Protein AF-A0A494ZS49-F1 (afdb_monomer_lite)

Organism: NCBI:txid930130

Secondary structure (DSSP, 8-state):
-HHHHHHHHHHHHHHHHTT-S-HHHHHHHHHHHHHHHHHHHHHHHHHHHHHHHTT-HHHHHHHHHHHHHHHHHHHHHHHH-HHHHHHHHHHTT--TTHHHHHHHHHHHS-PEEEEEEEE-SS-EEEEEEEEEEETTEEEEEETTT--EEEEE-TTS-EEEETTEEEEE-TTS-EEEEE-SSS--S--TTS-EEESSEEEEEEEEEEEETTEEEEEEEEEEEE-SSEEEEEETTTEEEEEEGGGEEEEEEETTTEEEEEEE-TT--EEEEEESS--HHHHHHPEEPSS---EEEETTEEEEEEE-SSEEEEESSSS-EEEEETTTEEEEEEEE-SSSEEEEEEEETTS--EEEEEEHHHHHHHHHHHHHHHHHHHHTT--HHHHHHHHHHHHHHHHHHHHHHHHHHHHHHHHHHHH-TTS-HHHHHHHHHHHHHHHHHHHHHHHHHHHHHHHHHHHHHHHTT-SS--HHHHHHHHHHHHHHHHHHHHHHHHHHHHHGGGGGGPPPHHHHHHHTTS--SS-------SS-TTTS--------------------HHHHHHHHHHHHHHHHHHHHHHHHHHHHHHHIIIIIHHHHHHHHHHHHHHHHHHHGGGGGG--HHHHHHHHHHHHHHHHHHHHHHHSEEETTEEEEHHHHHHHHHHSSPS-STTTTTT-

Radius of gyration: 42.39 Å; chains: 1; bounding box: 135×59×94 Å

pLDDT: mean 78.63, std 18.17, range [23.61, 97.38]

Foldseek 3Di:
DVLVVLVVLLVVLLVVCVPDDDVVVSLVSLLVSLVVLVVVLVVLVVVLVVCVVVVNPVVNVVSVVVSVSSVVSNVVSCVSCVLSVLVNCVVVVNDPVSPVVNVVVVLVSPWAWWWKWFDPLPDIDIFIWTWHQDPQWIFIAGPPPRHTDDIHHLAWEWEDEFQKTWGADPVGAIMITGHDGGPPDDSVSHNYDYPQKYQLQWFKAFDAPPDGGDGFGWMWGDDPFKIWIDGPRRPIDIDGLVQWAWQDDDPDAKTKIWGQDPVRWIFIMIIRGDDVVSVVSHHHDPDNFFWKAWNNHIFGWDQDLFAIWTHGTPVDIDGDGLVFFPDKAFDAQQDQWTWIWGDGPVRPITIITGGPVVLLVRLLSSLCSVCVVVLVVDDLLNLLVLLLVLLLLVLLCQLCLLLVLLVVVLVVLVPPPVDDPLQSLLVNLQQLLVSLVVNLVSLQCCLACVLVVVCVLCCVQFPPDDSVLSVQLSVLSNVLSVVVVVLSVQLVVLSVVVPVSHDDPVVQQVVVVPDPDDPPQADDDDDPCPPPSADDRHRRDDPPDDDDDDDDPVVVVVVVVVVVVSSVSSVVSSVSSVVSSCCCQQPVLLVSSVSSSVSSVVSSVVRSVSVVVDDPVSSVVSSVVSSSSSSVSSSQQNDCRDHGDSDGSVNSSVSSNVRPDDDPPVPPPPD

Structure (mmCIF, N/CA/C/O backbone):
data_AF-A0A494ZS49-F1
#
_entry.id   AF-A0A494ZS49-F1
#
loop_
_atom_site.group_PDB
_atom_site.id
_atom_site.type_symbol
_atom_site.label_atom_id
_atom_site.label_alt_id
_atom_site.label_comp_id
_atom_site.label_asym_id
_atom_site.label_entity_id
_atom_site.label_seq_id
_atom_site.pdbx_PDB_ins_code
_atom_site.Cartn_x
_atom_site.Cartn_y
_atom_site.Cartn_z
_atom_site.occupancy
_atom_site.B_iso_or_equiv
_atom_site.auth_seq_id
_atom_site.auth_comp_id
_atom_site.auth_asym_id
_atom_site.auth_atom_id
_atom_site.pdbx_PDB_model_num
ATOM 1 N N . MET A 1 1 ? -74.487 9.704 19.518 1.00 48.00 1 MET A N 1
ATOM 2 C CA . MET A 1 1 ? -73.113 9.585 18.975 1.00 48.00 1 MET A CA 1
ATOM 3 C C . MET A 1 1 ? -72.066 9.853 20.053 1.00 48.00 1 MET A C 1
ATOM 5 O O . MET A 1 1 ? -71.355 8.913 20.369 1.00 48.00 1 MET A O 1
ATOM 9 N N . LYS A 1 2 ? -72.063 11.018 20.719 1.00 58.34 2 LYS A N 1
ATOM 10 C CA . LYS A 1 2 ? -71.071 11.388 21.756 1.00 58.34 2 LYS A CA 1
ATOM 11 C C . LYS A 1 2 ? -70.830 10.397 22.914 1.00 58.34 2 LYS A C 1
ATOM 13 O O . LYS A 1 2 ? -69.678 10.100 23.197 1.00 58.34 2 LYS A O 1
ATOM 18 N N . ASN A 1 3 ? -71.862 9.791 23.521 1.00 58.69 3 ASN A N 1
ATOM 19 C CA . ASN A 1 3 ? -71.646 8.776 24.580 1.00 58.69 3 ASN A CA 1
ATOM 20 C C . ASN A 1 3 ? -70.813 7.572 24.108 1.00 58.69 3 ASN A C 1
ATOM 22 O O . ASN A 1 3 ? -70.016 7.030 24.866 1.00 58.69 3 ASN A O 1
ATOM 26 N N . ARG A 1 4 ? -70.976 7.169 22.843 1.00 67.62 4 ARG A N 1
ATOM 27 C CA . ARG A 1 4 ? -70.240 6.044 22.257 1.00 67.62 4 ARG A CA 1
ATOM 28 C C . ARG A 1 4 ? -68.790 6.425 21.944 1.00 67.62 4 ARG A C 1
ATOM 30 O O . ARG A 1 4 ? -67.910 5.584 22.057 1.00 67.62 4 ARG A O 1
ATOM 37 N N . GLU A 1 5 ? -68.539 7.686 21.594 1.00 66.00 5 GLU A N 1
ATOM 38 C CA . GLU A 1 5 ? -67.183 8.226 21.411 1.00 66.00 5 GLU A CA 1
ATOM 39 C C . GLU A 1 5 ? -66.424 8.274 22.743 1.00 66.00 5 GLU A C 1
ATOM 41 O O . GLU A 1 5 ? -65.258 7.895 22.789 1.00 66.00 5 GLU A O 1
ATOM 46 N N . LEU A 1 6 ? -67.100 8.645 23.838 1.00 63.78 6 LEU A N 1
ATOM 47 C CA . LEU A 1 6 ? -66.520 8.607 25.182 1.00 63.78 6 LEU A CA 1
ATOM 48 C C . LEU A 1 6 ? -66.226 7.175 25.647 1.00 63.78 6 LEU A C 1
ATOM 50 O O . LEU A 1 6 ? -65.147 6.938 26.177 1.00 63.78 6 LEU A O 1
ATOM 54 N N . GLU A 1 7 ? -67.115 6.203 25.411 1.00 67.50 7 GLU A N 1
ATOM 55 C CA . GLU A 1 7 ? -66.836 4.786 25.716 1.00 67.50 7 GLU A CA 1
ATOM 56 C C . GLU A 1 7 ? -65.602 4.264 24.969 1.00 67.50 7 GLU A C 1
ATOM 58 O O . GLU A 1 7 ? -64.719 3.659 25.581 1.00 67.50 7 GLU A O 1
ATOM 63 N N . VAL A 1 8 ? -65.500 4.558 23.669 1.00 69.19 8 VAL A N 1
ATOM 64 C CA . VAL A 1 8 ? -64.343 4.177 22.846 1.00 69.19 8 VAL A CA 1
ATOM 65 C C . VAL A 1 8 ? -63.074 4.888 23.313 1.00 69.19 8 VAL A C 1
ATOM 67 O O . VAL A 1 8 ? -62.011 4.269 23.336 1.00 69.19 8 VAL A O 1
ATOM 70 N N . ALA A 1 9 ? -63.163 6.153 23.731 1.00 62.03 9 ALA A N 1
ATOM 71 C CA . ALA A 1 9 ? -62.033 6.892 24.285 1.00 62.03 9 ALA A CA 1
ATOM 72 C C . ALA A 1 9 ? -61.549 6.289 25.612 1.00 62.03 9 ALA A C 1
ATOM 74 O O . ALA A 1 9 ? -60.345 6.141 25.798 1.00 62.03 9 ALA A O 1
ATOM 75 N N . VAL A 1 10 ? -62.460 5.870 26.500 1.00 63.50 10 VAL A N 1
ATOM 76 C CA . VAL A 1 10 ? -62.117 5.180 27.757 1.00 63.50 10 VAL A CA 1
ATOM 77 C C . VAL A 1 10 ? -61.400 3.856 27.489 1.00 63.50 10 VAL A C 1
ATOM 79 O O . VAL A 1 10 ? -60.379 3.573 28.113 1.00 63.50 10 VAL A O 1
ATOM 82 N N . GLU A 1 11 ? -61.905 3.044 26.559 1.00 68.62 11 GLU A N 1
ATOM 83 C CA . GLU A 1 11 ? -61.282 1.760 26.210 1.00 68.62 11 GLU A CA 1
ATOM 84 C C . GLU A 1 11 ? -59.945 1.945 25.482 1.00 68.62 11 GLU A C 1
ATOM 86 O O . GLU A 1 11 ? -58.980 1.232 25.760 1.00 68.62 11 GLU A O 1
ATOM 91 N N . SER A 1 12 ? -59.849 2.954 24.615 1.00 62.84 12 SER A N 1
ATOM 92 C CA . SER A 1 12 ? -58.602 3.312 23.934 1.00 62.84 12 SER A CA 1
ATOM 93 C C . SER A 1 12 ? -57.552 3.828 24.914 1.00 62.84 12 SER A C 1
ATOM 95 O O . SER A 1 12 ? -56.394 3.448 24.791 1.00 62.84 12 SER A O 1
ATOM 97 N N . LEU A 1 13 ? -57.938 4.619 25.921 1.00 58.53 13 LEU A N 1
ATOM 98 C CA . LEU A 1 13 ? -57.039 5.088 26.980 1.00 58.53 13 LEU A CA 1
ATOM 99 C C . LEU A 1 13 ? -56.592 3.960 27.913 1.00 58.53 13 LEU A C 1
ATOM 101 O O . LEU A 1 13 ? -55.431 3.935 28.305 1.00 58.53 13 LEU A O 1
ATOM 105 N N . ALA A 1 14 ? -57.463 2.996 28.227 1.00 58.91 14 ALA A N 1
ATOM 106 C CA . ALA A 1 14 ? -57.081 1.797 28.978 1.00 58.91 14 ALA A CA 1
ATOM 107 C C . ALA A 1 14 ? -56.039 0.956 28.225 1.00 58.91 14 ALA A C 1
ATOM 109 O O . ALA A 1 14 ? -55.040 0.536 28.810 1.00 58.91 14 ALA A O 1
ATOM 110 N N . ASN A 1 15 ? -56.221 0.782 26.914 1.00 55.97 15 ASN A N 1
ATOM 111 C CA . ASN A 1 15 ? -55.247 0.095 26.069 1.00 55.97 15 ASN A CA 1
ATOM 112 C C . ASN A 1 15 ? -53.958 0.919 25.900 1.00 55.97 15 ASN A C 1
ATOM 114 O O . ASN A 1 15 ? -52.864 0.378 26.022 1.00 55.97 15 ASN A O 1
ATOM 118 N N . TYR A 1 16 ? -54.061 2.233 25.700 1.00 54.75 16 TYR A N 1
ATOM 119 C CA . TYR A 1 16 ? -52.923 3.148 25.558 1.00 54.75 16 TYR A CA 1
ATOM 120 C C . TYR A 1 16 ? -52.070 3.238 26.834 1.00 54.75 16 TYR A C 1
ATOM 122 O O . TYR A 1 16 ? -50.842 3.201 26.757 1.00 54.75 16 TYR A O 1
ATOM 130 N N . ALA A 1 17 ? -52.698 3.255 28.014 1.00 51.97 17 ALA A N 1
ATOM 131 C CA . ALA A 1 17 ? -52.018 3.231 29.310 1.00 51.97 17 ALA A CA 1
ATOM 132 C C . ALA A 1 17 ? -51.204 1.946 29.531 1.00 51.97 17 ALA A C 1
ATOM 134 O O . ALA A 1 17 ? -50.164 1.986 30.180 1.00 51.97 17 ALA A O 1
ATOM 135 N N . SER A 1 18 ? -51.631 0.820 28.949 1.00 49.28 18 SER A N 1
ATOM 136 C CA . SER A 1 18 ? -50.883 -0.442 29.021 1.00 49.28 18 SER A CA 1
ATOM 137 C C . SER A 1 18 ? -49.615 -0.467 28.149 1.00 49.28 18 SER A C 1
ATOM 139 O O . SER A 1 18 ? -48.770 -1.339 28.331 1.00 49.28 18 SER A O 1
ATOM 141 N N . MET A 1 19 ? -49.462 0.486 27.216 1.00 41.50 19 MET A N 1
ATOM 142 C CA . MET A 1 19 ? -48.388 0.498 26.211 1.00 41.50 19 MET A CA 1
ATOM 143 C C . MET A 1 19 ? -47.290 1.551 26.448 1.00 41.50 19 MET A C 1
ATOM 145 O O . MET A 1 19 ? -46.278 1.521 25.747 1.00 41.50 19 MET A O 1
ATOM 149 N N . LYS A 1 20 ? -47.443 2.490 27.395 1.00 45.81 20 LYS A N 1
ATOM 150 C CA . LYS A 1 20 ? -46.494 3.606 27.603 1.00 45.81 20 LYS A CA 1
ATOM 151 C C . LYS A 1 20 ? -45.693 3.522 28.909 1.00 45.81 20 LYS A C 1
ATOM 153 O O . LYS A 1 20 ? -46.137 2.981 29.910 1.00 45.81 20 LYS A O 1
ATOM 158 N N . GLN A 1 21 ? -44.507 4.141 28.877 1.00 48.62 21 GLN A N 1
ATOM 159 C CA . GLN A 1 21 ? -43.485 4.157 29.940 1.00 48.62 21 GLN A CA 1
ATOM 160 C C . GLN A 1 21 ? -43.506 5.409 30.846 1.00 48.62 21 GLN A C 1
ATOM 162 O O . GLN A 1 21 ? -42.719 5.486 31.784 1.00 48.62 21 GLN A O 1
ATOM 167 N N . SER A 1 22 ? -44.379 6.391 30.578 1.00 45.69 22 SER A N 1
ATOM 168 C CA . SER A 1 22 ? -44.538 7.625 31.369 1.00 45.69 22 SER A CA 1
ATOM 169 C C . SER A 1 22 ? -45.966 7.720 31.903 1.00 45.69 22 SER A C 1
ATOM 171 O O . SER A 1 22 ? -46.906 7.933 31.139 1.00 45.69 22 SER A O 1
ATOM 173 N N . THR A 1 23 ? -46.124 7.572 33.219 1.00 54.78 23 THR A N 1
ATOM 174 C CA . THR A 1 23 ? -47.415 7.652 33.923 1.00 54.78 23 THR A CA 1
ATOM 175 C C . THR A 1 23 ? -48.014 9.065 33.891 1.00 54.78 23 THR A C 1
ATOM 177 O O . THR A 1 23 ? -49.220 9.219 34.040 1.00 54.78 23 THR A O 1
ATOM 180 N N . ILE A 1 24 ? -47.197 10.103 33.671 1.00 51.16 24 ILE A N 1
ATOM 181 C CA . ILE A 1 24 ? -47.630 11.511 33.711 1.00 51.16 24 ILE A CA 1
ATOM 182 C C . ILE A 1 24 ? -48.491 11.866 32.491 1.00 51.16 24 ILE A C 1
ATOM 184 O O . ILE A 1 24 ? -49.567 12.429 32.671 1.00 51.16 24 ILE A O 1
ATOM 188 N N . ASP A 1 25 ? -48.081 11.462 31.283 1.00 53.56 25 ASP A N 1
ATOM 189 C CA . ASP A 1 25 ? -48.853 11.704 30.050 1.00 53.56 25 ASP A CA 1
ATOM 190 C C . ASP A 1 25 ? -50.257 11.076 30.149 1.00 53.56 25 ASP A C 1
ATOM 192 O O . ASP A 1 25 ? -51.259 11.672 29.767 1.00 53.56 25 ASP A O 1
ATOM 196 N N . VAL A 1 26 ? -50.332 9.868 30.722 1.00 63.72 26 VAL A N 1
ATOM 197 C CA . VAL A 1 26 ? -51.590 9.130 30.906 1.00 63.72 26 VAL A CA 1
ATOM 198 C C . VAL A 1 26 ? -52.500 9.829 31.923 1.00 63.72 26 VAL A C 1
ATOM 200 O O . VAL A 1 26 ? -53.718 9.811 31.766 1.00 63.72 26 VAL A O 1
ATOM 203 N N . ILE A 1 27 ? -51.936 10.466 32.955 1.00 63.69 27 ILE A N 1
ATOM 204 C CA . ILE A 1 27 ? -52.712 11.200 33.964 1.00 63.69 27 ILE A CA 1
ATOM 205 C C . ILE A 1 27 ? -53.355 12.458 33.361 1.00 63.69 27 ILE A C 1
ATOM 207 O O . ILE A 1 27 ? -54.531 12.705 33.636 1.00 63.69 27 ILE A O 1
ATOM 211 N N . GLU A 1 28 ? -52.636 13.217 32.527 1.00 65.06 28 GLU A N 1
ATOM 212 C CA . GLU A 1 28 ? -53.184 14.414 31.863 1.00 65.06 28 GLU A CA 1
ATOM 213 C C . GLU A 1 28 ? -54.312 14.059 30.882 1.00 65.06 28 GLU A C 1
ATOM 215 O O . GLU A 1 28 ? -55.383 14.671 30.915 1.00 65.06 28 GLU A O 1
ATOM 220 N N . ASP A 1 29 ? -54.126 13.015 30.070 1.00 68.25 29 ASP A N 1
ATOM 221 C CA . ASP A 1 29 ? -55.148 12.563 29.119 1.00 68.25 29 ASP A CA 1
ATOM 222 C C . ASP A 1 29 ? -56.418 12.057 29.836 1.00 68.25 29 ASP A C 1
ATOM 224 O O . ASP A 1 29 ? -57.549 12.351 29.429 1.00 68.25 29 ASP A O 1
ATOM 228 N N . VAL A 1 30 ? -56.254 11.336 30.952 1.00 69.56 30 VAL A N 1
ATOM 229 C CA . VAL A 1 30 ? -57.375 10.869 31.784 1.00 69.56 30 VAL A CA 1
ATOM 230 C C . VAL A 1 30 ? -58.079 12.040 32.487 1.00 69.56 30 VAL A C 1
ATOM 232 O O . VAL A 1 30 ? -59.305 12.021 32.622 1.00 69.56 30 VAL A O 1
ATOM 235 N N . GLU A 1 31 ? -57.356 13.091 32.886 1.00 70.88 31 GLU A N 1
ATOM 236 C CA . GLU A 1 31 ? -57.936 14.312 33.464 1.00 70.88 31 GLU A CA 1
ATOM 237 C C . GLU A 1 31 ? -58.824 15.069 32.463 1.00 70.88 31 GLU A C 1
ATOM 239 O O . GLU A 1 31 ? -59.931 15.503 32.816 1.00 70.88 31 GLU A O 1
ATOM 244 N N . ILE A 1 32 ? -58.377 15.207 31.212 1.00 74.75 32 ILE A N 1
ATOM 245 C CA . ILE A 1 32 ? -59.160 15.840 30.139 1.00 74.75 32 ILE A CA 1
ATOM 246 C C . ILE A 1 32 ? -60.478 15.084 29.934 1.00 74.75 32 ILE A C 1
ATOM 248 O O . ILE A 1 32 ? -61.550 15.693 29.806 1.00 74.75 32 ILE A O 1
ATOM 252 N N . LEU A 1 33 ? -60.421 13.751 29.969 1.00 73.00 33 LEU A N 1
ATOM 253 C CA . LEU A 1 33 ? -61.598 12.906 29.818 1.00 73.00 33 LEU A CA 1
ATOM 254 C C . LEU A 1 33 ? -62.553 13.018 31.018 1.00 73.00 33 LEU A C 1
ATOM 256 O O . LEU A 1 33 ? -63.760 13.175 30.822 1.00 73.00 33 LEU A O 1
ATOM 260 N N . PHE A 1 34 ? -62.034 13.020 32.253 1.00 74.50 34 PHE A N 1
ATOM 261 C CA . PHE A 1 34 ? -62.838 13.254 33.462 1.00 74.50 34 PHE A CA 1
ATOM 262 C C . PHE A 1 34 ? -63.558 14.601 33.422 1.00 74.50 34 PHE A C 1
ATOM 264 O O . PHE A 1 34 ? -64.746 14.686 33.745 1.00 74.50 34 PHE A O 1
ATOM 271 N N . SER A 1 35 ? -62.848 15.648 33.005 1.00 75.75 35 SER A N 1
ATOM 272 C CA . SER A 1 35 ? -63.393 17.002 32.898 1.00 75.75 35 SER A CA 1
ATOM 273 C C . SER A 1 35 ? -64.505 17.075 31.848 1.00 75.75 35 SER A C 1
ATOM 275 O O . SER A 1 35 ? -65.551 17.675 32.098 1.00 75.75 35 SER A O 1
ATOM 277 N N . SER A 1 36 ? -64.325 16.388 30.716 1.00 75.81 36 SER A N 1
ATOM 278 C CA . SER A 1 36 ? -65.315 16.312 29.634 1.00 75.81 36 SER A CA 1
ATOM 279 C C . SER A 1 36 ? -66.589 15.574 30.059 1.00 75.81 36 SER A C 1
ATOM 281 O O . SER A 1 36 ? -67.691 16.086 29.860 1.00 75.81 36 SER A O 1
ATOM 283 N N . ILE A 1 37 ? -66.453 14.416 30.721 1.00 74.88 37 ILE A N 1
ATOM 284 C CA . ILE A 1 37 ? -67.597 13.648 31.244 1.00 74.88 37 ILE A CA 1
ATOM 285 C C . ILE A 1 37 ? -68.370 14.475 32.279 1.00 74.88 37 ILE A C 1
ATOM 287 O O . ILE A 1 37 ? -69.601 14.502 32.268 1.00 74.88 37 ILE A O 1
ATOM 291 N N . ARG A 1 38 ? -67.666 15.187 33.168 1.00 76.94 38 ARG A N 1
ATOM 292 C CA . ARG A 1 38 ? -68.297 16.016 34.203 1.00 76.94 38 ARG A CA 1
ATOM 293 C C . ARG A 1 38 ? -69.096 17.176 33.608 1.00 76.94 38 ARG A C 1
ATOM 295 O O . ARG A 1 38 ? -70.227 17.404 34.038 1.00 76.94 38 ARG A O 1
ATOM 302 N N . ALA A 1 39 ? -68.534 17.870 32.618 1.00 79.50 39 ALA A N 1
ATOM 303 C CA . ALA A 1 39 ? -69.215 18.957 31.921 1.00 79.50 39 ALA A CA 1
ATOM 304 C C . ALA A 1 39 ? -70.506 18.472 31.240 1.00 79.50 39 ALA A C 1
ATOM 306 O O . ALA A 1 39 ? -71.544 19.131 31.334 1.00 79.50 39 ALA A O 1
ATOM 307 N N . GLU A 1 40 ? -70.483 17.287 30.622 1.00 79.06 40 GLU A N 1
ATOM 308 C CA . GLU A 1 40 ? -71.691 16.697 30.038 1.00 79.06 40 GLU A CA 1
ATOM 309 C C . GLU A 1 40 ? -72.726 16.316 31.100 1.00 79.06 40 GLU A C 1
ATOM 311 O O . GLU A 1 40 ? -73.900 16.648 30.941 1.00 79.06 40 GLU A O 1
ATOM 316 N N . VAL A 1 41 ? -72.327 15.692 32.214 1.00 80.75 41 VAL A N 1
ATOM 317 C CA . VAL A 1 41 ? -73.252 15.369 33.321 1.00 80.75 41 VAL A CA 1
ATOM 318 C C . VAL A 1 41 ? -73.950 16.629 33.850 1.00 80.75 41 VAL A C 1
ATOM 320 O O . VAL A 1 41 ? -75.156 16.615 34.126 1.00 80.75 41 VAL A O 1
ATOM 323 N N . GLU A 1 42 ? -73.230 17.744 33.950 1.00 82.00 42 GLU A N 1
ATOM 324 C CA . GLU A 1 42 ? -73.797 19.029 34.359 1.00 82.00 42 GLU A CA 1
ATOM 325 C C . GLU A 1 42 ? -74.769 19.593 33.305 1.00 82.00 42 GLU A C 1
ATOM 327 O O . GLU A 1 42 ? -75.876 20.033 33.640 1.00 82.00 42 GLU A O 1
ATOM 332 N N . GLN A 1 43 ? -74.426 19.492 32.018 1.00 84.00 43 GLN A N 1
ATOM 333 C CA . GLN A 1 43 ? -75.310 19.869 30.914 1.00 84.00 43 GLN A CA 1
ATOM 334 C C . GLN A 1 43 ? -76.601 19.030 30.889 1.00 84.00 43 GLN A C 1
ATOM 336 O O . GLN A 1 43 ? -77.696 19.577 30.696 1.00 84.00 43 GLN A O 1
ATOM 341 N N . PHE A 1 44 ? -76.507 17.723 31.145 1.00 81.75 44 PHE A N 1
ATOM 342 C CA . PHE A 1 44 ? -77.660 16.834 31.289 1.00 81.75 44 PHE A CA 1
ATOM 343 C C . PHE A 1 44 ? -78.516 17.218 32.491 1.00 81.75 44 PHE A C 1
ATOM 345 O O . PHE A 1 44 ? -79.735 17.336 32.362 1.00 81.75 44 PHE A O 1
ATOM 352 N N . THR A 1 45 ? -77.894 17.515 33.632 1.00 83.88 45 THR A N 1
ATOM 353 C CA . THR A 1 45 ? -78.595 17.972 34.841 1.00 83.88 45 THR A CA 1
ATOM 354 C C . THR A 1 45 ? -79.409 19.242 34.565 1.00 83.88 45 THR A C 1
ATOM 356 O O . THR A 1 45 ? -80.580 19.339 34.949 1.00 83.88 45 THR A O 1
ATOM 359 N N . ASN A 1 46 ? -78.831 20.200 33.838 1.00 86.19 46 ASN A N 1
ATOM 360 C CA . ASN A 1 46 ? -79.512 21.434 33.446 1.00 86.19 46 ASN A CA 1
ATOM 361 C C . ASN A 1 46 ? -80.644 21.184 32.435 1.00 86.19 46 ASN A C 1
ATOM 363 O O . ASN A 1 46 ? -81.738 21.737 32.581 1.00 86.19 46 ASN A O 1
ATOM 367 N N . SER A 1 47 ? -80.430 20.291 31.468 1.00 84.12 47 SER A N 1
ATOM 368 C CA . SER A 1 47 ? -81.437 19.907 30.467 1.00 84.12 47 SER A CA 1
ATOM 369 C C . SER A 1 47 ? -82.626 19.169 31.093 1.00 84.12 47 SER A C 1
ATOM 371 O O . SER A 1 47 ? -83.778 19.442 30.753 1.00 84.12 47 SER A O 1
ATOM 373 N N . ILE A 1 48 ? -82.375 18.301 32.080 1.00 86.50 48 ILE A N 1
ATOM 374 C CA . ILE A 1 48 ? -83.409 17.617 32.872 1.00 86.50 48 ILE A CA 1
ATOM 375 C C . ILE A 1 48 ? -84.258 18.635 33.635 1.00 86.50 48 ILE A C 1
ATOM 377 O O . ILE A 1 48 ? -85.488 18.547 33.619 1.00 86.50 48 ILE A O 1
ATOM 381 N N . ARG A 1 49 ? -83.626 19.632 34.272 1.00 84.75 49 ARG A N 1
ATOM 382 C CA . ARG A 1 49 ? -84.343 20.708 34.979 1.00 84.75 49 ARG A CA 1
ATOM 383 C C . ARG A 1 49 ? -85.247 21.501 34.032 1.00 84.75 49 ARG A C 1
ATOM 385 O O . ARG A 1 49 ? -86.387 21.794 34.389 1.00 84.75 49 ARG A O 1
ATOM 392 N N . GLN A 1 50 ? -84.776 21.822 32.826 1.00 85.44 50 GLN A N 1
ATOM 393 C CA . GLN A 1 50 ? -85.576 22.536 31.825 1.00 85.44 50 GLN A CA 1
ATOM 394 C C . GLN A 1 50 ? -86.733 21.691 31.272 1.00 85.44 50 GLN A C 1
ATOM 396 O O . GLN A 1 50 ? -87.856 22.187 31.181 1.00 85.44 50 GLN A O 1
ATOM 401 N N . ALA A 1 51 ? -86.492 20.419 30.941 1.00 81.94 51 ALA A N 1
ATOM 402 C CA . ALA A 1 51 ? -87.528 19.503 30.462 1.00 81.94 51 ALA A CA 1
ATOM 403 C C . ALA A 1 51 ? -88.612 19.258 31.526 1.00 81.94 51 ALA A C 1
ATOM 405 O O . ALA A 1 51 ? -89.803 19.254 31.210 1.00 81.94 51 ALA A O 1
ATOM 406 N N . GLY A 1 52 ? -88.207 19.155 32.798 1.00 81.31 52 GLY A N 1
ATOM 407 C CA . GLY A 1 52 ? -89.120 19.042 33.934 1.00 81.31 52 GLY A CA 1
ATOM 408 C C . GLY A 1 52 ? -90.017 20.269 34.101 1.00 81.31 52 GLY A C 1
ATOM 409 O O . GLY A 1 52 ? -91.220 20.117 34.291 1.00 81.31 52 GLY A O 1
ATOM 410 N N . ARG A 1 53 ? -89.469 21.484 33.941 1.00 85.25 53 ARG A N 1
ATOM 411 C CA . ARG A 1 53 ? -90.258 22.733 33.964 1.00 85.25 53 ARG A CA 1
ATOM 412 C C . ARG A 1 53 ? -91.290 22.815 32.837 1.00 85.25 53 ARG A C 1
ATOM 414 O O . ARG A 1 53 ? -92.328 23.435 33.021 1.00 85.25 53 ARG A O 1
ATOM 421 N N . LYS A 1 54 ? -91.026 22.177 31.693 1.00 84.19 54 LYS A N 1
ATOM 422 C CA . LYS A 1 54 ? -91.950 22.100 30.548 1.00 84.19 54 LYS A CA 1
ATOM 423 C C . LYS A 1 54 ? -92.958 20.943 30.645 1.00 84.19 54 LYS A C 1
ATOM 425 O O . LYS A 1 54 ? -93.692 20.710 29.693 1.00 84.19 54 LYS A O 1
ATOM 430 N N . GLY A 1 55 ? -92.979 20.192 31.752 1.00 81.12 55 GLY A N 1
ATOM 431 C CA . GLY A 1 55 ? -93.910 19.077 31.966 1.00 81.12 55 GLY A CA 1
ATOM 432 C C . GLY A 1 55 ? -93.650 17.832 31.105 1.00 81.12 55 GLY A C 1
ATOM 433 O O . GLY A 1 55 ? -94.454 16.902 31.128 1.00 81.12 55 GLY A O 1
ATOM 434 N N . ASN A 1 56 ? -92.535 17.768 30.368 1.00 85.69 56 ASN A N 1
ATOM 435 C CA . ASN A 1 56 ? -92.238 16.663 29.454 1.00 85.69 56 ASN A CA 1
ATOM 436 C C . ASN A 1 56 ? -91.552 15.502 30.199 1.00 85.69 56 ASN A C 1
ATOM 438 O O . ASN A 1 56 ? -90.322 15.417 30.268 1.00 85.69 56 ASN A O 1
ATOM 442 N N . ARG A 1 57 ? -92.365 14.622 30.798 1.00 82.69 57 ARG A N 1
ATOM 443 C CA . ARG A 1 57 ? -91.894 13.482 31.605 1.00 82.69 57 ARG A CA 1
ATOM 444 C C . ARG A 1 57 ? -91.070 12.476 30.803 1.00 82.69 57 ARG A C 1
ATOM 446 O O . ARG A 1 57 ? -90.067 11.988 31.322 1.00 82.69 57 ARG A O 1
ATOM 453 N N . ASP A 1 58 ? -91.441 12.218 29.554 1.00 83.69 58 ASP A N 1
ATOM 454 C CA . ASP A 1 58 ? -90.727 11.259 28.708 1.00 83.69 58 ASP A CA 1
ATOM 455 C C . ASP A 1 58 ? -89.311 11.748 28.411 1.00 83.69 58 ASP A C 1
ATOM 457 O O . ASP A 1 58 ? -88.345 11.001 28.589 1.00 83.69 58 ASP A O 1
ATOM 461 N N . LYS A 1 59 ? -89.154 13.046 28.113 1.00 85.94 59 LYS A N 1
ATOM 462 C CA . LYS A 1 59 ? -87.827 13.627 27.889 1.00 85.94 59 LYS A CA 1
ATOM 463 C C . LYS A 1 59 ? -86.968 13.654 29.154 1.00 85.94 59 LYS A C 1
ATOM 465 O O . LYS A 1 59 ? -85.761 13.441 29.083 1.00 85.94 59 LYS A O 1
ATOM 470 N N . VAL A 1 60 ? -87.571 13.878 30.324 1.00 84.38 60 VAL A N 1
ATOM 471 C CA . VAL A 1 60 ? -86.863 13.800 31.616 1.00 84.38 60 VAL A CA 1
ATOM 472 C C . VAL A 1 60 ? -86.331 12.389 31.874 1.00 84.38 60 VAL A C 1
ATOM 474 O O . VAL A 1 60 ? -85.195 12.239 32.326 1.00 84.38 60 VAL A O 1
ATOM 477 N N . ASN A 1 61 ? -87.128 11.359 31.590 1.00 84.44 61 ASN A N 1
ATOM 478 C CA . ASN A 1 61 ? -86.724 9.969 31.793 1.00 84.44 61 ASN A CA 1
ATOM 479 C C . ASN A 1 61 ? -85.613 9.546 30.825 1.00 84.44 61 ASN A C 1
ATOM 481 O O . ASN A 1 61 ? -84.666 8.881 31.247 1.00 84.44 61 ASN A O 1
ATOM 485 N N . GLU A 1 62 ? -85.693 9.976 29.565 1.00 87.06 62 GLU A N 1
ATOM 486 C CA . GLU A 1 62 ? -84.649 9.755 28.561 1.00 87.06 62 GLU A CA 1
ATOM 487 C C . GLU A 1 62 ? -83.318 10.396 28.993 1.00 87.06 62 GLU A C 1
ATOM 489 O O . GLU A 1 62 ? -82.312 9.700 29.127 1.00 87.06 62 GLU A O 1
ATOM 494 N N . LEU A 1 63 ? -83.328 11.687 29.348 1.00 86.62 63 LEU A N 1
ATOM 495 C CA . LEU A 1 63 ? -82.122 12.407 29.773 1.00 86.62 63 LEU A CA 1
ATOM 496 C C . LEU A 1 63 ? -81.518 11.840 31.071 1.00 86.62 63 LEU A C 1
ATOM 498 O O . LEU A 1 63 ? -80.299 11.772 31.212 1.00 86.62 63 LEU A O 1
ATOM 502 N N . ARG A 1 64 ? -82.346 11.381 32.022 1.00 85.56 64 ARG A N 1
ATOM 503 C CA . ARG A 1 64 ? -81.862 10.701 33.241 1.00 85.56 64 ARG A CA 1
ATOM 504 C C . ARG A 1 64 ? -81.188 9.366 32.939 1.00 85.56 64 ARG A C 1
ATOM 506 O O . ARG A 1 64 ? -80.270 8.972 33.658 1.00 85.56 64 ARG A O 1
ATOM 513 N N . LYS A 1 65 ? -81.652 8.644 31.916 1.00 86.44 65 LYS A N 1
ATOM 514 C CA . LYS A 1 65 ? -81.035 7.382 31.492 1.00 86.44 65 LYS A CA 1
ATOM 515 C C . LYS A 1 65 ? -79.641 7.634 30.915 1.00 86.44 65 LYS A C 1
ATOM 517 O O . LYS A 1 65 ? -78.718 6.905 31.271 1.00 86.44 65 LYS A O 1
ATOM 522 N N . GLU A 1 66 ? -79.484 8.682 30.110 1.00 81.56 66 GLU A N 1
ATOM 523 C CA . GLU A 1 66 ? -78.194 9.091 29.535 1.00 81.56 66 GLU A CA 1
ATOM 524 C C . GLU A 1 66 ? -77.226 9.623 30.604 1.00 81.56 66 GLU A C 1
ATOM 526 O O . GLU A 1 66 ? -76.076 9.186 30.656 1.00 81.56 66 GLU A O 1
ATOM 531 N N . GLN A 1 67 ? -77.703 10.452 31.541 1.00 85.69 67 GLN A N 1
ATOM 532 C CA . GLN A 1 67 ? -76.902 10.913 32.682 1.00 85.69 67 GLN A CA 1
ATOM 533 C C . GLN A 1 67 ? -76.347 9.738 33.506 1.00 85.69 67 GLN A C 1
ATOM 535 O O . GLN A 1 67 ? -75.161 9.706 33.827 1.00 85.69 67 GLN A O 1
ATOM 540 N N . ARG A 1 68 ? -77.177 8.727 33.800 1.00 83.06 68 ARG A N 1
ATOM 541 C CA . ARG A 1 68 ? -76.743 7.528 34.541 1.00 83.06 68 ARG A CA 1
ATOM 542 C C . ARG A 1 68 ? -75.690 6.709 33.795 1.00 83.06 68 ARG A C 1
ATOM 544 O O . ARG A 1 68 ? -74.899 6.023 34.439 1.00 83.06 68 ARG A O 1
ATOM 551 N N . GLN A 1 69 ? -75.689 6.717 32.461 1.00 80.50 69 GLN A N 1
ATOM 552 C CA . GLN A 1 69 ? -74.642 6.051 31.678 1.00 80.50 69 GLN A CA 1
ATOM 553 C C . GLN A 1 69 ? -73.306 6.787 31.815 1.00 80.50 69 GLN A C 1
ATOM 555 O O . GLN A 1 69 ? -72.294 6.141 32.082 1.00 80.50 69 GLN A O 1
ATOM 560 N N . LEU A 1 70 ? -73.314 8.120 31.747 1.00 76.69 70 LEU A N 1
ATOM 561 C CA . LEU A 1 70 ? -72.121 8.943 31.970 1.00 76.69 70 LEU A CA 1
ATOM 562 C C . LEU A 1 70 ? -71.573 8.814 33.399 1.00 76.69 70 LEU A C 1
ATOM 564 O O . LEU A 1 70 ? -70.367 8.689 33.586 1.00 76.69 70 LEU A O 1
ATOM 568 N N . GLU A 1 71 ? -72.437 8.750 34.414 1.00 78.69 71 GLU A N 1
ATOM 569 C CA . GLU A 1 71 ? -72.017 8.517 35.805 1.00 78.69 71 GLU A CA 1
ATOM 570 C C . GLU A 1 71 ? -71.394 7.124 36.002 1.00 78.69 71 GLU A C 1
ATOM 572 O O . GLU A 1 71 ? -70.403 6.970 36.723 1.00 78.69 71 GLU A O 1
ATOM 577 N N . LYS A 1 72 ? -71.924 6.095 35.323 1.00 81.06 72 LYS A N 1
ATOM 578 C CA . LYS A 1 72 ? -71.311 4.755 35.303 1.00 81.06 72 LYS A CA 1
ATOM 579 C C . LYS A 1 72 ? -69.946 4.768 34.619 1.00 81.06 72 LYS A C 1
ATOM 581 O O . LYS A 1 72 ? -69.034 4.109 35.113 1.00 81.06 72 LYS A O 1
ATOM 586 N N . LEU A 1 73 ? -69.797 5.522 33.531 1.00 75.06 73 LEU A N 1
ATOM 587 C CA . LEU A 1 73 ? -68.522 5.737 32.844 1.00 75.06 73 LEU A CA 1
ATOM 588 C C . LEU A 1 73 ? -67.507 6.438 33.742 1.00 75.06 73 LEU A C 1
ATOM 590 O O . LEU A 1 73 ? -66.405 5.924 33.897 1.00 75.06 73 LEU A O 1
ATOM 594 N N . ALA A 1 74 ? -67.896 7.528 34.409 1.00 73.12 74 ALA A N 1
ATOM 595 C CA . ALA A 1 74 ? -67.051 8.215 35.384 1.00 73.12 74 ALA A CA 1
ATOM 596 C C . ALA A 1 74 ? -66.605 7.266 36.507 1.00 73.12 74 ALA A C 1
ATOM 598 O O . ALA A 1 74 ? -65.429 7.210 36.851 1.00 73.12 74 ALA A O 1
ATOM 599 N N . THR A 1 75 ? -67.526 6.446 37.024 1.00 76.06 75 THR A N 1
ATOM 600 C CA . THR A 1 75 ? -67.221 5.458 38.071 1.00 76.06 75 THR A CA 1
ATOM 601 C C . THR A 1 75 ? -66.275 4.361 37.571 1.00 76.06 75 THR A C 1
ATOM 603 O O . THR A 1 75 ? -65.368 3.954 38.297 1.00 76.06 75 THR A O 1
ATOM 606 N N . LYS A 1 76 ? -66.466 3.870 36.337 1.00 74.38 76 LYS A N 1
ATOM 607 C CA . LYS A 1 76 ? -65.570 2.893 35.695 1.00 74.38 76 LYS A CA 1
ATOM 608 C C . LYS A 1 76 ? -64.177 3.500 35.532 1.00 74.38 76 LYS A C 1
ATOM 610 O O . LYS A 1 76 ? -63.212 2.886 35.968 1.00 74.38 76 LYS A O 1
ATOM 615 N N . LEU A 1 77 ? -64.092 4.732 35.031 1.00 67.75 77 LEU A N 1
ATOM 616 C CA . LEU A 1 77 ? -62.844 5.473 34.866 1.00 67.75 77 LEU A CA 1
ATOM 617 C C . LEU A 1 77 ? -62.110 5.667 36.201 1.00 67.75 77 LEU A C 1
ATOM 619 O O . LEU A 1 77 ? -60.916 5.401 36.276 1.00 67.75 77 LEU A O 1
ATOM 623 N N . SER A 1 78 ? -62.818 6.041 37.275 1.00 69.75 78 SER A N 1
ATOM 624 C CA . SER A 1 78 ? -62.215 6.222 38.609 1.00 69.75 78 SER A CA 1
ATOM 625 C C . SER A 1 78 ? -61.711 4.918 39.216 1.00 69.75 78 SER A C 1
ATOM 627 O O . SER A 1 78 ? -60.754 4.937 39.982 1.00 69.75 78 SER A O 1
ATOM 629 N N . ARG A 1 79 ? -62.342 3.785 38.891 1.00 71.12 79 ARG A N 1
ATOM 630 C CA . ARG A 1 79 ? -61.876 2.460 39.325 1.00 71.12 79 ARG A CA 1
ATOM 631 C C . ARG A 1 79 ? -60.682 1.975 38.514 1.00 71.12 79 ARG A C 1
ATOM 633 O O . ARG A 1 79 ? -59.808 1.332 39.078 1.00 71.12 79 ARG A O 1
ATOM 640 N N . THR A 1 80 ? -60.659 2.259 37.214 1.00 67.75 80 THR A N 1
ATOM 641 C CA . THR A 1 80 ? -59.559 1.872 36.323 1.00 67.75 80 THR A CA 1
ATOM 642 C C . THR A 1 80 ? -58.315 2.730 36.559 1.00 67.75 80 THR A C 1
ATOM 644 O O . THR A 1 80 ? -57.208 2.210 36.495 1.00 67.75 80 THR A O 1
ATOM 647 N N . PHE A 1 81 ? -58.489 4.012 36.898 1.00 70.81 81 PHE A N 1
ATOM 648 C CA . PHE A 1 81 ? -57.400 4.966 37.126 1.00 70.81 81 PHE A CA 1
ATOM 649 C C . PHE A 1 81 ? -57.552 5.685 38.481 1.00 70.81 81 PHE A C 1
ATOM 651 O O . PHE A 1 81 ? -57.822 6.892 38.523 1.00 70.81 81 PHE A O 1
ATOM 658 N N . PRO A 1 82 ? -57.391 4.966 39.607 1.00 64.81 82 PRO A N 1
ATOM 659 C CA . PRO A 1 82 ? -57.576 5.530 40.946 1.00 64.81 82 PRO A CA 1
ATOM 660 C C . PRO A 1 82 ? -56.600 6.681 41.240 1.00 64.81 82 PRO A C 1
ATOM 662 O O . PRO A 1 82 ? -56.979 7.660 41.886 1.00 64.81 82 PRO A O 1
ATOM 665 N N . ASP A 1 83 ? -55.384 6.619 40.690 1.00 59.22 83 ASP A N 1
ATOM 666 C CA . ASP A 1 83 ? -54.347 7.643 40.863 1.00 59.22 83 ASP A CA 1
ATOM 667 C C . ASP A 1 83 ? -54.670 8.940 40.099 1.00 59.22 83 ASP A C 1
ATOM 669 O O . ASP A 1 83 ? -54.485 10.042 40.622 1.00 59.22 83 ASP A O 1
ATOM 673 N N . ALA A 1 84 ? -55.248 8.831 38.897 1.00 63.44 84 ALA A N 1
ATOM 674 C CA . ALA A 1 84 ? -55.710 9.988 38.128 1.00 63.44 84 ALA A CA 1
ATOM 675 C C . ALA A 1 84 ? -56.951 10.640 38.766 1.00 63.44 84 ALA A C 1
ATOM 677 O O . ALA A 1 84 ? -57.077 11.866 38.763 1.00 63.44 84 ALA A O 1
ATOM 678 N N . ALA A 1 85 ? -57.835 9.841 39.377 1.00 62.44 85 ALA A N 1
ATOM 679 C CA . ALA A 1 85 ? -58.978 10.333 40.150 1.00 62.44 85 ALA A CA 1
ATOM 680 C C . ALA A 1 85 ? -58.538 11.084 41.426 1.00 62.44 85 ALA A C 1
ATOM 682 O O . ALA A 1 85 ? -59.124 12.103 41.799 1.00 62.44 85 ALA A O 1
ATOM 683 N N . LEU A 1 86 ? -57.473 10.621 42.089 1.00 60.25 86 LEU A N 1
ATOM 684 C CA . LEU A 1 86 ? -56.831 11.336 43.198 1.00 60.25 86 LEU A CA 1
ATOM 685 C C . LEU A 1 86 ? -56.212 12.669 42.740 1.00 60.25 86 LEU A C 1
ATOM 687 O O . LEU A 1 86 ? -56.374 13.679 43.428 1.00 60.25 86 LEU A O 1
ATOM 691 N N . TYR A 1 87 ? -55.575 12.695 41.564 1.00 58.44 87 TYR A N 1
ATOM 692 C CA . TYR A 1 87 ? -54.997 13.904 40.963 1.00 58.44 87 TYR A CA 1
ATOM 693 C C . TYR A 1 87 ? -56.058 14.971 40.637 1.00 58.44 87 TYR A C 1
ATOM 695 O O . TYR A 1 87 ? -55.918 16.135 41.021 1.00 58.44 87 TYR A O 1
ATOM 703 N N . THR A 1 88 ? -57.176 14.574 40.018 1.00 60.53 88 THR A N 1
ATOM 704 C CA . THR A 1 88 ? -58.297 15.487 39.708 1.00 60.53 88 THR A CA 1
ATOM 705 C C . THR A 1 88 ? -58.942 16.059 40.972 1.00 60.53 88 THR A C 1
ATOM 707 O O . THR A 1 88 ? -59.297 17.239 41.016 1.00 60.53 88 THR A O 1
ATOM 710 N N . ASN A 1 89 ? -59.081 15.255 42.029 1.00 60.44 89 ASN A N 1
ATOM 711 C CA . ASN A 1 89 ? -59.625 15.712 43.312 1.00 60.44 89 ASN A CA 1
ATOM 712 C C . ASN A 1 89 ? -58.680 16.673 44.060 1.00 60.44 89 ASN A C 1
ATOM 714 O O . ASN A 1 89 ? -59.156 17.537 44.803 1.00 60.44 89 ASN A O 1
ATOM 718 N N . TYR A 1 90 ? -57.364 16.548 43.847 1.00 56.31 90 TYR A N 1
ATOM 719 C CA . TYR A 1 90 ? -56.343 17.458 44.372 1.00 56.31 90 TYR A CA 1
ATOM 720 C C . TYR A 1 90 ? -56.360 18.820 43.659 1.00 56.31 90 TYR A C 1
ATOM 722 O O . TYR A 1 90 ? -56.435 19.852 44.328 1.00 56.31 90 TYR A O 1
ATOM 730 N N . ARG A 1 91 ? -56.372 18.844 42.317 1.00 58.22 91 ARG A N 1
ATOM 731 C CA . ARG A 1 91 ? -56.391 20.094 41.527 1.00 58.22 91 ARG A CA 1
ATOM 732 C C . ARG A 1 91 ? -57.648 20.936 41.775 1.00 58.22 91 ARG A C 1
ATOM 734 O O . ARG A 1 91 ? -57.579 22.160 41.778 1.00 58.22 91 ARG A O 1
ATOM 741 N N . ASN A 1 92 ? -58.777 20.282 42.051 1.00 60.62 92 ASN A N 1
ATOM 742 C CA . ASN A 1 92 ? -60.059 20.937 42.325 1.00 60.62 92 ASN A CA 1
ATOM 743 C C . ASN A 1 92 ? -60.232 21.414 43.784 1.00 60.62 92 ASN A C 1
ATOM 745 O O . ASN A 1 92 ? -61.323 21.834 44.166 1.00 60.62 92 ASN A O 1
ATOM 749 N N . GLY A 1 93 ? -59.181 21.356 44.612 1.00 52.62 93 GLY A N 1
ATOM 750 C CA . GLY A 1 93 ? -59.173 21.939 45.960 1.00 52.62 93 GLY A CA 1
ATOM 751 C C . GLY A 1 93 ? -60.013 21.196 47.005 1.00 52.62 93 GLY A C 1
ATOM 752 O O . GLY A 1 93 ? -60.197 21.698 48.111 1.00 52.62 93 GLY A O 1
ATOM 753 N N . THR A 1 94 ? -60.521 20.003 46.691 1.00 52.12 94 THR A N 1
ATOM 754 C CA . THR A 1 94 ? -61.515 19.308 47.525 1.00 52.12 94 THR A CA 1
ATOM 755 C C . THR A 1 94 ? -60.949 18.469 48.679 1.00 52.12 94 THR A C 1
ATOM 757 O O . THR A 1 94 ? -61.717 18.101 49.562 1.00 52.12 94 THR A O 1
ATOM 760 N N . LEU A 1 95 ? -59.637 18.197 48.757 1.00 47.69 95 LEU A N 1
ATOM 761 C CA . LEU A 1 95 ? -59.033 17.502 49.912 1.00 47.69 95 LEU A CA 1
ATOM 762 C C . LEU A 1 95 ? -57.543 17.850 50.128 1.00 47.69 95 LEU A C 1
ATOM 764 O O . LEU A 1 95 ? -56.683 17.465 49.333 1.00 47.69 95 LEU A O 1
ATOM 768 N N . ASN A 1 96 ? -57.215 18.464 51.273 1.00 48.44 96 ASN A N 1
ATOM 769 C CA . ASN A 1 96 ? -55.835 18.766 51.702 1.00 48.44 96 ASN A CA 1
ATOM 770 C C . ASN A 1 96 ? -55.012 17.526 52.125 1.00 48.44 96 ASN A C 1
ATOM 772 O O . ASN A 1 96 ? -53.784 17.562 52.074 1.00 48.44 96 ASN A O 1
ATOM 776 N N . GLN A 1 97 ? -55.650 16.411 52.505 1.00 48.97 97 GLN A N 1
ATOM 777 C CA . GLN A 1 97 ? -54.946 15.164 52.866 1.00 48.97 97 GLN A CA 1
ATOM 778 C C . GLN A 1 97 ? -54.320 14.444 51.654 1.00 48.97 97 GLN A C 1
ATOM 780 O O . GLN A 1 97 ? -53.391 13.657 51.818 1.00 48.97 97 GLN A O 1
ATOM 785 N N . SER A 1 98 ? -54.753 14.770 50.433 1.00 50.94 98 SER A N 1
ATOM 786 C CA . SER A 1 98 ? -54.284 14.155 49.182 1.00 50.94 98 SER A CA 1
ATOM 787 C C . SER A 1 98 ? -52.880 14.599 48.771 1.00 50.94 98 SER A C 1
ATOM 789 O O . SER A 1 98 ? -52.195 13.847 48.091 1.00 50.94 98 SER A O 1
ATOM 791 N N . LYS A 1 99 ? -52.417 15.786 49.191 1.00 45.69 99 LYS A N 1
ATOM 792 C CA . LYS A 1 99 ? -51.123 16.344 48.755 1.00 45.69 99 LYS A CA 1
ATOM 793 C C . LYS A 1 99 ? -49.942 15.462 49.163 1.00 45.69 99 LYS A C 1
ATOM 795 O O . LYS A 1 99 ? -49.107 15.125 48.336 1.00 45.69 99 LYS A O 1
ATOM 800 N N . LYS A 1 100 ? -49.924 15.025 50.426 1.00 47.25 100 LYS A N 1
ATOM 801 C CA . LYS A 1 100 ? -48.872 14.158 50.984 1.00 47.25 100 LYS A CA 1
ATOM 802 C C . LYS A 1 100 ? -48.904 12.748 50.388 1.00 47.25 100 LYS A C 1
ATOM 804 O O . LYS A 1 100 ? -47.855 12.175 50.118 1.00 47.25 100 LYS A O 1
ATOM 809 N N . SER A 1 101 ? -50.099 12.199 50.163 1.00 49.03 101 SER A N 1
ATOM 810 C CA . SER A 1 101 ? -50.267 10.884 49.532 1.00 49.03 101 SER A CA 1
ATOM 811 C C . SER A 1 101 ? -49.861 10.910 48.060 1.00 49.03 101 SER A C 1
ATOM 813 O O . SER A 1 101 ? -49.210 9.984 47.601 1.00 49.03 101 SER A O 1
ATOM 815 N N . LEU A 1 102 ? -50.165 11.990 47.339 1.00 46.69 102 LEU A N 1
ATOM 816 C CA . LEU A 1 102 ? -49.847 12.143 45.923 1.00 46.69 102 LEU A CA 1
ATOM 817 C C . LEU A 1 102 ? -48.369 12.502 45.695 1.00 46.69 102 LEU A C 1
ATOM 819 O O . LEU A 1 102 ? -47.756 11.966 44.783 1.00 46.69 102 LEU A O 1
ATOM 823 N N . GLU A 1 103 ? -47.752 13.305 46.569 1.00 47.94 103 GLU A N 1
ATOM 824 C CA . GLU A 1 103 ? -46.293 13.508 46.596 1.00 47.94 103 GLU A CA 1
ATOM 825 C C . GLU A 1 103 ? -45.544 12.198 46.900 1.00 47.94 103 GLU A C 1
ATOM 827 O O . GLU A 1 103 ? -44.512 11.930 46.287 1.00 47.94 103 GLU A O 1
ATOM 832 N N . ASN A 1 104 ? -46.076 11.344 47.785 1.00 45.56 104 ASN A N 1
ATOM 833 C CA . ASN A 1 104 ? -45.523 10.011 48.042 1.00 45.56 104 ASN A CA 1
ATOM 834 C C . ASN A 1 104 ? -45.740 9.040 46.873 1.00 45.56 104 ASN A C 1
ATOM 836 O O . ASN A 1 104 ? -44.840 8.265 46.571 1.00 45.56 104 ASN A O 1
ATOM 840 N N . VAL A 1 105 ? -46.887 9.084 46.192 1.00 44.62 105 VAL A N 1
ATOM 841 C CA . VAL A 1 105 ? -47.156 8.286 44.983 1.00 44.62 105 VAL A CA 1
ATOM 842 C C . VAL A 1 105 ? -46.234 8.732 43.841 1.00 44.62 105 VAL A C 1
ATOM 844 O O . VAL A 1 105 ? -45.533 7.903 43.274 1.00 44.62 105 VAL A O 1
ATOM 847 N N . ILE A 1 106 ? -46.106 10.035 43.579 1.00 49.47 106 ILE A N 1
ATOM 848 C CA . ILE A 1 106 ? -45.198 10.585 42.557 1.00 49.47 106 ILE A CA 1
ATOM 849 C C . ILE A 1 106 ? -43.729 10.256 42.872 1.00 49.47 106 ILE A C 1
ATOM 851 O O . ILE A 1 106 ? -42.996 9.857 41.971 1.00 49.47 106 ILE A O 1
ATOM 855 N N . ARG A 1 107 ? -43.292 10.344 44.139 1.00 46.88 107 ARG A N 1
ATOM 856 C CA . ARG A 1 107 ? -41.939 9.913 44.554 1.00 46.88 107 ARG A CA 1
ATOM 857 C C . ARG A 1 107 ? -41.731 8.401 44.454 1.00 46.88 107 ARG A C 1
ATOM 859 O O . ARG A 1 107 ? -40.619 7.959 44.185 1.00 46.88 107 ARG A O 1
ATOM 866 N N . ASN A 1 108 ? -42.771 7.598 44.670 1.00 43.12 108 ASN A N 1
ATOM 867 C CA . ASN A 1 108 ? -42.688 6.140 44.577 1.00 43.12 108 ASN A CA 1
ATOM 868 C C . ASN A 1 108 ? -42.723 5.617 43.133 1.00 43.12 108 ASN A C 1
ATOM 870 O O . ASN A 1 108 ? -42.208 4.530 42.902 1.00 43.12 108 ASN A O 1
ATOM 874 N N . TYR A 1 109 ? -43.244 6.387 42.172 1.00 52.09 109 TYR A N 1
ATOM 875 C CA . TYR A 1 109 ? -43.325 6.002 40.755 1.00 52.09 109 TYR A CA 1
ATOM 876 C C . TYR A 1 109 ? -42.135 6.450 39.884 1.00 52.09 109 TYR A C 1
ATOM 878 O O . TYR A 1 109 ? -42.114 6.160 38.691 1.00 52.09 109 TYR A O 1
ATOM 886 N N . GLN A 1 110 ? -41.109 7.100 40.443 1.00 67.19 110 GLN A N 1
ATOM 887 C CA . GLN A 1 110 ? -39.887 7.481 39.710 1.00 67.19 110 GLN A CA 1
ATOM 888 C C . GLN A 1 110 ? -38.833 6.359 39.644 1.00 67.19 110 GLN A C 1
ATOM 890 O O . GLN A 1 110 ? -37.631 6.625 39.637 1.00 67.19 110 GLN A O 1
ATOM 895 N N . SER A 1 111 ? -39.250 5.093 39.616 1.00 79.62 111 SER A N 1
ATOM 896 C CA . SER A 1 111 ? -38.312 3.993 39.393 1.00 79.62 111 SER A CA 1
ATOM 897 C C . SER A 1 111 ? -37.841 3.998 37.939 1.00 79.62 111 SER A C 1
ATOM 899 O O . SER A 1 111 ? -38.637 3.939 37.005 1.00 79.62 111 SER A O 1
ATOM 901 N N . ILE A 1 112 ? -36.530 4.076 37.747 1.00 89.50 112 ILE A N 1
ATOM 902 C CA . ILE A 1 112 ? -35.889 4.100 36.436 1.00 89.50 112 ILE A CA 1
ATOM 903 C C . ILE A 1 112 ? -35.414 2.693 36.089 1.00 89.50 112 ILE A C 1
ATOM 905 O O . ILE A 1 112 ? -34.658 2.084 36.845 1.00 89.50 112 ILE A O 1
ATOM 909 N N . TYR A 1 113 ? -35.809 2.205 34.916 1.00 92.56 113 TYR A N 1
ATOM 910 C CA . TYR A 1 113 ? -35.342 0.927 34.384 1.00 92.56 113 TYR A CA 1
ATOM 911 C C . TYR A 1 113 ? -33.900 1.021 33.877 1.00 92.56 113 TYR A C 1
ATOM 913 O O . TYR A 1 113 ? -33.548 1.929 33.115 1.00 92.56 113 TYR A O 1
ATOM 921 N N . ALA A 1 114 ? -33.079 0.047 34.261 1.00 96.31 114 ALA A N 1
ATOM 922 C CA . ALA A 1 114 ? -31.727 -0.140 33.749 1.00 96.31 114 ALA A CA 1
ATOM 923 C C . ALA A 1 114 ? -31.354 -1.628 33.721 1.00 96.31 114 ALA A C 1
ATOM 925 O O . ALA A 1 114 ? -32.026 -2.476 34.306 1.00 96.31 114 ALA A O 1
ATOM 926 N N . LYS A 1 115 ? -30.240 -1.945 33.064 1.00 97.38 115 LYS A N 1
ATOM 927 C CA . LYS A 1 115 ? -29.589 -3.252 33.146 1.00 97.38 115 LYS A CA 1
ATOM 928 C C . LYS A 1 115 ? -28.360 -3.144 34.040 1.00 97.38 115 LYS A C 1
ATOM 930 O O . LYS A 1 115 ? -27.452 -2.373 33.735 1.00 97.38 115 LYS A O 1
ATOM 935 N N . LEU A 1 116 ? -28.322 -3.917 35.118 1.00 97.19 116 LEU A N 1
ATOM 936 C CA . LEU A 1 116 ? -27.158 -4.056 35.983 1.00 97.19 116 LEU A CA 1
ATOM 937 C C . LEU A 1 116 ? -26.294 -5.220 35.490 1.00 97.19 116 LEU A C 1
ATOM 939 O O . LEU A 1 116 ? -26.769 -6.348 35.388 1.00 97.19 116 LEU A O 1
ATOM 943 N N . VAL A 1 117 ? -25.019 -4.958 35.225 1.00 96.56 117 VAL A N 1
ATOM 944 C CA . VAL A 1 117 ? -24.013 -5.988 34.953 1.00 96.56 117 VAL A CA 1
ATOM 945 C C . VAL A 1 117 ? -23.097 -6.097 36.164 1.00 96.56 117 VAL A C 1
ATOM 947 O O . VAL A 1 117 ? -22.412 -5.136 36.514 1.00 96.56 117 VAL A O 1
ATOM 950 N N . ILE A 1 118 ? -23.094 -7.269 36.797 1.00 94.62 118 ILE A N 1
ATOM 951 C CA . ILE A 1 118 ? -22.216 -7.609 37.924 1.00 94.62 118 ILE A CA 1
ATOM 952 C C . ILE A 1 118 ? -21.204 -8.664 37.495 1.00 94.62 118 ILE A C 1
ATOM 954 O O . ILE A 1 118 ? -21.539 -9.578 36.745 1.00 94.62 118 ILE A O 1
ATOM 958 N N . THR A 1 119 ? -19.976 -8.569 37.997 1.00 91.69 119 THR A N 1
ATOM 959 C CA . THR A 1 119 ? -18.898 -9.525 37.709 1.00 91.69 119 THR A CA 1
ATOM 960 C C . THR A 1 119 ? -18.218 -10.007 38.985 1.00 91.69 119 THR A C 1
ATOM 962 O O . THR A 1 119 ? -18.172 -9.302 39.992 1.00 91.69 119 THR A O 1
ATOM 965 N N . ASN A 1 120 ? -17.692 -11.230 38.919 1.00 87.06 120 ASN A N 1
ATOM 966 C CA . ASN A 1 120 ? -16.834 -11.841 39.935 1.00 87.06 120 ASN A CA 1
ATOM 967 C C . ASN A 1 120 ? -15.361 -11.949 39.481 1.00 87.06 120 ASN A C 1
ATOM 969 O O . ASN A 1 120 ? -14.603 -12.746 40.025 1.00 87.06 120 ASN A O 1
ATOM 973 N N . GLY A 1 121 ? -14.981 -11.230 38.421 1.00 83.62 121 GLY A N 1
ATOM 974 C CA . GLY A 1 121 ? -13.648 -11.256 37.808 1.00 83.62 121 GLY A CA 1
ATOM 975 C C . GLY A 1 121 ? -13.411 -12.381 36.792 1.00 83.62 121 GLY A C 1
ATOM 976 O O . GLY A 1 121 ? -12.425 -12.329 36.065 1.00 83.62 121 GLY A O 1
ATOM 977 N N . SER A 1 122 ? -14.304 -13.369 36.693 1.00 85.00 122 SER A N 1
ATOM 978 C CA . SER A 1 122 ? -14.188 -14.484 35.729 1.00 85.00 122 SER A CA 1
ATOM 979 C C . SER A 1 122 ? -15.382 -14.605 34.784 1.00 85.00 122 SER A C 1
ATOM 981 O O . SER A 1 122 ? -15.253 -15.099 33.669 1.00 85.00 122 SER A O 1
ATOM 983 N N . THR A 1 123 ? -16.548 -14.149 35.229 1.00 90.56 123 THR A N 1
ATOM 984 C CA . THR A 1 123 ? -17.810 -14.161 34.490 1.00 90.56 123 THR A CA 1
ATOM 985 C C . THR A 1 123 ? -18.623 -12.936 34.886 1.00 90.56 123 THR A C 1
ATOM 987 O O . THR A 1 123 ? -18.331 -12.281 35.892 1.00 90.56 123 THR A O 1
ATOM 990 N N . PHE A 1 124 ? -19.667 -12.637 34.118 1.00 93.88 124 PHE A N 1
ATOM 991 C CA . PHE A 1 124 ? -20.628 -11.600 34.464 1.00 93.88 124 PHE A CA 1
ATOM 992 C C . PHE A 1 124 ? -22.059 -12.123 34.403 1.00 93.88 124 PHE A C 1
ATOM 994 O O . PHE A 1 124 ? -22.361 -13.093 33.708 1.00 93.88 124 PHE A O 1
ATOM 1001 N N . LYS A 1 125 ? -22.944 -11.453 35.138 1.00 95.25 125 LYS A N 1
ATOM 1002 C CA . LYS A 1 125 ? -24.387 -11.660 35.092 1.00 95.25 125 LYS A CA 1
ATOM 1003 C C . LYS A 1 125 ? -25.063 -10.339 34.768 1.00 95.25 125 LYS A C 1
ATOM 1005 O O . LYS A 1 125 ? -24.744 -9.315 35.369 1.00 95.25 125 LYS A O 1
ATOM 1010 N N . GLU A 1 126 ? -26.011 -10.387 33.844 1.00 96.81 126 GLU A N 1
ATOM 1011 C CA . GLU A 1 126 ? -26.884 -9.260 33.538 1.00 96.81 126 GLU A CA 1
ATOM 1012 C C . GLU A 1 126 ? -28.209 -9.426 34.279 1.00 96.81 126 GLU A C 1
ATOM 1014 O O . GLU A 1 126 ? -28.786 -10.514 34.302 1.00 96.81 126 GLU A O 1
ATOM 1019 N N . LEU A 1 127 ? -28.672 -8.355 34.915 1.00 96.69 127 LEU A N 1
ATOM 1020 C CA . LEU A 1 127 ? -29.891 -8.325 35.710 1.00 96.69 127 LEU A CA 1
ATOM 1021 C C . LEU A 1 127 ? -30.716 -7.099 35.310 1.00 96.69 127 LEU A C 1
ATOM 1023 O O . LEU A 1 127 ? -30.186 -5.986 35.360 1.00 96.69 127 LEU A O 1
ATOM 1027 N N . PRO A 1 128 ? -31.992 -7.255 34.935 1.00 96.56 128 PRO A N 1
ATOM 1028 C CA . PRO A 1 128 ? -32.875 -6.110 34.802 1.00 96.56 128 PRO A CA 1
ATOM 1029 C C . PRO A 1 128 ? -33.191 -5.544 36.194 1.00 96.56 128 PRO A C 1
ATOM 1031 O O . PRO A 1 128 ? -33.501 -6.283 37.137 1.00 96.56 128 PRO A O 1
ATOM 1034 N N . VAL A 1 129 ? -33.045 -4.229 36.345 1.00 97.06 129 VAL A N 1
ATOM 1035 C CA . VAL A 1 129 ? -33.156 -3.551 37.638 1.00 97.06 129 VAL A CA 1
ATOM 1036 C C . VAL A 1 129 ? -33.976 -2.269 37.560 1.00 97.06 129 VAL A C 1
ATOM 1038 O O . VAL A 1 129 ? -34.027 -1.584 36.538 1.00 97.06 129 VAL A O 1
ATOM 1041 N N . LEU A 1 130 ? -34.565 -1.928 38.701 1.00 94.12 130 LEU A N 1
ATOM 1042 C CA . LEU A 1 130 ? -35.240 -0.671 38.979 1.00 94.12 130 LEU A CA 1
ATOM 1043 C C . LEU A 1 130 ? -34.381 0.160 39.932 1.00 94.12 130 LEU A C 1
ATOM 1045 O O . LEU A 1 130 ? -33.998 -0.309 41.007 1.00 94.12 130 LEU A O 1
ATOM 1049 N N . ILE A 1 131 ? -34.093 1.395 39.538 1.00 94.19 131 ILE A N 1
ATOM 1050 C CA . ILE A 1 131 ? -33.301 2.349 40.314 1.00 94.19 131 ILE A CA 1
ATOM 1051 C C . ILE A 1 131 ? -34.228 3.419 40.872 1.00 94.19 131 ILE A C 1
ATOM 1053 O O . ILE A 1 131 ? -35.011 4.005 40.127 1.00 94.19 131 ILE A O 1
ATOM 1057 N N . LYS A 1 132 ? -34.118 3.703 42.166 1.00 91.62 132 LYS A N 1
ATOM 1058 C CA . LYS A 1 132 ? -34.876 4.761 42.832 1.00 91.62 132 LYS A CA 1
ATOM 1059 C C . LYS A 1 132 ? -33.962 5.558 43.752 1.00 91.62 132 LYS A C 1
ATOM 1061 O O . LYS A 1 132 ? -33.119 4.980 44.431 1.00 91.62 132 LYS A O 1
ATOM 1066 N N . GLU A 1 133 ? -34.137 6.873 43.779 1.00 86.75 133 GLU A N 1
ATOM 1067 C CA . GLU A 1 133 ? -33.470 7.723 44.762 1.00 86.75 133 GLU A CA 1
ATOM 1068 C C . GLU A 1 133 ? -34.260 7.691 46.077 1.00 86.75 133 GLU A C 1
ATOM 1070 O O . GLU A 1 133 ? -35.420 8.106 46.139 1.00 86.75 133 GLU A O 1
ATOM 1075 N N . GLU A 1 134 ? -33.646 7.168 47.134 1.00 85.12 134 GLU A N 1
ATOM 1076 C CA . GLU A 1 134 ? -34.227 7.087 48.472 1.00 85.12 134 GLU A CA 1
ATOM 1077 C C . GLU A 1 134 ? -33.224 7.661 49.466 1.00 85.12 134 GLU A C 1
ATOM 1079 O O . GLU A 1 134 ? -32.074 7.263 49.466 1.00 85.12 134 GLU A O 1
ATOM 1084 N N . GLN A 1 135 ? -33.628 8.610 50.316 1.00 81.19 135 GLN A N 1
ATOM 1085 C CA . GLN A 1 135 ? -32.764 9.129 51.394 1.00 81.19 135 GLN A CA 1
ATOM 1086 C C . GLN A 1 135 ? -31.365 9.610 50.937 1.00 81.19 135 GLN A C 1
ATOM 1088 O O . GLN A 1 135 ? -30.406 9.491 51.689 1.00 81.19 135 GLN A O 1
ATOM 1093 N N . GLN A 1 136 ? -31.264 10.201 49.738 1.00 85.31 136 GLN A N 1
ATOM 1094 C CA . GLN A 1 136 ? -30.005 10.651 49.110 1.00 85.31 136 GLN A CA 1
ATOM 1095 C C . GLN A 1 136 ? -29.062 9.524 48.643 1.00 85.31 136 GLN A C 1
ATOM 1097 O O . GLN A 1 136 ? -27.930 9.815 48.276 1.00 85.31 136 GLN A O 1
ATOM 1102 N N . GLU A 1 137 ? -29.517 8.270 48.595 1.00 92.81 137 GLU A N 1
ATOM 1103 C CA . GLU A 1 137 ? -28.819 7.152 47.948 1.00 92.81 137 GLU A CA 1
ATOM 1104 C C . GLU A 1 137 ? -29.611 6.624 46.739 1.00 92.81 137 GLU A C 1
ATOM 1106 O O . GLU A 1 137 ? -30.845 6.668 46.710 1.00 92.81 137 GLU A O 1
ATOM 1111 N N . LEU A 1 138 ? -28.917 6.085 45.730 1.00 93.94 138 LEU A N 1
ATOM 1112 C CA . LEU A 1 138 ? -29.574 5.342 44.653 1.00 93.94 138 LEU A CA 1
ATOM 1113 C C . LEU A 1 138 ? -29.710 3.885 45.080 1.00 93.94 138 LEU A C 1
ATOM 1115 O O . LEU A 1 138 ? -28.736 3.132 45.135 1.00 93.94 138 LEU A O 1
ATOM 1119 N N . THR A 1 139 ? -30.943 3.477 45.345 1.00 94.25 139 THR A N 1
ATOM 1120 C CA . THR A 1 139 ? -31.291 2.093 45.636 1.00 94.25 139 THR A CA 1
ATOM 1121 C C . THR A 1 139 ? -31.589 1.351 44.335 1.00 94.25 139 THR A C 1
ATOM 1123 O O . THR A 1 139 ? -32.455 1.752 43.557 1.00 94.25 139 THR A O 1
ATOM 1126 N N . VAL A 1 140 ? -30.875 0.247 44.103 1.00 95.75 140 VAL A N 1
ATOM 1127 C CA . VAL A 1 140 ? -31.043 -0.629 42.936 1.00 95.75 140 VAL A CA 1
ATOM 1128 C C . VAL A 1 140 ? -31.717 -1.928 43.376 1.00 95.75 140 VAL A C 1
ATOM 1130 O O . VAL A 1 140 ? -31.206 -2.661 44.231 1.00 95.75 140 VAL A O 1
ATOM 1133 N N . THR A 1 141 ? -32.869 -2.224 42.782 1.00 95.31 141 THR A N 1
ATOM 1134 C CA . THR A 1 141 ? -33.716 -3.387 43.093 1.00 95.31 141 THR A CA 1
ATOM 1135 C C . THR A 1 141 ? -33.914 -4.266 41.862 1.00 95.31 141 THR A C 1
ATOM 1137 O O . THR A 1 141 ? -33.902 -3.762 40.742 1.00 95.31 141 THR A O 1
ATOM 1140 N N . LEU A 1 142 ? -34.081 -5.579 42.040 1.00 93.94 142 LEU A N 1
ATOM 1141 C CA . LEU A 1 142 ? -34.470 -6.472 40.938 1.00 93.94 142 LEU A CA 1
ATOM 1142 C C . LEU A 1 142 ? -35.857 -6.095 40.414 1.00 93.94 142 LEU A C 1
ATOM 1144 O O . LEU A 1 142 ? -36.760 -5.850 41.211 1.00 93.94 142 LEU A O 1
ATOM 1148 N N . GLU A 1 143 ? -36.040 -6.121 39.096 1.00 90.56 143 GLU A N 1
ATOM 1149 C CA . GLU A 1 143 ? -37.350 -5.865 38.484 1.00 90.56 143 GLU A CA 1
ATOM 1150 C C . GLU A 1 143 ? -38.400 -6.902 38.921 1.00 90.56 143 GLU A C 1
ATOM 1152 O O . GLU A 1 143 ? -39.502 -6.535 39.308 1.00 90.56 143 GLU A O 1
ATOM 1157 N N . GLU A 1 144 ? -38.043 -8.191 38.936 1.00 88.19 144 GLU A N 1
ATOM 1158 C CA . GLU A 1 144 ? -39.001 -9.291 39.140 1.00 88.19 144 GLU A CA 1
ATOM 1159 C C . GLU A 1 144 ? -39.620 -9.347 40.546 1.00 88.19 144 GLU A C 1
ATOM 1161 O O . GLU A 1 144 ? -40.755 -9.790 40.707 1.00 88.19 144 GLU A O 1
ATOM 1166 N N . ASN A 1 145 ? -38.868 -8.969 41.583 1.00 89.00 145 ASN A N 1
ATOM 1167 C CA . ASN A 1 145 ? -39.286 -9.158 42.978 1.00 89.00 145 ASN A CA 1
ATOM 1168 C C . ASN A 1 145 ? -38.981 -7.967 43.895 1.00 89.00 145 ASN A C 1
ATOM 1170 O O . ASN A 1 145 ? -39.122 -8.087 45.112 1.00 89.00 145 ASN A O 1
ATOM 1174 N N . HIS A 1 146 ? -38.526 -6.843 43.333 1.00 87.12 146 HIS A N 1
ATOM 1175 C CA . HIS A 1 146 ? -38.178 -5.613 44.052 1.00 87.12 146 HIS A CA 1
ATOM 1176 C C . HIS A 1 146 ? -37.164 -5.794 45.195 1.00 87.12 146 HIS A C 1
ATOM 1178 O O . HIS A 1 146 ? -37.034 -4.936 46.070 1.00 87.12 146 HIS A O 1
ATOM 1184 N N . LYS A 1 147 ? -36.394 -6.890 45.203 1.00 92.81 147 LYS A N 1
ATOM 1185 C CA . LYS A 1 147 ? -35.356 -7.113 46.210 1.00 92.81 147 LYS A CA 1
ATOM 1186 C C . LYS A 1 147 ? -34.210 -6.128 45.991 1.00 92.81 147 LYS A C 1
ATOM 1188 O O . LYS A 1 147 ? -33.614 -6.113 44.913 1.00 92.81 147 LYS A O 1
ATOM 1193 N N . LYS A 1 148 ? -33.862 -5.352 47.024 1.00 93.44 148 LYS A N 1
ATOM 1194 C CA . LYS A 1 148 ? -32.674 -4.481 47.031 1.00 93.44 148 LYS A CA 1
ATOM 1195 C C . LYS A 1 148 ? -31.413 -5.326 46.845 1.00 93.44 148 LYS A C 1
ATOM 1197 O O . LYS A 1 148 ? -31.175 -6.268 47.600 1.00 93.44 148 LYS A O 1
ATOM 1202 N N . ILE A 1 149 ? -30.631 -4.992 45.822 1.00 94.06 149 ILE A N 1
ATOM 1203 C CA . ILE A 1 149 ? -29.374 -5.672 45.478 1.00 94.06 149 ILE A CA 1
ATOM 1204 C C . ILE A 1 149 ? -28.183 -4.804 45.871 1.00 94.06 149 ILE A C 1
ATOM 1206 O O . ILE A 1 149 ? -27.162 -5.315 46.322 1.00 94.06 149 ILE A O 1
ATOM 1210 N N . LEU A 1 150 ? -28.313 -3.493 45.671 1.00 94.19 150 LEU A N 1
ATOM 1211 C CA . LEU A 1 150 ? -27.223 -2.540 45.792 1.00 94.19 150 LEU A CA 1
ATOM 1212 C C . LEU A 1 150 ? -27.763 -1.182 46.261 1.00 94.19 150 LEU A C 1
ATOM 1214 O O . LEU A 1 150 ? -28.874 -0.789 45.905 1.00 94.19 150 LEU A O 1
ATOM 1218 N N . SER A 1 151 ? -26.947 -0.481 47.044 1.00 94.19 151 SER A N 1
ATOM 1219 C CA . SER A 1 151 ? -27.093 0.942 47.356 1.00 94.19 151 SER A CA 1
ATOM 1220 C C . SER A 1 151 ? -25.861 1.674 46.847 1.00 94.19 151 SER A C 1
ATOM 1222 O O . SER A 1 151 ? -24.754 1.224 47.137 1.00 94.19 151 SER A O 1
ATOM 1224 N N . ILE A 1 152 ? -26.049 2.769 46.116 1.00 95.88 152 ILE A N 1
ATOM 1225 C CA . ILE A 1 152 ? -24.966 3.643 45.654 1.00 95.88 152 ILE A CA 1
ATOM 1226 C C . ILE A 1 152 ? -25.035 4.935 46.460 1.00 95.88 152 ILE A C 1
ATOM 1228 O O . ILE A 1 152 ? -26.060 5.623 46.452 1.00 95.88 152 ILE A O 1
ATOM 1232 N N . GLN A 1 153 ? -23.946 5.250 47.150 1.00 95.38 153 GLN A N 1
ATOM 1233 C CA . GLN A 1 153 ? -23.823 6.422 48.006 1.00 95.38 153 GLN A CA 1
ATOM 1234 C C . GLN A 1 153 ? -23.315 7.638 47.216 1.00 95.38 153 GLN A C 1
ATOM 1236 O O . GLN A 1 153 ? -22.558 7.478 46.257 1.00 95.38 153 GLN A O 1
ATOM 1241 N N . PRO A 1 154 ? -23.626 8.873 47.652 1.00 94.69 154 PRO A N 1
ATOM 1242 C CA . PRO A 1 154 ? -23.064 10.098 47.070 1.00 94.69 154 PRO A CA 1
ATOM 1243 C C . PRO A 1 154 ? -21.531 10.141 47.018 1.00 94.69 154 PRO A C 1
ATOM 1245 O O . PRO A 1 154 ? -20.960 10.763 46.123 1.00 94.69 154 PRO A O 1
ATOM 1248 N N . SER A 1 155 ? -20.863 9.478 47.968 1.00 94.56 155 SER A N 1
ATOM 1249 C CA . SER A 1 155 ? -19.402 9.391 48.045 1.00 94.56 155 SER A CA 1
ATOM 1250 C C . SER A 1 155 ? -18.775 8.436 47.028 1.00 94.56 155 SER A C 1
ATOM 1252 O O . SER A 1 155 ? -17.563 8.499 46.820 1.00 94.56 155 SER A O 1
ATOM 1254 N N . ASP A 1 156 ? -19.561 7.543 46.422 1.00 95.38 156 ASP A N 1
ATOM 1255 C CA . ASP A 1 156 ? -19.044 6.553 45.482 1.00 95.38 156 ASP A CA 1
ATOM 1256 C C . ASP A 1 156 ? -18.597 7.226 44.182 1.00 95.38 156 ASP A C 1
ATOM 1258 O O . ASP A 1 156 ? -19.277 8.096 43.638 1.00 95.38 156 ASP A O 1
ATOM 1262 N N . ASN A 1 157 ? -17.443 6.806 43.661 1.00 96.12 157 ASN A N 1
ATOM 1263 C CA . ASN A 1 157 ? -16.936 7.300 42.385 1.00 96.12 157 ASN A CA 1
ATOM 1264 C C . ASN A 1 157 ? -17.780 6.731 41.238 1.00 96.12 157 ASN A C 1
ATOM 1266 O O . ASN A 1 157 ? -17.694 5.538 40.932 1.00 96.12 157 ASN A O 1
ATOM 1270 N N . LEU A 1 158 ? -18.564 7.591 40.586 1.00 97.12 158 LEU A N 1
ATOM 1271 C CA . LEU A 1 158 ? -19.410 7.222 39.453 1.00 97.12 158 LEU A CA 1
ATOM 1272 C C . LEU A 1 158 ? -18.773 7.677 38.145 1.00 97.12 158 LEU A C 1
ATOM 1274 O O . LEU A 1 158 ? -18.721 8.867 37.836 1.00 97.12 158 LEU A O 1
ATOM 1278 N N . PHE A 1 159 ? -18.325 6.719 37.343 1.00 96.94 159 PHE A N 1
ATOM 1279 C CA . PHE A 1 159 ? -17.712 6.971 36.049 1.00 96.94 159 PHE A CA 1
ATOM 1280 C C . PHE A 1 159 ? -18.757 6.891 34.943 1.00 96.94 159 PHE A C 1
ATOM 1282 O O . PHE A 1 159 ? -19.342 5.837 34.697 1.00 96.94 159 PHE A O 1
ATOM 1289 N N . ILE A 1 160 ? -18.998 8.004 34.256 1.00 95.25 160 ILE A N 1
ATOM 1290 C CA . ILE A 1 160 ? -20.092 8.100 33.284 1.00 95.25 160 ILE A CA 1
ATOM 1291 C C . ILE A 1 160 ? -19.560 8.093 31.856 1.00 95.25 160 ILE A C 1
ATOM 1293 O O . ILE A 1 160 ? -18.691 8.888 31.504 1.00 95.25 160 ILE A O 1
ATOM 1297 N N . SER A 1 161 ? -20.165 7.259 31.010 1.00 94.31 161 SER A N 1
ATOM 1298 C CA . SER A 1 161 ? -19.962 7.274 29.563 1.00 94.31 161 SER A CA 1
ATOM 1299 C C . SER A 1 161 ? -21.307 7.119 28.866 1.00 94.31 161 SER A C 1
ATOM 1301 O O . SER A 1 161 ? -21.937 6.087 29.009 1.00 94.31 161 SER A O 1
ATOM 1303 N N . LYS A 1 162 ? -21.777 8.134 28.128 1.00 92.12 162 LYS A N 1
ATOM 1304 C CA . LYS A 1 162 ? -23.061 8.119 27.391 1.00 92.12 162 LYS A CA 1
ATOM 1305 C C . LYS A 1 162 ? -24.266 7.646 28.229 1.00 92.12 162 LYS A C 1
ATOM 1307 O O . LYS A 1 162 ? -24.873 8.457 28.925 1.00 92.12 162 LYS A O 1
ATOM 1312 N N . ARG A 1 163 ? -24.648 6.369 28.116 1.00 94.62 163 ARG A N 1
ATOM 1313 C CA . ARG A 1 163 ? -25.813 5.754 28.776 1.00 94.62 163 ARG A CA 1
ATOM 1314 C C . ARG A 1 163 ? -25.389 4.704 29.804 1.00 94.62 163 ARG A C 1
ATOM 1316 O O . ARG A 1 163 ? -26.212 3.906 30.235 1.00 94.62 163 ARG A O 1
ATOM 1323 N N . GLU A 1 164 ? -24.115 4.681 30.157 1.00 96.00 164 GLU A N 1
ATOM 1324 C CA . GLU A 1 164 ? -23.495 3.706 31.033 1.00 96.00 164 GLU A CA 1
ATOM 1325 C C . GLU A 1 164 ? -22.875 4.410 32.250 1.00 96.00 164 GLU A C 1
ATOM 1327 O O . GLU A 1 164 ? -22.189 5.429 32.120 1.00 96.00 164 GLU A O 1
ATOM 1332 N N . ILE A 1 165 ? -23.109 3.851 33.438 1.00 97.00 165 ILE A N 1
ATOM 1333 C CA . ILE A 1 165 ? -22.432 4.229 34.684 1.00 97.00 165 ILE A CA 1
ATOM 1334 C C . ILE A 1 165 ? -21.589 3.038 35.128 1.00 97.00 165 ILE A C 1
ATOM 1336 O O . ILE A 1 165 ? -22.129 1.958 35.360 1.00 97.00 165 ILE A O 1
ATOM 1340 N N . LEU A 1 166 ? -20.283 3.245 35.251 1.00 97.06 166 LEU A N 1
ATOM 1341 C CA . LEU A 1 166 ? -19.334 2.321 35.859 1.00 97.06 166 LEU A CA 1
ATOM 1342 C C . LEU A 1 166 ? -19.037 2.781 37.290 1.00 97.06 166 LEU A C 1
ATOM 1344 O O . LEU A 1 166 ? -18.809 3.960 37.541 1.00 97.06 166 LEU A O 1
ATOM 1348 N N . PHE A 1 167 ? -18.989 1.840 38.219 1.00 95.75 167 PHE A N 1
ATOM 1349 C CA . PHE A 1 167 ? -18.481 2.031 39.576 1.00 95.75 167 PHE A CA 1
ATOM 1350 C C . PHE A 1 167 ? -17.893 0.705 40.062 1.00 95.75 167 PHE A C 1
ATOM 1352 O O . PHE A 1 167 ? -18.032 -0.319 39.395 1.00 95.75 167 PHE A O 1
ATOM 1359 N N . PHE A 1 168 ? -17.204 0.707 41.197 1.00 93.56 168 PHE A N 1
ATOM 1360 C CA . PHE A 1 168 ? -16.544 -0.489 41.717 1.00 93.56 168 PHE A CA 1
ATOM 1361 C C . PHE A 1 168 ? -17.159 -0.893 43.046 1.00 93.56 168 PHE A C 1
ATOM 1363 O O . PHE A 1 168 ? -17.489 -0.043 43.870 1.00 93.56 168 PHE A O 1
ATOM 1370 N N . ASN A 1 169 ? -17.317 -2.196 43.254 1.00 91.44 169 ASN A N 1
ATOM 1371 C CA . ASN A 1 169 ? -17.727 -2.714 44.550 1.00 91.44 169 ASN A CA 1
ATOM 1372 C C . ASN A 1 169 ? -16.558 -2.661 45.559 1.00 91.44 169 ASN A C 1
ATOM 1374 O O . ASN A 1 169 ? -15.422 -2.323 45.220 1.00 91.44 169 ASN A O 1
ATOM 1378 N N . SER A 1 170 ? -16.819 -3.054 46.807 1.00 89.50 170 SER A N 1
ATOM 1379 C CA . SER A 1 170 ? -15.812 -3.059 47.878 1.00 89.50 170 SER A CA 1
ATOM 1380 C C . SER A 1 170 ? -14.635 -4.012 47.639 1.00 89.50 170 SER A C 1
ATOM 1382 O O . SER A 1 170 ? -13.588 -3.847 48.259 1.00 89.50 170 SER A O 1
ATOM 1384 N N . THR A 1 171 ? -14.778 -4.991 46.743 1.00 89.31 171 THR A N 1
ATOM 1385 C CA . THR A 1 171 ? -13.702 -5.912 46.348 1.00 89.31 171 THR A CA 1
ATOM 1386 C C . THR A 1 171 ? -12.966 -5.451 45.086 1.00 89.31 171 THR A C 1
ATOM 1388 O O . THR A 1 171 ? -12.109 -6.174 44.586 1.00 89.31 171 THR A O 1
ATOM 1391 N N . GLY A 1 172 ? -13.295 -4.271 44.549 1.00 89.50 172 GLY A N 1
ATOM 1392 C CA . GLY A 1 172 ? -12.665 -3.701 43.359 1.00 89.50 172 GLY A CA 1
ATOM 1393 C C . GLY A 1 172 ? -13.155 -4.273 42.024 1.00 89.50 172 GLY A C 1
ATOM 1394 O O . GLY A 1 172 ? -12.528 -4.024 40.996 1.00 89.50 172 GLY A O 1
ATOM 1395 N N . HIS A 1 173 ? -14.258 -5.025 41.994 1.00 91.69 173 HIS A N 1
ATOM 1396 C CA . HIS A 1 173 ? -14.868 -5.486 40.744 1.00 91.69 173 HIS A CA 1
ATOM 1397 C C . HIS A 1 173 ? -15.791 -4.415 40.144 1.00 91.69 173 HIS A C 1
ATOM 1399 O O . HIS A 1 173 ? -16.529 -3.764 40.891 1.00 91.69 173 HIS A O 1
ATOM 1405 N N . PRO A 1 174 ? -15.781 -4.232 38.811 1.00 94.75 174 PRO A N 1
ATOM 1406 C CA . PRO A 1 174 ? -16.591 -3.216 38.155 1.00 94.75 174 PRO A CA 1
ATOM 1407 C C . PRO A 1 174 ? -18.060 -3.638 38.079 1.00 94.75 174 PRO A C 1
ATOM 1409 O O . PRO A 1 174 ? -18.372 -4.744 37.648 1.00 94.75 174 PRO A O 1
ATOM 1412 N N . TYR A 1 175 ? -18.974 -2.752 38.449 1.00 96.12 175 TYR A N 1
ATOM 1413 C CA . TYR A 1 175 ? -20.407 -2.879 38.201 1.00 96.12 175 TYR A CA 1
ATOM 1414 C C . TYR A 1 175 ? -20.831 -1.844 37.161 1.00 96.12 175 TYR A C 1
ATOM 1416 O O . TYR A 1 175 ? -20.355 -0.707 37.172 1.00 96.12 175 TYR A O 1
ATOM 1424 N N . TYR A 1 176 ? -21.747 -2.236 36.275 1.00 97.00 176 TYR A N 1
ATOM 1425 C CA . TYR A 1 176 ? -22.248 -1.365 35.213 1.00 97.00 176 TYR A CA 1
ATOM 1426 C C . TYR A 1 176 ? -23.755 -1.209 35.317 1.00 97.00 176 TYR A C 1
ATOM 1428 O O . TYR A 1 176 ? -24.476 -2.202 35.349 1.00 97.00 176 TYR A O 1
ATOM 1436 N N . LEU A 1 177 ? -24.239 0.027 35.289 1.00 97.06 177 LEU A N 1
ATOM 1437 C CA . LEU A 1 177 ? -25.642 0.335 35.029 1.00 97.06 177 LEU A CA 1
ATOM 1438 C C . LEU A 1 177 ? -25.770 0.847 33.600 1.00 97.06 177 LEU A C 1
ATOM 1440 O O . LEU A 1 177 ? -25.193 1.876 33.252 1.00 97.06 177 LEU A O 1
ATOM 1444 N N . ILE A 1 178 ? -26.516 0.119 32.776 1.00 96.69 178 ILE A N 1
ATOM 1445 C CA . ILE A 1 178 ? -26.703 0.403 31.354 1.00 96.69 178 ILE A CA 1
ATOM 1446 C C . ILE A 1 178 ? -28.160 0.806 31.134 1.00 96.69 178 ILE A C 1
ATOM 1448 O O . ILE A 1 178 ? -29.077 0.014 31.356 1.00 96.69 178 ILE A O 1
ATOM 1452 N N . PHE A 1 179 ? -28.371 2.040 30.691 1.00 95.25 179 PHE A N 1
ATOM 1453 C CA . PHE A 1 179 ? -29.689 2.594 30.389 1.00 95.25 179 PHE A CA 1
ATOM 1454 C C . PHE A 1 179 ? -30.000 2.448 28.897 1.00 95.25 179 PHE A C 1
ATOM 1456 O O . PHE A 1 179 ? -29.093 2.379 28.071 1.00 95.25 179 PHE A O 1
ATOM 1463 N N . ASN A 1 180 ? -31.280 2.441 28.518 1.00 88.25 180 ASN A N 1
ATOM 1464 C CA . ASN A 1 180 ? -31.663 2.238 27.114 1.00 88.25 180 ASN A CA 1
ATOM 1465 C C . ASN A 1 180 ? -31.204 3.391 26.201 1.00 88.25 180 ASN A C 1
ATOM 1467 O O . ASN A 1 180 ? -30.603 3.134 25.156 1.00 88.25 180 ASN A O 1
ATOM 1471 N N . ASN A 1 181 ? -31.422 4.645 26.623 1.00 87.19 181 ASN A N 1
ATOM 1472 C CA . ASN A 1 181 ? -31.155 5.840 25.808 1.00 87.19 181 ASN A CA 1
ATOM 1473 C C . ASN A 1 181 ? -30.107 6.776 26.420 1.00 87.19 181 ASN A C 1
ATOM 1475 O O . ASN A 1 181 ? -29.002 6.901 25.904 1.00 87.19 181 ASN A O 1
ATOM 1479 N N . LYS A 1 182 ? -30.468 7.462 27.505 1.00 91.94 182 LYS A N 1
ATOM 1480 C CA . LYS A 1 182 ? -29.612 8.378 28.268 1.00 91.94 182 LYS A CA 1
ATOM 1481 C C . LYS A 1 182 ? -29.803 8.092 29.747 1.00 91.94 182 LYS A C 1
ATOM 1483 O O . LYS A 1 182 ? -30.839 7.546 30.114 1.00 91.94 182 LYS A O 1
ATOM 1488 N N . ILE A 1 183 ? -28.849 8.499 30.574 1.00 92.56 183 ILE A N 1
ATOM 1489 C CA . ILE A 1 183 ? -28.975 8.418 32.031 1.00 92.56 183 ILE A CA 1
ATOM 1490 C C . ILE A 1 183 ? -30.064 9.414 32.464 1.00 92.56 183 ILE A C 1
ATOM 1492 O O . ILE A 1 183 ? -29.863 10.618 32.296 1.00 92.56 183 ILE A O 1
ATOM 1496 N N . PRO A 1 184 ? -31.222 8.961 32.979 1.00 90.44 184 PRO A N 1
ATOM 1497 C CA . PRO A 1 184 ? -32.314 9.849 33.373 1.00 90.44 184 PRO A CA 1
ATOM 1498 C C . PRO A 1 184 ? -32.254 10.204 34.870 1.00 90.44 184 PRO A C 1
ATOM 1500 O O . PRO A 1 184 ? -33.224 10.706 35.425 1.00 90.44 184 PRO A O 1
ATOM 1503 N N . LEU A 1 185 ? -31.121 9.925 35.521 1.00 89.06 185 LEU A N 1
ATOM 1504 C CA . LEU A 1 185 ? -30.868 10.201 36.932 1.00 89.06 185 LEU A CA 1
ATOM 1505 C C . LEU A 1 185 ? -30.297 11.609 37.110 1.00 89.06 185 LEU A C 1
ATOM 1507 O O . LEU A 1 185 ? -29.404 12.020 36.363 1.00 89.06 185 LEU A O 1
ATOM 1511 N N . ASN A 1 186 ? -30.760 12.321 38.137 1.00 89.00 186 ASN A N 1
ATOM 1512 C CA . ASN A 1 186 ? -30.067 13.512 38.606 1.00 89.00 186 ASN A CA 1
ATOM 1513 C C . ASN A 1 186 ? -28.896 13.091 39.503 1.00 89.00 186 ASN A C 1
ATOM 1515 O O . ASN A 1 186 ? -29.100 12.625 40.616 1.00 89.00 186 ASN A O 1
ATOM 1519 N N . LEU A 1 187 ? -27.669 13.253 39.009 1.00 92.81 187 LEU A N 1
ATOM 1520 C CA . LEU A 1 187 ? -26.448 12.845 39.711 1.00 92.81 187 LEU A CA 1
ATOM 1521 C C . LEU A 1 187 ? -25.659 14.038 40.270 1.00 92.81 187 LEU A C 1
ATOM 1523 O O . LEU A 1 187 ? -24.475 13.910 40.559 1.00 92.81 187 LEU A O 1
ATOM 1527 N N . SER A 1 188 ? -26.282 15.214 40.404 1.00 91.25 188 SER A N 1
ATOM 1528 C CA . SER A 1 188 ? -25.593 16.444 40.825 1.00 91.25 188 SER A CA 1
ATOM 1529 C C . SER A 1 188 ? -24.995 16.382 42.233 1.00 91.25 188 SER A C 1
ATOM 1531 O O . SER A 1 188 ? -24.082 17.140 42.539 1.00 91.25 188 SER A O 1
ATOM 1533 N N . THR A 1 189 ? -25.531 15.520 43.096 1.00 92.19 189 THR A N 1
ATOM 1534 C CA . THR A 1 189 ? -25.081 15.311 44.481 1.00 92.19 189 THR A CA 1
ATOM 1535 C C . THR A 1 189 ? -24.060 14.183 44.620 1.00 92.19 189 THR A C 1
ATOM 1537 O O . THR A 1 189 ? -23.530 13.991 45.709 1.00 92.19 189 THR A O 1
ATOM 1540 N N . TYR A 1 190 ? -23.780 13.446 43.543 1.00 95.31 190 TYR A N 1
ATOM 1541 C CA . TYR A 1 190 ? -22.878 12.298 43.546 1.00 95.31 190 TYR A CA 1
ATOM 1542 C C . TYR A 1 190 ? -21.494 12.695 43.042 1.00 95.31 190 TYR A C 1
ATOM 1544 O O . TYR A 1 190 ? -21.341 13.625 42.245 1.00 95.31 190 TYR A O 1
ATOM 1552 N N . ASN A 1 191 ? -20.478 11.947 43.463 1.00 95.75 191 ASN A N 1
ATOM 1553 C CA . ASN A 1 191 ? -19.118 12.107 42.974 1.00 95.75 191 ASN A CA 1
ATOM 1554 C C . ASN A 1 191 ? -18.965 11.546 41.546 1.00 95.75 191 ASN A C 1
ATOM 1556 O O . ASN A 1 191 ? -18.523 10.418 41.318 1.00 95.75 191 ASN A O 1
ATOM 1560 N N . VAL A 1 192 ? -19.395 12.345 40.569 1.00 95.69 192 VAL A N 1
ATOM 1561 C CA . VAL A 1 192 ? -19.409 11.982 39.151 1.00 95.69 192 VAL A CA 1
ATOM 1562 C C . VAL A 1 192 ? -18.099 12.366 38.468 1.00 95.69 192 VAL A C 1
ATOM 1564 O O . VAL A 1 192 ? -17.776 13.544 38.316 1.00 95.69 192 VAL A O 1
ATOM 1567 N N . LEU A 1 193 ? -17.406 11.361 37.940 1.00 93.06 193 LEU A N 1
ATOM 1568 C CA . LEU A 1 193 ? -16.172 11.496 37.175 1.00 93.06 193 LEU A CA 1
ATOM 1569 C C . LEU A 1 193 ? -16.475 11.352 35.677 1.00 93.06 193 LEU A C 1
ATOM 1571 O O . LEU A 1 193 ? -16.627 10.249 35.144 1.00 93.06 193 LEU A O 1
ATOM 1575 N N . LYS A 1 194 ? -16.588 12.495 34.991 1.00 89.75 194 LYS A N 1
ATOM 1576 C CA . LYS A 1 194 ? -16.775 12.569 33.530 1.00 89.75 194 LYS A CA 1
ATOM 1577 C C . LYS A 1 194 ? -15.429 12.546 32.815 1.00 89.75 194 LYS A C 1
ATOM 1579 O O . LYS A 1 194 ? -14.440 12.993 33.373 1.00 89.75 194 LYS A O 1
ATOM 1584 N N . ASP A 1 195 ? -15.407 12.037 31.586 1.00 88.44 195 ASP A N 1
ATOM 1585 C CA . ASP A 1 195 ? -14.218 12.002 30.714 1.00 88.44 195 ASP A CA 1
ATOM 1586 C C . ASP A 1 195 ? -13.061 11.105 31.192 1.00 88.44 195 ASP A C 1
ATOM 1588 O O . ASP A 1 195 ? -11.984 11.109 30.598 1.00 88.44 195 ASP A O 1
ATOM 1592 N N . TYR A 1 196 ? -13.295 10.281 32.215 1.00 93.38 196 TYR A N 1
ATOM 1593 C CA . TYR A 1 196 ? -12.365 9.232 32.639 1.00 93.38 196 TYR A CA 1
ATOM 1594 C C . TYR A 1 196 ? -12.733 7.873 32.038 1.00 93.38 196 TYR A C 1
ATOM 1596 O O . TYR A 1 196 ? -11.845 7.082 31.733 1.00 93.38 196 TYR A O 1
ATOM 1604 N N . TYR A 1 197 ? -14.028 7.594 31.843 1.00 95.19 197 TYR A N 1
ATOM 1605 C CA . TYR A 1 197 ? -14.520 6.308 31.348 1.00 95.19 197 TYR A CA 1
ATOM 1606 C C . TYR A 1 197 ? -15.140 6.404 29.953 1.00 95.19 197 TYR A C 1
ATOM 1608 O O . TYR A 1 197 ? -16.017 7.224 29.673 1.00 95.19 197 TYR A O 1
ATOM 1616 N N . PHE A 1 198 ? -14.713 5.499 29.078 1.00 93.62 198 PHE A N 1
ATOM 1617 C CA . PHE A 1 198 ? -15.104 5.435 27.678 1.00 93.62 198 PHE A CA 1
ATOM 1618 C C . PHE A 1 198 ? -15.619 4.030 27.367 1.00 93.62 198 PHE A C 1
ATOM 1620 O O . PHE A 1 198 ? -14.836 3.120 27.092 1.00 93.62 198 PHE A O 1
ATOM 1627 N N . HIS A 1 199 ? -16.941 3.847 27.436 1.00 92.94 199 HIS A N 1
ATOM 1628 C CA . HIS A 1 199 ? -17.580 2.550 27.225 1.00 92.94 199 HIS A CA 1
ATOM 1629 C C . HIS A 1 199 ? -17.570 2.143 25.747 1.00 92.94 199 HIS A C 1
ATOM 1631 O O . HIS A 1 199 ? -18.026 2.908 24.893 1.00 92.94 199 HIS A O 1
ATOM 1637 N N . SER A 1 200 ? -17.092 0.925 25.458 1.00 89.88 200 SER A N 1
ATOM 1638 C CA . SER A 1 200 ? -17.043 0.326 24.111 1.00 89.88 200 SER A CA 1
ATOM 1639 C C . SER A 1 200 ? -16.543 1.310 23.043 1.00 89.88 200 SER A C 1
ATOM 1641 O O . SER A 1 200 ? -17.126 1.439 21.964 1.00 89.88 200 SER A O 1
ATOM 1643 N N . ALA A 1 201 ? -15.514 2.081 23.398 1.00 87.19 201 ALA A N 1
ATOM 1644 C CA . ALA A 1 201 ? -15.134 3.288 22.677 1.00 87.19 201 ALA A CA 1
ATOM 1645 C C . ALA A 1 201 ? -14.302 3.004 21.428 1.00 87.19 201 ALA A C 1
ATOM 1647 O O . ALA A 1 201 ? -14.409 3.744 20.453 1.00 87.19 201 ALA A O 1
ATOM 1648 N N . THR A 1 202 ? -13.521 1.922 21.453 1.00 91.94 202 THR A N 1
ATOM 1649 C CA . THR A 1 202 ? -12.648 1.519 20.351 1.00 91.94 202 THR A CA 1
ATOM 1650 C C . THR A 1 202 ? -12.741 0.027 20.087 1.00 91.94 202 THR A C 1
ATOM 1652 O O . THR A 1 202 ? -13.141 -0.758 20.952 1.00 91.94 202 THR A O 1
ATOM 1655 N N . THR A 1 203 ? -12.302 -0.350 18.893 1.00 93.62 203 THR A N 1
ATOM 1656 C CA . THR A 1 203 ? -11.913 -1.721 18.565 1.00 93.62 203 THR A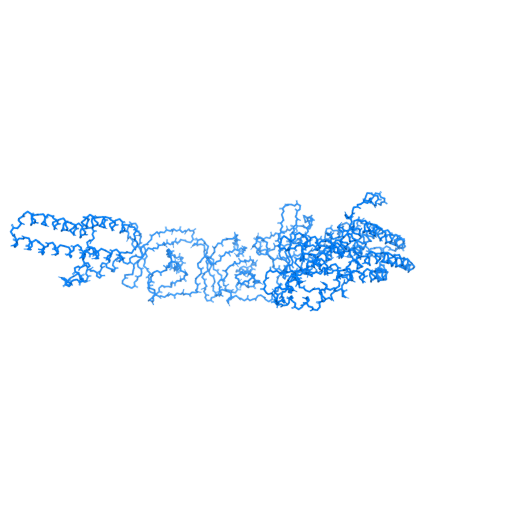 CA 1
ATOM 1657 C C . THR A 1 203 ? -10.392 -1.847 18.674 1.00 93.62 203 THR A C 1
ATOM 1659 O O . THR A 1 203 ? -9.694 -0.856 18.431 1.00 93.62 203 THR A O 1
ATOM 1662 N N . VAL A 1 204 ? -9.893 -3.013 19.088 1.00 93.50 204 VAL A N 1
ATOM 1663 C CA . VAL A 1 204 ? -8.461 -3.282 19.306 1.00 93.50 204 VAL A CA 1
ATOM 1664 C C . VAL A 1 204 ? -7.975 -4.386 18.386 1.00 93.50 204 VAL A C 1
ATOM 1666 O O . VAL A 1 204 ? -8.644 -5.409 18.233 1.00 93.50 204 VAL A O 1
ATOM 1669 N N . TYR A 1 205 ? -6.773 -4.211 17.847 1.00 94.12 205 TYR A N 1
ATOM 1670 C CA . TYR A 1 205 ? -6.071 -5.242 17.094 1.00 94.12 205 TYR A CA 1
ATOM 1671 C C . TYR A 1 205 ? -4.629 -5.361 17.575 1.00 94.12 205 TYR A C 1
ATOM 1673 O O . TYR A 1 205 ? -3.985 -4.379 17.940 1.00 94.12 205 TYR A O 1
ATOM 1681 N N . GLY A 1 206 ? -4.103 -6.579 17.564 1.00 94.12 206 GLY A N 1
ATOM 1682 C CA . GLY A 1 206 ? -2.733 -6.872 17.955 1.00 94.12 206 GLY A CA 1
ATOM 1683 C C . GLY A 1 206 ? -2.615 -7.371 19.385 1.00 94.12 206 GLY A C 1
ATOM 1684 O O . GLY A 1 206 ? -3.461 -8.129 19.844 1.00 94.12 206 GLY A O 1
ATOM 1685 N N . THR A 1 207 ? -1.537 -7.038 20.087 1.00 92.94 207 THR A N 1
ATOM 1686 C CA . THR A 1 207 ? -1.209 -7.681 21.365 1.00 92.94 207 THR A CA 1
ATOM 1687 C C . THR A 1 207 ? -0.913 -6.658 22.458 1.00 92.94 207 THR A C 1
ATOM 1689 O O . THR A 1 207 ? -0.122 -5.740 22.258 1.00 92.94 207 THR A O 1
ATOM 1692 N N . ILE A 1 208 ? -1.504 -6.862 23.640 1.00 88.75 208 ILE A N 1
ATOM 1693 C CA . ILE A 1 208 ? -1.149 -6.158 24.879 1.00 88.75 208 ILE A CA 1
ATOM 1694 C C . ILE A 1 208 ? -0.655 -7.206 25.879 1.00 88.75 208 ILE A C 1
ATOM 1696 O O . ILE A 1 208 ? -1.434 -7.992 26.428 1.00 88.75 208 ILE A O 1
ATOM 1700 N N . GLY A 1 209 ? 0.660 -7.245 26.099 1.00 82.56 209 GLY A N 1
ATOM 1701 C CA . GLY A 1 209 ? 1.286 -8.270 26.935 1.00 82.56 209 GLY A CA 1
ATOM 1702 C C . GLY A 1 209 ? 1.121 -9.658 26.315 1.00 82.56 209 GLY A C 1
ATOM 1703 O O . GLY A 1 209 ? 1.573 -9.898 25.202 1.00 82.56 209 GLY A O 1
ATOM 1704 N N . THR A 1 210 ? 0.458 -10.579 27.015 1.00 80.38 210 THR A N 1
ATOM 1705 C CA . THR A 1 210 ? 0.209 -11.943 26.515 1.00 80.38 210 THR A CA 1
ATOM 1706 C C . THR A 1 210 ? -1.134 -12.097 25.796 1.00 80.38 210 THR A C 1
ATOM 1708 O O . THR A 1 210 ? -1.359 -13.111 25.131 1.00 80.38 210 THR A O 1
ATOM 1711 N N . LYS A 1 211 ? -2.034 -11.110 25.907 1.00 87.25 211 LYS A N 1
ATOM 1712 C CA . LYS A 1 211 ? -3.378 -11.163 25.323 1.00 87.25 211 LYS A CA 1
ATOM 1713 C C . LYS A 1 211 ? -3.358 -10.579 23.913 1.00 87.25 211 LYS A C 1
ATOM 1715 O O . LYS A 1 211 ? -2.940 -9.439 23.713 1.00 87.25 211 LYS A O 1
ATOM 1720 N N . ARG A 1 212 ? -3.845 -11.364 22.952 1.00 91.25 212 ARG A N 1
ATOM 1721 C CA . ARG A 1 212 ? -4.069 -10.931 21.571 1.00 91.25 212 ARG A CA 1
ATOM 1722 C C . ARG A 1 212 ? -5.529 -10.549 21.362 1.00 91.25 212 ARG A C 1
ATOM 1724 O O . ARG A 1 212 ? -6.414 -11.237 21.867 1.00 91.25 212 ARG A O 1
ATOM 1731 N N . PHE A 1 213 ? -5.719 -9.498 20.585 1.00 92.19 213 PHE A N 1
ATOM 1732 C CA . PHE A 1 213 ? -6.978 -8.914 20.165 1.00 92.19 213 PHE A CA 1
ATOM 1733 C C . PHE A 1 213 ? -7.076 -8.971 18.633 1.00 92.19 213 PHE A C 1
ATOM 1735 O O . PHE A 1 213 ? -6.103 -8.693 17.928 1.00 92.19 213 PHE A O 1
ATOM 1742 N N . LYS A 1 214 ? -8.238 -9.365 18.120 1.00 92.44 214 LYS A N 1
ATOM 1743 C CA . LYS A 1 214 ? -8.595 -9.484 16.703 1.00 92.44 214 LYS A CA 1
ATOM 1744 C C . LYS A 1 214 ? -9.938 -8.809 16.420 1.00 92.44 214 LYS A C 1
ATOM 1746 O O . LYS A 1 214 ? -10.872 -9.447 15.935 1.00 92.44 214 LYS A O 1
ATOM 1751 N N . GLY A 1 215 ? -10.039 -7.522 16.725 1.00 92.75 215 GLY A N 1
ATOM 1752 C CA . GLY A 1 215 ? -11.242 -6.751 16.434 1.00 92.75 215 GLY A CA 1
ATOM 1753 C C . GLY A 1 215 ? -12.264 -6.736 17.571 1.00 92.75 215 GLY A C 1
ATOM 1754 O O . GLY A 1 215 ? -13.450 -6.502 17.336 1.00 92.75 215 GLY A O 1
ATOM 1755 N N . GLU A 1 216 ? -11.850 -6.990 18.812 1.00 93.25 216 GLU A N 1
ATOM 1756 C CA . GLU A 1 216 ? -12.739 -6.898 19.966 1.00 93.25 216 GLU A CA 1
ATOM 1757 C C . GLU A 1 216 ? -12.957 -5.439 20.376 1.00 93.25 216 GLU A C 1
ATOM 1759 O O . GLU A 1 216 ? -12.053 -4.597 20.339 1.00 93.25 216 GLU A O 1
ATOM 1764 N N . LYS A 1 217 ? -14.184 -5.137 20.808 1.00 93.81 217 LYS A N 1
ATOM 1765 C CA . LYS A 1 217 ? -14.523 -3.839 21.391 1.00 93.81 217 LYS A CA 1
ATOM 1766 C C . LYS A 1 217 ? -14.094 -3.800 22.847 1.00 93.81 217 LYS A C 1
ATOM 1768 O O . LYS A 1 217 ? -14.426 -4.701 23.618 1.00 93.81 217 LYS A O 1
ATOM 1773 N N . ILE A 1 218 ? -13.426 -2.721 23.233 1.00 93.88 218 ILE A N 1
ATOM 1774 C CA . ILE A 1 218 ? -12.998 -2.510 24.616 1.00 93.88 218 ILE A CA 1
ATOM 1775 C C . ILE A 1 218 ? -13.517 -1.191 25.171 1.00 93.88 218 ILE A C 1
ATOM 1777 O O . ILE A 1 218 ? -13.840 -0.254 24.434 1.00 93.88 218 ILE A O 1
ATOM 1781 N N . SER A 1 219 ? -13.552 -1.111 26.497 1.00 94.00 219 SER A N 1
ATOM 1782 C CA . SER A 1 219 ? -13.741 0.150 27.214 1.00 94.00 219 SER A CA 1
ATOM 1783 C C . SER A 1 219 ? -12.446 0.584 27.887 1.00 94.00 219 SER A C 1
ATOM 1785 O O . SER A 1 219 ? -11.669 -0.269 28.311 1.00 94.00 219 SER A O 1
ATOM 1787 N N . PHE A 1 220 ? -12.254 1.891 28.049 1.00 92.94 220 PHE A N 1
ATOM 1788 C CA . PHE A 1 220 ? -11.139 2.450 28.815 1.00 92.94 220 PHE A CA 1
ATOM 1789 C C . PHE A 1 220 ? -11.637 3.135 30.078 1.00 92.94 220 PHE A C 1
ATOM 1791 O O . PHE A 1 220 ? -12.631 3.854 30.021 1.00 92.94 220 PHE A O 1
ATOM 1798 N N . LEU A 1 221 ? -10.913 2.982 31.181 1.00 94.81 221 LEU A N 1
ATOM 1799 C CA . LEU A 1 221 ? -10.921 3.930 32.290 1.00 94.81 221 LEU A CA 1
ATOM 1800 C C . LEU A 1 221 ? -9.512 4.505 32.417 1.00 94.81 221 LEU A C 1
ATOM 1802 O O . LEU A 1 221 ? -8.547 3.763 32.590 1.00 94.81 221 LEU A O 1
ATOM 1806 N N . LEU A 1 222 ? -9.397 5.820 32.303 1.00 93.50 222 LEU A N 1
ATOM 1807 C CA . LEU A 1 222 ? -8.148 6.546 32.471 1.00 93.50 222 LEU A CA 1
ATOM 1808 C C . LEU A 1 222 ? -8.025 6.938 33.944 1.00 93.50 222 LEU A C 1
ATOM 1810 O O . LEU A 1 222 ? -8.954 7.496 34.511 1.00 93.50 222 LEU A O 1
ATOM 1814 N N . GLY A 1 223 ? -6.909 6.612 34.577 1.00 88.88 223 GLY A N 1
ATOM 1815 C CA . GLY A 1 223 ? -6.503 7.140 35.875 1.00 88.88 223 GLY A CA 1
ATOM 1816 C C . GLY A 1 223 ? -5.384 8.170 35.712 1.00 88.88 223 GLY A C 1
ATOM 1817 O O . GLY A 1 223 ? -4.965 8.486 34.601 1.00 88.88 223 GLY A O 1
ATOM 1818 N N . ASN A 1 224 ? -4.857 8.677 36.828 1.00 86.12 224 ASN A N 1
ATOM 1819 C CA . ASN A 1 224 ? -3.783 9.681 36.793 1.00 86.12 224 ASN A CA 1
ATOM 1820 C C . ASN A 1 224 ? -2.474 9.138 36.197 1.00 86.12 224 ASN A C 1
ATOM 1822 O O . ASN A 1 224 ? -1.743 9.871 35.538 1.00 86.12 224 ASN A O 1
ATOM 1826 N N . GLN A 1 225 ? -2.154 7.869 36.466 1.00 89.75 225 GLN A N 1
ATOM 1827 C CA . GLN A 1 225 ? -0.948 7.199 35.962 1.00 89.75 225 GLN A CA 1
ATOM 1828 C C . GLN A 1 225 ? -1.237 5.843 35.320 1.00 89.75 225 GLN A C 1
ATOM 1830 O O . GLN A 1 225 ? -0.340 5.269 34.705 1.00 89.75 225 GLN A O 1
ATOM 1835 N N . ASP A 1 226 ? -2.469 5.355 35.438 1.00 92.31 226 ASP A N 1
ATOM 1836 C CA . ASP A 1 226 ? -2.874 4.015 35.039 1.00 92.31 226 ASP A CA 1
ATOM 1837 C C . ASP A 1 226 ? -3.967 4.085 33.974 1.00 92.31 226 ASP A C 1
ATOM 1839 O O . ASP A 1 226 ? -4.787 4.999 33.955 1.00 92.31 226 ASP A O 1
ATOM 1843 N N . ILE A 1 227 ? -3.987 3.100 33.089 1.00 91.94 227 ILE A N 1
ATOM 1844 C CA . ILE A 1 227 ? -5.036 2.866 32.106 1.00 91.94 227 ILE A CA 1
ATOM 1845 C C . ILE A 1 227 ? -5.614 1.492 32.409 1.00 91.94 227 ILE A C 1
ATOM 1847 O O . ILE A 1 227 ? -4.878 0.507 32.505 1.00 91.94 227 ILE A O 1
ATOM 1851 N N . TYR A 1 228 ? -6.935 1.427 32.527 1.00 92.56 228 TYR A N 1
ATOM 1852 C CA . TYR A 1 228 ? -7.672 0.181 32.659 1.00 92.56 228 TYR A CA 1
ATOM 1853 C C . TYR A 1 228 ? -8.422 -0.102 31.362 1.00 92.56 228 TYR A C 1
ATOM 1855 O O . TYR A 1 228 ? -9.192 0.730 30.883 1.00 92.56 228 TYR A O 1
ATOM 1863 N N . ILE A 1 229 ? -8.212 -1.289 30.808 1.00 91.94 229 ILE A N 1
ATOM 1864 C CA . ILE A 1 229 ? -8.945 -1.820 29.665 1.00 91.94 229 ILE A CA 1
ATOM 1865 C C . ILE A 1 229 ? -9.944 -2.848 30.174 1.00 91.94 229 ILE A C 1
ATOM 1867 O O . ILE A 1 229 ? -9.560 -3.804 30.843 1.00 91.94 229 ILE A O 1
ATOM 1871 N N . PHE A 1 230 ? -11.211 -2.673 29.807 1.00 92.38 230 PHE A N 1
ATOM 1872 C CA . PHE A 1 230 ? -12.272 -3.635 30.082 1.00 92.38 230 PHE A CA 1
ATOM 1873 C C . PHE A 1 230 ? -12.641 -4.363 28.800 1.00 92.38 230 PHE A C 1
ATOM 1875 O O . PHE A 1 230 ? -13.039 -3.735 27.813 1.00 92.38 230 PHE A O 1
ATOM 1882 N N . HIS A 1 231 ? -12.568 -5.685 28.853 1.00 89.81 231 HIS A N 1
ATOM 1883 C CA . HIS A 1 231 ? -12.998 -6.584 27.799 1.00 89.81 231 HIS A CA 1
ATOM 1884 C C . HIS A 1 231 ? -14.100 -7.505 28.343 1.00 89.81 231 HIS A C 1
ATOM 1886 O O . HIS A 1 231 ? -13.995 -8.050 29.442 1.00 89.81 231 HIS A O 1
ATOM 1892 N N . ASN A 1 232 ? -15.207 -7.614 27.603 1.00 87.06 232 ASN A N 1
ATOM 1893 C CA . ASN A 1 232 ? -16.392 -8.392 27.989 1.00 87.06 232 ASN A CA 1
ATOM 1894 C C . ASN A 1 232 ? -16.932 -8.106 29.408 1.00 87.06 232 ASN A C 1
ATOM 1896 O O . ASN A 1 232 ? -17.454 -9.005 30.048 1.00 87.06 232 ASN A O 1
ATOM 1900 N N . PHE A 1 233 ? -16.820 -6.872 29.915 1.00 87.56 233 PHE A N 1
ATOM 1901 C CA . PHE A 1 233 ? -17.270 -6.428 31.254 1.00 87.56 233 PHE A CA 1
ATOM 1902 C C . PHE A 1 233 ? -16.558 -7.032 32.482 1.00 87.56 233 PHE A C 1
ATOM 1904 O O . PHE A 1 233 ? -16.646 -6.443 33.555 1.00 87.56 233 PHE A O 1
ATOM 1911 N N . TYR A 1 234 ? -15.853 -8.161 32.380 1.00 86.69 234 TYR A N 1
ATOM 1912 C CA . TYR A 1 234 ? -15.178 -8.783 33.533 1.00 86.69 234 TYR A CA 1
ATOM 1913 C C . TYR A 1 234 ? -13.657 -8.872 33.404 1.00 86.69 234 TYR A C 1
ATOM 1915 O O . TYR A 1 234 ? -12.982 -8.880 34.432 1.00 86.69 234 TYR A O 1
ATOM 1923 N N . GLU A 1 235 ? -13.105 -8.929 32.188 1.00 87.94 235 GLU A N 1
ATOM 1924 C CA . GLU A 1 235 ? -11.655 -8.961 31.999 1.00 87.94 235 GLU A CA 1
ATOM 1925 C C . GLU A 1 235 ? -11.121 -7.534 32.114 1.00 87.94 235 GLU A C 1
ATOM 1927 O O . GLU A 1 235 ? -11.353 -6.703 31.232 1.00 87.94 235 GLU A O 1
ATOM 1932 N N . VAL A 1 236 ? -10.428 -7.243 33.216 1.00 89.44 236 VAL A N 1
ATOM 1933 C CA . VAL A 1 236 ? -9.822 -5.932 33.468 1.00 89.44 236 VAL A CA 1
ATOM 1934 C C . VAL A 1 236 ? -8.309 -6.053 33.381 1.00 89.44 236 VAL A C 1
ATOM 1936 O O . VAL A 1 236 ? -7.688 -6.781 34.153 1.00 89.44 236 VAL A O 1
ATOM 1939 N N . PHE A 1 237 ? -7.713 -5.312 32.454 1.00 88.44 237 PHE A N 1
ATOM 1940 C CA . PHE A 1 237 ? -6.266 -5.192 32.313 1.00 88.44 237 PHE A CA 1
ATOM 1941 C C . PHE A 1 237 ? -5.850 -3.798 32.758 1.00 88.44 237 PHE A C 1
ATOM 1943 O O . PHE A 1 237 ? -6.390 -2.819 32.255 1.00 88.44 237 PHE A O 1
ATOM 1950 N N . SER A 1 238 ? -4.890 -3.695 33.672 1.00 90.00 238 SER A N 1
ATOM 1951 C CA . SER A 1 238 ? -4.346 -2.411 34.118 1.00 90.00 238 SER A CA 1
ATOM 1952 C C . SER A 1 238 ? -2.878 -2.285 33.746 1.00 90.00 238 SER A C 1
ATOM 1954 O O . SER A 1 238 ? -2.106 -3.228 33.943 1.00 90.00 238 SER A O 1
ATOM 1956 N N . PHE A 1 239 ? -2.474 -1.116 33.273 1.00 91.31 239 PHE A N 1
ATOM 1957 C CA . PHE A 1 239 ? -1.075 -0.797 33.010 1.00 91.31 239 PHE A CA 1
ATOM 1958 C C . PHE A 1 239 ? -0.811 0.692 33.192 1.00 91.31 239 PHE A C 1
ATOM 1960 O O . PHE A 1 239 ? -1.720 1.510 33.093 1.00 91.31 239 PHE A O 1
ATOM 1967 N N . LYS A 1 240 ? 0.449 1.051 33.429 1.00 92.50 240 LYS A N 1
ATOM 1968 C CA . LYS A 1 240 ? 0.859 2.449 33.564 1.00 92.50 240 LYS A CA 1
ATOM 1969 C C . LYS A 1 240 ? 0.862 3.139 32.205 1.00 92.50 240 LYS A C 1
ATOM 1971 O O . LYS A 1 240 ? 1.271 2.539 31.213 1.00 92.50 240 LYS A O 1
ATOM 1976 N N . ILE A 1 241 ? 0.525 4.426 32.166 1.00 90.19 241 ILE A N 1
ATOM 1977 C CA . ILE A 1 241 ? 0.591 5.257 30.951 1.00 90.19 241 ILE A CA 1
ATOM 1978 C C . ILE A 1 241 ? 1.992 5.185 30.321 1.00 90.19 241 ILE A C 1
ATOM 1980 O O . ILE A 1 241 ? 2.116 5.060 29.110 1.00 90.19 241 ILE A O 1
ATOM 1984 N N . SER A 1 242 ? 3.054 5.146 31.134 1.00 90.12 242 SER A N 1
ATOM 1985 C CA . SER A 1 242 ? 4.445 5.037 30.662 1.00 90.12 242 SER A CA 1
ATOM 1986 C C . SER A 1 242 ? 4.783 3.731 29.930 1.00 90.12 242 SER A C 1
ATOM 1988 O O . SER A 1 242 ? 5.825 3.645 29.279 1.00 90.12 242 SER A O 1
ATOM 1990 N N . GLN A 1 243 ? 3.930 2.709 30.035 1.00 91.94 243 GLN A N 1
ATOM 1991 C CA . GLN A 1 243 ? 4.075 1.447 29.313 1.00 91.94 243 GLN A CA 1
ATOM 1992 C C . GLN A 1 243 ? 3.526 1.519 27.889 1.00 91.94 243 GLN A C 1
ATOM 1994 O O . GLN A 1 243 ? 3.838 0.632 27.098 1.00 91.94 243 GLN A O 1
ATOM 1999 N N . LEU A 1 244 ? 2.733 2.540 27.555 1.00 90.75 244 LEU A N 1
ATOM 2000 C CA . LEU A 1 244 ? 2.132 2.715 26.240 1.00 90.75 244 LEU A CA 1
ATOM 2001 C C . LEU A 1 244 ? 2.741 3.945 25.557 1.00 90.75 244 LEU A C 1
ATOM 2003 O O . LEU A 1 244 ? 2.697 5.053 26.086 1.00 90.75 244 LEU A O 1
ATOM 2007 N N . LYS A 1 245 ? 3.314 3.755 24.370 1.00 90.31 245 LYS A N 1
ATOM 2008 C CA . LYS A 1 245 ? 3.883 4.838 23.560 1.00 90.31 245 LYS A CA 1
ATOM 2009 C C . LYS A 1 245 ? 3.193 4.910 22.211 1.00 90.31 245 LYS A C 1
ATOM 2011 O O . LYS A 1 245 ? 2.931 3.876 21.596 1.00 90.31 245 LYS A O 1
ATOM 2016 N N . ARG A 1 246 ? 2.909 6.123 21.739 1.00 87.44 246 ARG A N 1
ATOM 2017 C CA . ARG A 1 246 ? 2.364 6.364 20.399 1.00 87.44 246 ARG A CA 1
ATOM 2018 C C . ARG A 1 246 ? 3.459 6.123 19.360 1.00 87.44 246 ARG A C 1
ATOM 2020 O O . ARG A 1 246 ? 4.565 6.650 19.482 1.00 87.44 246 ARG A O 1
ATOM 2027 N N . MET A 1 247 ? 3.143 5.291 18.370 1.00 83.88 247 MET A N 1
ATOM 2028 C CA . MET A 1 247 ? 4.045 4.942 17.268 1.00 83.88 247 MET A CA 1
ATOM 2029 C C . MET A 1 247 ? 3.616 5.612 15.971 1.00 83.88 247 MET A C 1
ATOM 2031 O O . MET A 1 247 ? 4.430 6.210 15.278 1.00 83.88 247 MET A O 1
ATOM 2035 N N . GLN A 1 248 ? 2.332 5.499 15.640 1.00 79.88 248 GLN A N 1
ATOM 2036 C CA . GLN A 1 248 ? 1.782 6.004 14.392 1.00 79.88 248 GLN A CA 1
ATOM 2037 C C . GLN A 1 248 ? 0.324 6.389 14.605 1.00 79.88 248 GLN A C 1
ATOM 2039 O O . GLN A 1 248 ? -0.426 5.648 15.238 1.00 79.88 248 GLN A O 1
ATOM 2044 N N . GLN A 1 249 ? -0.077 7.529 14.054 1.00 75.88 249 GLN A N 1
ATOM 2045 C CA . GLN A 1 249 ? -1.474 7.937 13.979 1.00 75.88 249 GLN A CA 1
ATOM 2046 C C . GLN A 1 249 ? -1.944 7.770 12.534 1.00 75.88 249 GLN A C 1
ATOM 2048 O O . GLN A 1 249 ? -1.360 8.349 11.618 1.00 75.88 249 GLN A O 1
ATOM 2053 N N . ILE A 1 250 ? -2.957 6.929 12.330 1.00 68.44 250 ILE A N 1
ATOM 2054 C CA . ILE A 1 250 ? -3.528 6.648 11.011 1.00 68.44 250 ILE A CA 1
ATOM 2055 C C . ILE A 1 250 ? -4.856 7.412 10.935 1.00 68.44 250 ILE A C 1
ATOM 2057 O O . ILE A 1 250 ? -5.817 7.148 11.654 1.00 68.44 250 ILE A O 1
ATOM 2061 N N . GLY A 1 251 ? -4.900 8.459 10.113 1.00 67.62 251 GLY A N 1
ATOM 2062 C CA . GLY A 1 251 ? -6.046 9.371 10.095 1.00 67.62 251 GLY A CA 1
ATOM 2063 C C . GLY A 1 251 ? -6.203 10.165 11.402 1.00 67.62 251 GLY A C 1
ATOM 2064 O O . GLY A 1 251 ? -5.223 10.549 12.031 1.00 67.62 251 GLY A O 1
ATOM 2065 N N . LYS A 1 252 ? -7.448 10.482 11.791 1.00 71.62 252 LYS A N 1
ATOM 2066 C CA . LYS A 1 252 ? -7.737 11.336 12.967 1.00 71.62 252 LYS A CA 1
ATOM 2067 C C . LYS A 1 252 ? -7.981 10.563 14.262 1.00 71.62 252 LYS A C 1
ATOM 2069 O O . LYS A 1 252 ? -7.783 11.122 15.337 1.00 71.62 252 LYS A O 1
ATOM 2074 N N . GLU A 1 253 ? -8.444 9.322 14.173 1.00 79.06 253 GLU A N 1
ATOM 2075 C CA . GLU A 1 253 ? -8.946 8.576 15.334 1.00 79.06 253 GLU A CA 1
ATOM 2076 C C . GLU A 1 253 ? -8.238 7.232 15.552 1.00 79.06 253 GLU A C 1
ATOM 2078 O O . GLU A 1 253 ? -8.346 6.688 16.654 1.00 79.06 253 GLU A O 1
ATOM 2083 N N . GLU A 1 254 ? -7.494 6.729 14.558 1.00 86.69 254 GLU A N 1
ATOM 2084 C CA . GLU A 1 254 ? -6.769 5.467 14.681 1.00 86.69 254 GLU A CA 1
ATOM 2085 C C . GLU A 1 254 ? -5.344 5.694 15.173 1.00 86.69 254 GLU A C 1
ATOM 2087 O O . GLU A 1 254 ? -4.627 6.602 14.738 1.00 86.69 254 GLU A O 1
ATOM 2092 N N . LEU A 1 255 ? -4.928 4.836 16.092 1.00 88.75 255 LEU A N 1
ATOM 2093 C CA . LEU A 1 255 ? -3.664 4.967 16.785 1.00 88.75 255 LEU A CA 1
ATOM 2094 C C . LEU A 1 255 ? -3.019 3.601 16.950 1.00 88.75 255 LEU A C 1
ATOM 2096 O O . LEU A 1 255 ? -3.608 2.699 17.543 1.00 88.75 255 LEU A O 1
ATOM 2100 N N . SER A 1 256 ? -1.780 3.491 16.497 1.00 90.25 256 SER A N 1
ATOM 2101 C CA . SER A 1 256 ? -0.922 2.346 16.759 1.00 90.25 256 SER A CA 1
ATOM 2102 C C . SER A 1 256 ? 0.091 2.696 17.842 1.00 90.25 256 SER A C 1
ATOM 2104 O O . SER A 1 256 ? 0.755 3.738 17.801 1.00 90.25 256 SER A O 1
ATOM 2106 N N . CYS A 1 257 ? 0.218 1.804 18.816 1.00 91.31 257 CYS A N 1
ATOM 2107 C CA . CYS A 1 257 ? 1.040 1.969 19.999 1.00 91.31 257 CYS A CA 1
ATOM 2108 C C . CYS A 1 257 ? 2.002 0.798 20.197 1.00 91.31 257 CYS A C 1
ATOM 2110 O O . CYS A 1 257 ? 1.704 -0.357 19.889 1.00 91.31 257 CYS A O 1
ATOM 2112 N N . GLN A 1 258 ? 3.138 1.113 20.807 1.00 92.81 258 GLN A N 1
ATOM 2113 C CA . GLN A 1 258 ? 4.022 0.141 21.423 1.00 92.81 258 GLN A CA 1
ATOM 2114 C C . GLN A 1 258 ? 3.609 -0.012 22.885 1.00 92.81 258 GLN A C 1
ATOM 2116 O O . GLN A 1 258 ? 3.500 0.976 23.612 1.00 92.81 258 GLN A O 1
ATOM 2121 N N . PHE A 1 259 ? 3.423 -1.249 23.324 1.00 92.56 259 PHE A N 1
ATOM 2122 C CA . PHE A 1 259 ? 3.175 -1.604 24.712 1.00 92.56 259 PHE A CA 1
ATOM 2123 C C . PHE A 1 259 ? 4.370 -2.359 25.293 1.00 92.56 259 PHE A C 1
ATOM 2125 O O . PHE A 1 259 ? 4.807 -3.364 24.730 1.00 92.56 259 PHE A O 1
ATOM 2132 N N . LYS A 1 260 ? 4.872 -1.905 26.442 1.00 93.12 260 LYS A N 1
ATOM 2133 C CA . LYS A 1 260 ? 5.957 -2.551 27.183 1.00 93.12 260 LYS A CA 1
ATOM 2134 C C . LYS A 1 260 ? 5.439 -3.134 28.496 1.00 93.12 260 LYS A C 1
ATOM 2136 O O . LYS A 1 260 ? 5.074 -2.401 29.414 1.00 93.12 260 LYS A O 1
ATOM 2141 N N . SER A 1 261 ? 5.427 -4.457 28.610 1.00 90.19 261 SER A N 1
ATOM 2142 C CA . SER A 1 261 ? 4.961 -5.151 29.812 1.00 90.19 261 SER A CA 1
ATOM 2143 C C . SER A 1 261 ? 5.882 -4.906 31.020 1.00 90.19 261 SER A C 1
ATOM 2145 O O . SER A 1 261 ? 7.006 -4.413 30.891 1.00 90.19 261 SER A O 1
ATOM 2147 N N . ALA A 1 262 ? 5.430 -5.310 32.212 1.00 87.38 262 ALA A N 1
ATOM 2148 C CA . ALA A 1 262 ? 6.251 -5.274 33.426 1.00 87.38 262 ALA A CA 1
ATOM 2149 C C . ALA A 1 262 ? 7.491 -6.190 33.344 1.00 87.38 262 ALA A C 1
ATOM 2151 O O . ALA A 1 262 ? 8.489 -5.932 34.010 1.00 87.38 262 ALA A O 1
ATOM 2152 N N . THR A 1 263 ? 7.457 -7.226 32.498 1.00 87.31 263 THR A N 1
ATOM 2153 C CA . THR A 1 263 ? 8.593 -8.123 32.224 1.00 87.31 263 THR A CA 1
ATOM 2154 C C . THR A 1 263 ? 9.522 -7.589 31.127 1.00 87.31 263 THR A C 1
ATOM 2156 O O . THR A 1 263 ? 10.392 -8.317 30.658 1.00 87.31 263 THR A O 1
ATOM 2159 N N . ASN A 1 264 ? 9.361 -6.323 30.721 1.00 87.06 264 ASN A N 1
ATOM 2160 C CA . ASN A 1 264 ? 10.049 -5.682 29.595 1.00 87.06 264 ASN A CA 1
ATOM 2161 C C . ASN A 1 264 ? 9.754 -6.296 28.215 1.00 87.06 264 ASN A C 1
ATOM 2163 O O . ASN A 1 264 ? 10.446 -5.966 27.252 1.00 87.06 264 ASN A O 1
ATOM 2167 N N . GLU A 1 265 ? 8.718 -7.125 28.085 1.00 89.25 265 GLU A N 1
ATOM 2168 C CA . GLU A 1 265 ? 8.276 -7.604 26.778 1.00 89.25 265 GLU A CA 1
ATOM 2169 C C . GLU A 1 265 ? 7.660 -6.453 25.980 1.00 89.25 265 GLU A C 1
ATOM 2171 O O . GLU A 1 265 ? 6.812 -5.715 26.485 1.00 89.25 265 GLU A O 1
ATOM 2176 N N . VAL A 1 266 ? 8.082 -6.311 24.724 1.00 91.44 266 VAL A N 1
ATOM 2177 C CA . VAL A 1 266 ? 7.533 -5.324 23.795 1.00 91.44 266 VAL A CA 1
ATOM 2178 C C . VAL A 1 266 ? 6.499 -5.988 22.898 1.00 91.44 266 VAL A C 1
ATOM 2180 O O . VAL A 1 266 ? 6.776 -7.013 22.271 1.00 91.44 266 VAL A O 1
ATOM 2183 N N . SER A 1 267 ? 5.334 -5.356 22.809 1.00 94.06 267 SER A N 1
ATOM 2184 C CA . SER A 1 267 ? 4.240 -5.749 21.930 1.00 94.06 267 SER A CA 1
ATOM 2185 C C . SER A 1 267 ? 3.631 -4.544 21.215 1.00 94.06 267 SER A C 1
ATOM 2187 O O . SER A 1 267 ? 3.861 -3.404 21.620 1.00 94.06 267 SER A O 1
ATOM 2189 N N . PHE A 1 268 ? 2.875 -4.792 20.149 1.00 93.88 268 PHE A N 1
ATOM 2190 C CA . PHE A 1 268 ? 2.256 -3.748 19.335 1.00 93.88 268 PHE A CA 1
ATOM 2191 C C . PHE A 1 268 ? 0.743 -3.931 19.265 1.00 93.88 268 PHE A C 1
ATOM 2193 O O . PHE A 1 268 ? 0.246 -5.044 19.073 1.00 93.88 268 PHE A O 1
ATOM 2200 N N . VAL A 1 269 ? 0.022 -2.821 19.409 1.00 93.44 269 VAL A N 1
ATOM 2201 C CA . VAL A 1 269 ? -1.442 -2.773 19.451 1.00 93.44 269 VAL A CA 1
ATOM 2202 C C . VAL A 1 269 ? -1.953 -1.554 18.694 1.00 93.44 269 VAL A C 1
ATOM 2204 O O . VAL A 1 269 ? -1.334 -0.494 18.740 1.00 93.44 269 VAL A O 1
ATOM 2207 N N . SER A 1 270 ? -3.067 -1.701 17.985 1.00 92.75 270 SER A N 1
ATOM 2208 C CA . SER A 1 270 ? -3.755 -0.611 17.305 1.00 92.75 270 SER A CA 1
ATOM 2209 C C . SER A 1 270 ? -5.176 -0.464 17.832 1.00 92.75 270 SER A C 1
ATOM 2211 O O . SER A 1 270 ? -5.821 -1.420 18.273 1.00 92.75 270 SER A O 1
ATOM 2213 N N . PHE A 1 271 ? -5.653 0.772 17.793 1.00 91.62 271 PHE A N 1
ATOM 2214 C CA . PHE A 1 271 ? -6.967 1.180 18.250 1.00 91.62 271 PHE A CA 1
ATOM 2215 C C . PHE A 1 271 ? -7.640 1.980 17.138 1.00 91.62 271 PHE A C 1
ATOM 2217 O O . PHE A 1 271 ? -7.051 2.937 16.645 1.00 91.62 271 PHE A O 1
ATOM 2224 N N . THR A 1 272 ? -8.866 1.624 16.754 1.00 91.06 272 THR A N 1
ATOM 2225 C CA . THR A 1 272 ? -9.570 2.280 15.634 1.00 91.06 272 THR A CA 1
ATOM 2226 C C . THR A 1 272 ? -10.221 3.617 15.989 1.00 91.06 272 THR A C 1
ATOM 2228 O O . THR A 1 272 ? -10.465 4.442 15.115 1.00 91.06 272 THR A O 1
ATOM 2231 N N . LYS A 1 273 ? -10.548 3.852 17.264 1.00 89.38 273 LYS A N 1
ATOM 2232 C CA . LYS A 1 273 ? -11.190 5.097 17.698 1.00 89.38 273 LYS A CA 1
ATOM 2233 C C . LYS A 1 273 ? -10.784 5.463 19.116 1.00 89.38 273 LYS A C 1
ATOM 2235 O O . LYS A 1 273 ? -11.464 5.137 20.089 1.00 89.38 273 LYS A O 1
ATOM 2240 N N . VAL A 1 274 ? -9.658 6.155 19.240 1.00 86.75 274 VAL A N 1
ATOM 2241 C CA . VAL A 1 274 ? -9.103 6.523 20.547 1.00 86.75 274 VAL A CA 1
ATOM 2242 C C . VAL A 1 274 ? -9.710 7.832 21.058 1.00 86.75 274 VAL A C 1
ATOM 2244 O O . VAL A 1 274 ? -9.654 8.833 20.340 1.00 86.75 274 VAL A O 1
ATOM 2247 N N . PRO A 1 275 ? -10.243 7.874 22.298 1.00 87.00 275 PRO A N 1
ATOM 2248 C CA . PRO A 1 275 ? -10.680 9.118 22.925 1.00 87.00 275 PRO A CA 1
ATOM 2249 C C . PRO A 1 275 ? -9.555 10.151 22.983 1.00 87.00 275 PRO A C 1
ATOM 2251 O O . PRO A 1 275 ? -8.414 9.807 23.295 1.00 87.00 275 PRO A O 1
ATOM 2254 N N . LYS A 1 276 ? -9.881 11.425 22.745 1.00 87.19 276 LYS A N 1
ATOM 2255 C CA . LYS A 1 276 ? -8.895 12.516 22.731 1.00 87.19 276 LYS A CA 1
ATOM 2256 C C . LYS A 1 276 ? -8.072 12.572 24.025 1.00 87.19 276 LYS A C 1
ATOM 2258 O O . LYS A 1 276 ? -6.862 12.721 23.971 1.00 87.19 276 LYS A O 1
ATOM 2263 N N . GLN A 1 277 ? -8.713 12.335 25.166 1.00 87.94 277 GLN A N 1
ATOM 2264 C CA . GLN A 1 277 ? -8.070 12.295 26.478 1.00 87.94 277 GLN A CA 1
ATOM 2265 C C . GLN A 1 277 ? -6.943 11.257 26.547 1.00 87.94 277 GLN A C 1
ATOM 2267 O O . GLN A 1 277 ? -5.896 11.534 27.116 1.00 87.94 277 GLN A O 1
ATOM 2272 N N . LEU A 1 278 ? -7.120 10.076 25.942 1.00 86.00 278 LEU A N 1
ATOM 2273 C CA . LEU A 1 278 ? -6.050 9.079 25.874 1.00 86.00 278 LEU A CA 1
ATOM 2274 C C . LEU A 1 278 ? -4.956 9.520 24.891 1.00 86.00 278 LEU A C 1
ATOM 2276 O O . LEU A 1 278 ? -3.780 9.371 25.198 1.00 86.00 278 LEU A O 1
ATOM 2280 N N . GLN A 1 279 ? -5.311 10.114 23.748 1.00 86.31 279 GLN A N 1
ATOM 2281 C CA . GLN A 1 279 ? -4.316 10.634 22.797 1.00 86.31 279 GLN A CA 1
ATOM 2282 C C . GLN A 1 279 ? -3.420 11.723 23.415 1.00 86.31 279 GLN A C 1
ATOM 2284 O O . GLN A 1 279 ? -2.218 11.747 23.151 1.00 86.31 279 GLN A O 1
ATOM 2289 N N . ASP A 1 280 ? -3.997 12.590 24.249 1.00 86.31 280 ASP A N 1
ATOM 2290 C CA . ASP A 1 280 ? -3.300 13.698 24.912 1.00 86.31 280 ASP A CA 1
ATOM 2291 C C . ASP A 1 280 ? -2.356 13.208 26.031 1.00 86.31 280 ASP A C 1
ATOM 2293 O O . ASP A 1 280 ? -1.362 13.865 26.337 1.00 86.31 280 ASP A O 1
ATOM 2297 N N . LEU A 1 281 ? -2.630 12.038 26.624 1.00 86.31 281 LEU A N 1
ATOM 2298 C CA . LEU A 1 281 ? -1.786 11.424 27.658 1.00 86.31 281 LEU A CA 1
ATOM 2299 C C . LEU A 1 281 ? -0.591 10.646 27.090 1.00 86.31 281 LEU A C 1
ATOM 2301 O O . LEU A 1 281 ? 0.376 10.391 27.811 1.00 86.31 281 LEU A O 1
ATOM 2305 N N . LEU A 1 282 ? -0.660 10.226 25.825 1.00 85.75 282 LEU A N 1
ATOM 2306 C CA . LEU A 1 282 ? 0.353 9.361 25.229 1.00 85.75 282 LEU A CA 1
ATOM 2307 C C . LEU A 1 282 ? 1.548 10.155 24.713 1.00 85.75 282 LEU A C 1
ATOM 2309 O O . LEU A 1 282 ? 1.418 11.112 23.953 1.00 85.75 282 LEU A O 1
ATOM 2313 N N . GLN A 1 283 ? 2.741 9.703 25.086 1.00 79.19 283 GLN A N 1
ATOM 2314 C CA . GLN A 1 283 ? 3.987 10.262 24.574 1.00 79.19 283 GLN A CA 1
ATOM 2315 C C . GLN A 1 283 ? 4.293 9.699 23.187 1.00 79.19 283 GLN A C 1
ATOM 2317 O O . GLN A 1 283 ? 4.098 8.504 22.934 1.00 79.19 283 GLN A O 1
ATOM 2322 N N . ASP A 1 284 ? 4.807 10.560 22.312 1.00 77.06 284 ASP A N 1
ATOM 2323 C CA . ASP A 1 284 ? 5.354 10.147 21.025 1.00 77.06 284 ASP A CA 1
ATOM 2324 C C . ASP A 1 284 ? 6.667 9.395 21.208 1.00 77.06 284 ASP A C 1
ATOM 2326 O O . ASP A 1 284 ? 7.494 9.710 22.070 1.00 77.06 284 ASP A O 1
ATOM 2330 N N . THR A 1 285 ? 6.870 8.388 20.368 1.00 69.44 285 THR A N 1
ATOM 2331 C CA . THR A 1 285 ? 8.152 7.698 20.291 1.00 69.44 285 THR A CA 1
ATOM 2332 C C . THR A 1 285 ? 9.117 8.527 19.447 1.00 69.44 285 THR A C 1
ATOM 2334 O O . THR A 1 285 ? 8.780 8.953 18.348 1.00 69.44 285 THR A O 1
ATOM 2337 N N . VAL A 1 286 ? 10.331 8.754 19.958 1.00 62.28 286 VAL A N 1
ATOM 2338 C CA . VAL A 1 286 ? 11.401 9.465 19.227 1.00 62.28 286 VAL A CA 1
ATOM 2339 C C . VAL A 1 286 ? 11.973 8.597 18.097 1.00 62.28 286 VAL A C 1
ATOM 2341 O O . VAL A 1 286 ? 12.451 9.105 17.087 1.00 62.28 286 VAL A O 1
ATOM 2344 N N . GLU A 1 287 ? 11.916 7.274 18.256 1.00 67.56 287 GLU A N 1
ATOM 2345 C CA . GLU A 1 287 ? 12.372 6.306 17.262 1.00 67.56 287 GLU A CA 1
ATOM 2346 C C . GLU A 1 287 ? 11.293 6.058 16.203 1.00 67.56 287 GLU A C 1
ATOM 2348 O O . GLU A 1 287 ? 10.202 5.563 16.497 1.00 67.56 287 GLU A O 1
ATOM 2353 N N . LYS A 1 288 ? 11.628 6.355 14.945 1.00 68.75 288 LYS A N 1
ATOM 2354 C CA . LYS A 1 288 ? 10.829 5.937 13.796 1.00 68.75 288 LYS A CA 1
ATOM 2355 C C . LYS A 1 288 ? 11.046 4.436 13.587 1.00 68.75 288 LYS A C 1
ATOM 2357 O O . LYS A 1 288 ? 12.078 4.029 13.062 1.00 68.75 288 LYS A O 1
ATOM 2362 N N . LEU A 1 289 ? 10.095 3.624 14.039 1.00 76.06 289 LEU A N 1
ATOM 2363 C CA . LEU A 1 289 ? 10.054 2.195 13.732 1.00 76.06 289 LEU A CA 1
ATOM 2364 C C . LEU A 1 289 ? 9.251 1.962 12.449 1.00 76.06 289 LEU A C 1
ATOM 2366 O O . LEU A 1 289 ? 8.228 2.613 12.233 1.00 76.06 289 LEU A O 1
ATOM 2370 N N . ASP A 1 290 ? 9.688 0.998 11.639 1.00 82.38 290 ASP A N 1
ATOM 2371 C CA . ASP A 1 290 ? 8.986 0.565 10.427 1.00 82.38 290 ASP A CA 1
ATOM 2372 C C . ASP A 1 290 ? 7.754 -0.277 10.808 1.00 82.38 290 ASP A C 1
ATOM 2374 O O . ASP A 1 290 ? 7.751 -1.507 10.753 1.00 82.38 290 ASP A O 1
ATOM 2378 N N . MET A 1 291 ? 6.708 0.398 11.282 1.00 86.25 291 MET A N 1
ATOM 2379 C CA . MET A 1 291 ? 5.418 -0.204 11.611 1.00 86.25 291 MET A CA 1
ATOM 2380 C C . MET A 1 291 ? 4.565 -0.369 10.356 1.00 86.25 291 MET A C 1
ATOM 2382 O O . MET A 1 291 ? 4.404 0.564 9.571 1.00 86.25 291 MET A O 1
ATOM 2386 N N . VAL A 1 292 ? 3.975 -1.550 10.198 1.00 88.12 292 VAL A N 1
ATOM 2387 C CA . VAL A 1 292 ? 3.067 -1.877 9.097 1.00 88.12 292 VAL A CA 1
ATOM 2388 C C . VAL A 1 292 ? 1.779 -2.479 9.624 1.00 88.12 292 VAL A C 1
ATOM 2390 O O . VAL A 1 292 ? 1.767 -3.181 10.636 1.00 88.12 292 VAL A O 1
ATOM 2393 N N . MET A 1 293 ? 0.694 -2.243 8.895 1.00 86.25 293 MET A N 1
ATOM 2394 C CA . MET A 1 293 ? -0.597 -2.869 9.158 1.00 86.25 293 MET A CA 1
ATOM 2395 C C . MET A 1 293 ? -0.774 -4.068 8.227 1.00 86.25 293 MET A C 1
ATOM 2397 O O . MET A 1 293 ? -0.675 -3.921 7.009 1.00 86.25 293 MET A O 1
ATOM 2401 N N . VAL A 1 294 ? -1.049 -5.240 8.799 1.00 86.44 294 VAL A N 1
ATOM 2402 C CA . VAL A 1 294 ? -1.410 -6.472 8.084 1.00 86.44 294 VAL A CA 1
ATOM 2403 C C . VAL A 1 294 ? -2.789 -6.890 8.576 1.00 86.44 294 VAL A C 1
ATOM 2405 O O . VAL A 1 294 ? -2.917 -7.279 9.732 1.00 86.44 294 VAL A O 1
ATOM 2408 N N . ASN A 1 295 ? -3.814 -6.838 7.721 1.00 81.06 295 ASN A N 1
ATOM 2409 C CA . ASN A 1 295 ? -5.198 -7.167 8.104 1.00 81.06 295 ASN A CA 1
ATOM 2410 C C . ASN A 1 295 ? -5.641 -6.456 9.402 1.00 81.06 295 ASN A C 1
ATOM 2412 O O . ASN A 1 295 ? -6.103 -7.108 10.333 1.00 81.06 295 ASN A O 1
ATOM 2416 N N . GLU A 1 296 ? -5.436 -5.135 9.483 1.00 83.50 296 GLU A N 1
ATOM 2417 C CA . GLU A 1 296 ? -5.757 -4.285 10.653 1.00 83.50 296 GLU A CA 1
ATOM 2418 C C . GLU A 1 296 ? -4.897 -4.538 11.912 1.00 83.50 296 GLU A C 1
ATOM 2420 O O . GLU A 1 296 ? -4.938 -3.747 12.854 1.00 83.50 296 GLU A O 1
ATOM 2425 N N . GLU A 1 297 ? -4.039 -5.562 11.920 1.00 89.19 297 GLU A N 1
ATOM 2426 C CA . GLU A 1 297 ? -3.093 -5.830 13.004 1.00 89.19 297 GLU A CA 1
ATOM 2427 C C . GLU A 1 297 ? -1.748 -5.108 12.775 1.00 89.19 297 GLU A C 1
ATOM 2429 O O . GLU A 1 297 ? -1.192 -5.170 11.673 1.00 89.19 297 GLU A O 1
ATOM 2434 N N . PRO A 1 298 ? -1.181 -4.450 13.805 1.00 91.94 298 PRO A N 1
ATOM 2435 C CA . PRO A 1 298 ? 0.108 -3.781 13.694 1.00 91.94 298 PRO A CA 1
ATOM 2436 C C . PRO A 1 298 ? 1.264 -4.768 13.866 1.00 91.94 298 PRO A C 1
ATOM 2438 O O . PRO A 1 298 ? 1.243 -5.639 14.745 1.00 91.94 298 PRO A O 1
ATOM 2441 N N . TYR A 1 299 ? 2.301 -4.581 13.058 1.00 91.69 299 TYR A N 1
ATOM 2442 C CA . TYR A 1 299 ? 3.548 -5.330 13.114 1.00 91.69 299 TYR A CA 1
ATOM 2443 C C . TYR A 1 299 ? 4.739 -4.397 12.936 1.00 91.69 299 TYR A C 1
ATOM 2445 O O . TYR A 1 299 ? 4.722 -3.508 12.089 1.00 91.69 299 TYR A O 1
ATOM 2453 N N . LEU A 1 300 ? 5.813 -4.663 13.670 1.00 91.81 300 LEU A N 1
ATOM 2454 C CA . LEU A 1 300 ? 7.137 -4.195 13.297 1.00 91.81 300 LEU A CA 1
ATOM 2455 C C . LEU A 1 300 ? 7.614 -5.014 12.094 1.00 91.81 300 LEU A C 1
ATOM 2457 O O . LEU A 1 300 ? 7.689 -6.245 12.168 1.00 91.81 300 LEU A O 1
ATOM 2461 N N . PHE A 1 301 ? 7.920 -4.328 11.000 1.00 92.06 301 PHE A N 1
ATOM 2462 C CA . PHE A 1 301 ? 8.425 -4.920 9.774 1.00 92.06 301 PHE A CA 1
ATOM 2463 C C . PHE A 1 301 ? 9.948 -4.861 9.738 1.00 92.06 301 PHE A C 1
ATOM 2465 O O . PHE A 1 301 ? 10.552 -3.817 9.978 1.00 92.06 301 PHE A O 1
ATOM 2472 N N . SER A 1 302 ? 10.581 -5.981 9.405 1.00 92.31 302 SER A N 1
ATOM 2473 C CA . SER A 1 302 ? 12.019 -6.019 9.168 1.00 92.31 302 SER A CA 1
ATOM 2474 C C . SER A 1 302 ? 12.388 -6.971 8.033 1.00 92.31 302 SER A C 1
ATOM 2476 O O . SER A 1 302 ? 11.754 -8.003 7.787 1.00 92.31 302 SER A O 1
ATOM 2478 N N . LEU A 1 303 ? 13.455 -6.603 7.325 1.00 92.25 303 LEU A N 1
ATOM 2479 C CA . LEU A 1 303 ? 14.079 -7.417 6.290 1.00 92.25 303 LEU A CA 1
ATOM 2480 C C . LEU A 1 303 ? 15.263 -8.164 6.908 1.00 92.25 303 LEU A C 1
ATOM 2482 O O . LEU A 1 303 ? 16.316 -7.578 7.156 1.00 92.25 303 LEU A O 1
ATOM 2486 N N . GLU A 1 304 ? 15.113 -9.465 7.152 1.00 91.56 304 GLU A N 1
ATOM 2487 C CA . GLU A 1 304 ? 16.180 -10.284 7.737 1.00 91.56 304 GLU A CA 1
ATOM 2488 C C . GLU A 1 304 ? 16.789 -11.249 6.712 1.00 91.56 304 GLU A C 1
ATOM 2490 O O . GLU A 1 304 ? 16.440 -11.268 5.530 1.00 91.56 304 GLU A O 1
ATOM 2495 N N . LYS A 1 305 ? 17.756 -12.070 7.145 1.00 87.38 305 LYS A N 1
ATOM 2496 C CA . LYS A 1 305 ? 18.463 -13.010 6.259 1.00 87.38 305 LYS A CA 1
ATOM 2497 C C . LYS A 1 305 ? 17.546 -14.083 5.665 1.00 87.38 305 LYS A C 1
ATOM 2499 O O . LYS A 1 305 ? 17.796 -14.493 4.534 1.00 87.38 305 LYS A O 1
ATOM 2504 N N . GLN A 1 306 ? 16.550 -14.547 6.421 1.00 86.75 306 GLN A N 1
ATOM 2505 C CA . GLN A 1 306 ? 15.696 -15.686 6.053 1.00 86.75 306 GLN A CA 1
ATOM 2506 C C . GLN A 1 306 ? 14.423 -15.265 5.305 1.00 86.75 306 GLN A C 1
ATOM 2508 O O . GLN A 1 306 ? 13.920 -16.027 4.479 1.00 86.75 306 GLN A O 1
ATOM 2513 N N . GLY A 1 307 ? 13.922 -14.053 5.544 1.00 92.50 307 GLY A N 1
ATOM 2514 C CA . GLY A 1 307 ? 12.689 -13.587 4.926 1.00 92.50 307 GLY A CA 1
ATOM 2515 C C . GLY A 1 307 ? 12.243 -12.214 5.408 1.00 92.50 307 GLY A C 1
ATOM 2516 O O . GLY A 1 307 ? 13.019 -11.458 5.995 1.00 92.50 307 GLY A O 1
ATOM 2517 N N . LEU A 1 308 ? 10.968 -11.931 5.155 1.00 93.12 308 LEU A N 1
ATOM 2518 C CA . LEU A 1 308 ? 10.240 -10.783 5.681 1.00 93.12 308 LEU A CA 1
ATOM 2519 C C . LEU A 1 308 ? 9.699 -11.141 7.064 1.00 93.12 308 LEU A C 1
ATOM 2521 O O . LEU A 1 308 ? 8.965 -12.125 7.206 1.00 93.12 308 LEU A O 1
ATOM 2525 N N . HIS A 1 309 ? 10.073 -10.360 8.069 1.00 92.94 309 HIS A N 1
ATOM 2526 C CA . HIS A 1 309 ? 9.681 -10.578 9.452 1.00 92.94 309 HIS A CA 1
ATOM 2527 C C . HIS A 1 309 ? 8.628 -9.551 9.856 1.00 92.94 309 HIS A C 1
ATOM 2529 O O . HIS A 1 309 ? 8.777 -8.352 9.635 1.00 92.94 309 HIS A O 1
ATOM 2535 N N . PHE A 1 310 ? 7.562 -10.055 10.465 1.00 92.88 310 PHE A N 1
ATOM 2536 C CA . PHE A 1 310 ? 6.482 -9.275 11.043 1.00 92.88 310 PHE A CA 1
ATOM 2537 C C . PHE A 1 310 ? 6.412 -9.635 12.521 1.00 92.88 310 PHE A C 1
ATOM 2539 O O . PHE A 1 310 ? 5.940 -10.715 12.893 1.00 92.88 310 PHE A O 1
ATOM 2546 N N . TYR A 1 311 ? 6.924 -8.755 13.368 1.00 92.88 311 TYR A N 1
ATOM 2547 C CA . TYR A 1 311 ? 6.951 -8.957 14.809 1.00 92.88 311 TYR A CA 1
ATOM 2548 C C . TYR A 1 311 ? 5.836 -8.153 15.479 1.00 92.88 311 TYR A C 1
ATOM 2550 O O . TYR A 1 311 ? 5.759 -6.941 15.310 1.00 92.88 311 TYR A O 1
ATOM 2558 N N . GLN A 1 312 ? 4.983 -8.817 16.259 1.00 93.50 312 GLN A N 1
ATOM 2559 C CA . GLN A 1 312 ? 3.961 -8.153 17.073 1.00 93.50 312 GLN A CA 1
ATOM 2560 C C . GLN A 1 312 ? 4.183 -8.371 18.570 1.00 93.50 312 GLN A C 1
ATOM 2562 O O . GLN A 1 312 ? 3.929 -7.457 19.344 1.00 93.50 312 GLN A O 1
ATOM 2567 N N . SER A 1 313 ? 4.646 -9.553 18.985 1.00 93.06 313 SER A N 1
ATOM 2568 C CA . SER A 1 313 ? 5.087 -9.864 20.353 1.00 93.06 313 SER A CA 1
ATOM 2569 C C . SER A 1 313 ? 5.952 -11.131 20.360 1.00 93.06 313 SER A C 1
ATOM 2571 O O . SER A 1 313 ? 6.127 -11.770 19.318 1.00 93.06 313 SER A O 1
ATOM 2573 N N . THR A 1 314 ? 6.450 -11.555 21.527 1.00 88.69 314 THR A N 1
ATOM 2574 C CA . THR A 1 314 ? 7.267 -12.779 21.650 1.00 88.69 314 THR A CA 1
ATOM 2575 C C . THR A 1 314 ? 6.526 -14.014 21.139 1.00 88.69 314 THR A C 1
ATOM 2577 O O . THR A 1 314 ? 7.114 -14.877 20.485 1.00 88.69 314 THR A O 1
ATOM 2580 N N . ASN A 1 315 ? 5.217 -14.075 21.398 1.00 88.06 315 ASN A N 1
ATOM 2581 C CA . ASN A 1 315 ? 4.359 -15.199 21.017 1.00 88.06 315 ASN A CA 1
ATOM 2582 C C . ASN A 1 315 ? 3.745 -15.042 19.619 1.00 88.06 315 ASN A C 1
ATOM 2584 O O . ASN A 1 315 ? 3.278 -16.023 19.042 1.00 88.06 315 ASN A O 1
ATOM 2588 N N . TYR A 1 316 ? 3.746 -13.828 19.061 1.00 90.00 316 TYR A N 1
ATOM 2589 C CA . TYR A 1 316 ? 3.129 -13.526 17.773 1.00 90.00 316 TYR A CA 1
ATOM 2590 C C . TYR A 1 316 ? 4.137 -12.879 16.826 1.00 90.00 316 TYR A C 1
ATOM 2592 O O . TYR A 1 316 ? 4.331 -11.663 16.787 1.00 90.00 316 TYR A O 1
ATOM 2600 N N . ARG A 1 317 ? 4.749 -13.738 16.011 1.00 90.12 317 ARG A N 1
ATOM 2601 C CA . ARG A 1 317 ? 5.641 -13.374 14.911 1.00 90.12 317 ARG A CA 1
ATOM 2602 C C . ARG A 1 317 ? 5.237 -14.126 13.649 1.00 90.12 317 ARG A C 1
ATOM 2604 O O . ARG A 1 317 ? 4.878 -15.301 13.721 1.00 90.12 317 ARG A O 1
ATOM 2611 N N . LYS A 1 318 ? 5.316 -13.464 12.500 1.00 89.38 318 LYS A N 1
ATOM 2612 C CA . LYS A 1 318 ? 5.102 -14.068 11.184 1.00 89.38 318 LYS A CA 1
ATOM 2613 C C . LYS A 1 318 ? 6.371 -13.900 10.353 1.00 89.38 318 LYS A C 1
ATOM 2615 O O . LYS A 1 318 ? 6.954 -12.822 10.314 1.00 89.38 318 LYS A O 1
ATOM 2620 N N . LEU A 1 319 ? 6.791 -14.984 9.711 1.00 90.88 319 LEU A N 1
ATOM 2621 C CA . LEU A 1 319 ? 7.927 -15.024 8.797 1.00 90.88 319 LEU A CA 1
ATOM 2622 C C . LEU A 1 319 ? 7.420 -15.462 7.428 1.00 90.88 319 LEU A C 1
ATOM 2624 O O . LEU A 1 319 ? 6.807 -16.520 7.318 1.00 90.88 319 LEU A O 1
ATOM 2628 N N . ILE A 1 320 ? 7.709 -14.669 6.402 1.00 91.25 320 ILE A N 1
ATOM 2629 C CA . ILE A 1 320 ? 7.517 -15.057 5.003 1.00 91.25 320 ILE A CA 1
ATOM 2630 C C . ILE A 1 320 ? 8.899 -15.245 4.388 1.00 91.25 320 ILE A C 1
ATOM 2632 O O . ILE A 1 320 ? 9.645 -14.275 4.238 1.00 91.25 320 ILE A O 1
ATOM 2636 N N . GLN A 1 321 ? 9.266 -16.482 4.052 1.00 91.69 321 GLN A N 1
ATOM 2637 C CA . GLN A 1 321 ? 10.578 -16.755 3.467 1.00 91.69 321 GLN A CA 1
ATOM 2638 C C . GLN A 1 321 ? 10.675 -16.169 2.058 1.00 91.69 321 GLN A C 1
ATOM 2640 O O . GLN A 1 321 ? 9.709 -16.178 1.295 1.00 91.69 321 GLN A O 1
ATOM 2645 N N . TYR A 1 322 ? 11.866 -15.708 1.667 1.00 92.00 322 TYR A N 1
ATOM 2646 C CA . TYR A 1 322 ? 12.069 -15.157 0.321 1.00 92.00 322 TYR A CA 1
ATOM 2647 C C . TYR A 1 322 ? 11.773 -16.167 -0.798 1.00 92.00 322 TYR A C 1
ATOM 2649 O O . TYR A 1 322 ? 11.379 -15.768 -1.895 1.00 92.00 322 TYR A O 1
ATOM 2657 N N . SER A 1 323 ? 11.962 -17.466 -0.541 1.00 89.19 323 SER A N 1
ATOM 2658 C CA . SER A 1 323 ? 11.619 -18.550 -1.472 1.00 89.19 323 SER A CA 1
ATOM 2659 C C . SER A 1 323 ? 10.130 -18.591 -1.804 1.00 89.19 323 SER A C 1
ATOM 2661 O O . SER A 1 323 ? 9.777 -18.886 -2.946 1.00 89.19 323 SER A O 1
ATOM 2663 N N . ASP A 1 324 ? 9.288 -18.248 -0.833 1.00 91.25 324 ASP A N 1
ATOM 2664 C CA . ASP A 1 324 ? 7.844 -18.463 -0.890 1.00 91.25 324 ASP A CA 1
ATOM 2665 C C . ASP A 1 324 ? 7.128 -17.301 -1.587 1.00 91.25 324 ASP A C 1
ATOM 2667 O O . ASP A 1 324 ? 6.041 -17.476 -2.130 1.00 91.25 324 ASP A O 1
ATOM 2671 N N . ILE A 1 325 ? 7.761 -16.124 -1.647 1.00 91.50 325 ILE A N 1
ATOM 2672 C CA . ILE A 1 325 ? 7.222 -14.938 -2.321 1.00 91.50 325 ILE A CA 1
ATOM 2673 C C . ILE A 1 325 ? 7.218 -15.176 -3.831 1.00 91.50 325 ILE A C 1
ATOM 2675 O O . ILE A 1 325 ? 8.274 -15.192 -4.463 1.00 91.50 325 ILE A O 1
ATOM 2679 N N . GLN A 1 326 ? 6.047 -15.309 -4.443 1.00 89.88 326 GLN A N 1
ATOM 2680 C CA . GLN A 1 326 ? 5.891 -15.416 -5.891 1.00 89.88 326 GLN A CA 1
ATOM 2681 C C . GLN A 1 326 ? 6.171 -14.075 -6.574 1.00 89.88 326 GLN A C 1
ATOM 2683 O O . GLN A 1 326 ? 7.010 -14.000 -7.474 1.00 89.88 326 GLN A O 1
ATOM 2688 N N . SER A 1 327 ? 5.488 -13.018 -6.132 1.00 88.19 327 SER A N 1
ATOM 2689 C CA . SER A 1 327 ? 5.581 -11.675 -6.711 1.00 88.19 327 SER A CA 1
ATOM 2690 C C . SER A 1 327 ? 5.157 -10.608 -5.708 1.00 88.19 327 SER A C 1
ATOM 2692 O O . SER A 1 327 ? 4.356 -10.882 -4.816 1.00 88.19 327 SER A O 1
ATOM 2694 N N . ILE A 1 328 ? 5.633 -9.382 -5.907 1.00 90.88 328 ILE A N 1
ATOM 2695 C CA . ILE A 1 328 ? 5.220 -8.202 -5.144 1.00 90.88 328 ILE A CA 1
ATOM 2696 C C . ILE A 1 328 ? 4.498 -7.274 -6.111 1.00 90.88 328 ILE A C 1
ATOM 2698 O O . ILE A 1 328 ? 5.084 -6.858 -7.106 1.00 90.88 328 ILE A O 1
ATOM 2702 N N . VAL A 1 329 ? 3.226 -6.989 -5.842 1.00 88.56 329 VAL A N 1
ATOM 2703 C CA . VAL A 1 329 ? 2.381 -6.149 -6.696 1.00 88.56 329 VAL A CA 1
ATOM 2704 C C . VAL A 1 329 ? 2.020 -4.882 -5.943 1.00 88.56 329 VAL A C 1
ATOM 2706 O O . VAL A 1 329 ? 1.517 -4.950 -4.829 1.00 88.56 329 VAL A O 1
ATOM 2709 N N . ILE A 1 330 ? 2.243 -3.724 -6.551 1.00 86.38 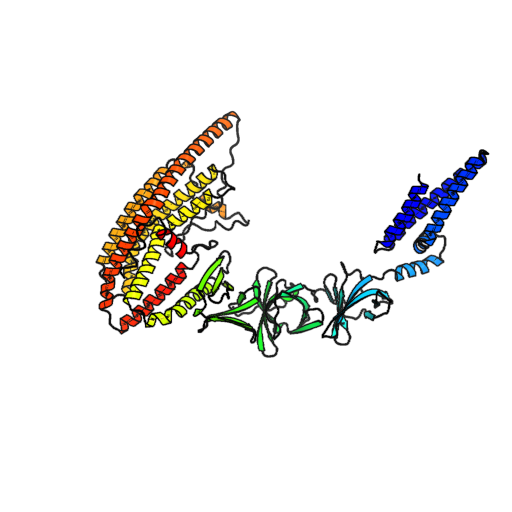330 ILE A N 1
ATOM 2710 C CA . ILE A 1 330 ? 1.833 -2.440 -5.980 1.00 86.38 330 ILE A CA 1
ATOM 2711 C C . ILE A 1 330 ? 0.386 -2.188 -6.410 1.00 86.38 330 ILE A C 1
ATOM 2713 O O . ILE A 1 330 ? 0.085 -2.187 -7.604 1.00 86.38 330 ILE A O 1
ATOM 2717 N N . LEU A 1 331 ? -0.516 -2.062 -5.435 1.00 82.62 331 LEU A N 1
ATOM 2718 C CA . LEU A 1 331 ? -1.955 -1.896 -5.658 1.00 82.62 331 LEU A CA 1
ATOM 2719 C C . LEU A 1 331 ? -2.375 -0.424 -5.669 1.00 82.62 331 LEU A C 1
ATOM 2721 O O . LEU A 1 331 ? -3.254 -0.056 -6.443 1.00 82.62 331 LEU A O 1
ATOM 2725 N N . ASP A 1 332 ? -1.763 0.397 -4.815 1.00 76.81 332 ASP A N 1
ATOM 2726 C CA . ASP A 1 332 ? -2.073 1.823 -4.678 1.00 76.81 332 ASP A CA 1
ATOM 2727 C C . ASP A 1 332 ? -0.813 2.605 -4.278 1.00 76.81 332 ASP A C 1
ATOM 2729 O O . ASP A 1 332 ? -0.016 2.140 -3.463 1.00 76.81 332 ASP A O 1
ATOM 2733 N N . ASN A 1 333 ? -0.642 3.790 -4.853 1.00 76.38 333 ASN A N 1
ATOM 2734 C CA . ASN A 1 333 ? 0.438 4.737 -4.585 1.00 76.38 333 ASN A CA 1
ATOM 2735 C C . ASN A 1 333 ? -0.064 6.195 -4.527 1.00 76.38 333 ASN A C 1
ATOM 2737 O O . ASN A 1 333 ? 0.699 7.119 -4.775 1.00 76.38 333 ASN A O 1
ATOM 2741 N N . ARG A 1 334 ? -1.354 6.417 -4.238 1.00 62.84 334 ARG A N 1
ATOM 2742 C CA . ARG A 1 334 ? -1.950 7.765 -4.114 1.00 62.84 334 ARG A CA 1
ATOM 2743 C C . ARG A 1 334 ? -1.587 8.484 -2.819 1.00 62.84 334 ARG A C 1
ATOM 2745 O O . ARG A 1 334 ? -1.813 9.685 -2.705 1.00 62.84 334 ARG A O 1
ATOM 2752 N N . GLN A 1 335 ? -1.137 7.740 -1.817 1.00 66.75 335 GLN A N 1
ATOM 2753 C CA . GLN A 1 335 ? -0.846 8.235 -0.477 1.00 66.75 335 GLN A CA 1
ATOM 2754 C C . GLN A 1 335 ? 0.661 8.209 -0.216 1.00 66.75 335 GLN A C 1
ATOM 2756 O O . GLN A 1 335 ? 1.412 7.564 -0.942 1.00 66.75 335 GLN A O 1
ATOM 2761 N N . GLU A 1 336 ? 1.089 8.873 0.861 1.00 69.12 336 GLU A N 1
ATOM 2762 C CA . GLU A 1 336 ? 2.486 8.867 1.325 1.00 69.12 336 GLU A CA 1
ATOM 2763 C C . GLU A 1 336 ? 3.036 7.437 1.500 1.00 69.12 336 GLU A C 1
ATOM 2765 O O . GLU A 1 336 ? 4.202 7.169 1.212 1.00 69.12 336 GLU A O 1
ATOM 2770 N N . ASN A 1 337 ? 2.162 6.502 1.890 1.00 78.62 337 ASN A N 1
ATOM 2771 C CA . ASN A 1 337 ? 2.450 5.075 1.917 1.00 78.62 337 ASN A CA 1
ATOM 2772 C C . ASN A 1 337 ? 1.810 4.361 0.719 1.00 78.62 337 ASN A C 1
ATOM 2774 O O . ASN A 1 337 ? 0.634 4.555 0.408 1.00 78.62 337 ASN A O 1
ATOM 2778 N N . MET A 1 338 ? 2.573 3.467 0.098 1.00 81.00 338 MET A N 1
ATOM 2779 C CA . MET A 1 338 ? 2.134 2.599 -0.986 1.00 81.00 338 MET A CA 1
ATOM 2780 C C . MET A 1 338 ? 1.541 1.306 -0.429 1.00 81.00 338 MET A C 1
ATOM 2782 O O . MET A 1 338 ? 2.135 0.651 0.431 1.00 81.00 338 MET A O 1
ATOM 2786 N N . LYS A 1 339 ? 0.388 0.902 -0.965 1.00 86.88 339 LYS A N 1
ATOM 2787 C CA . LYS A 1 339 ? -0.219 -0.397 -0.682 1.00 86.88 339 LYS A CA 1
ATOM 2788 C C . LYS A 1 339 ? 0.414 -1.452 -1.581 1.00 86.88 339 LYS A C 1
ATOM 2790 O O . LYS A 1 339 ? 0.267 -1.397 -2.805 1.00 86.88 339 LYS A O 1
ATOM 2795 N N . ILE A 1 340 ? 1.068 -2.441 -0.985 1.00 89.75 340 ILE A N 1
ATOM 2796 C CA . ILE A 1 340 ? 1.664 -3.570 -1.697 1.00 89.75 340 ILE A CA 1
ATOM 2797 C C . ILE A 1 340 ? 0.988 -4.884 -1.316 1.00 89.75 340 ILE A C 1
ATOM 2799 O O . ILE A 1 340 ? 0.580 -5.090 -0.178 1.00 89.75 340 ILE A O 1
ATOM 2803 N N . HIS A 1 341 ? 0.900 -5.782 -2.286 1.00 90.69 341 HIS A N 1
ATOM 2804 C CA . HIS A 1 341 ? 0.372 -7.128 -2.161 1.00 90.69 341 HIS A CA 1
ATOM 2805 C C . HIS A 1 341 ? 1.497 -8.128 -2.434 1.00 90.69 341 HIS A C 1
ATOM 2807 O O . HIS A 1 341 ? 2.001 -8.257 -3.554 1.00 90.69 341 HIS A O 1
ATOM 2813 N N . LEU A 1 342 ? 1.905 -8.820 -1.378 1.00 90.88 342 LEU A N 1
ATOM 2814 C CA . LEU A 1 342 ? 2.857 -9.918 -1.399 1.00 90.88 342 LEU A CA 1
ATOM 2815 C C . LEU A 1 342 ? 2.102 -11.202 -1.742 1.00 90.88 342 LEU A C 1
ATOM 2817 O O . LEU A 1 342 ? 1.371 -11.718 -0.901 1.00 90.88 342 LEU A O 1
ATOM 2821 N N . LYS A 1 343 ? 2.290 -11.713 -2.961 1.00 88.69 343 LYS A N 1
ATOM 2822 C CA . LYS A 1 343 ? 1.722 -13.000 -3.376 1.00 88.69 343 LYS A CA 1
ATOM 2823 C C . LYS A 1 343 ? 2.664 -14.132 -3.012 1.00 88.69 343 LYS A C 1
ATOM 2825 O O . LYS A 1 343 ? 3.856 -14.051 -3.329 1.00 88.69 343 LYS A O 1
ATOM 2830 N N . SER A 1 344 ? 2.146 -15.181 -2.391 1.00 85.88 344 SER A N 1
ATOM 2831 C CA . SER A 1 344 ? 2.920 -16.334 -1.935 1.00 85.88 344 SER A CA 1
ATOM 2832 C C . SER A 1 344 ? 2.496 -17.621 -2.641 1.00 85.88 344 SER A C 1
ATOM 2834 O O . SER A 1 344 ? 1.311 -17.881 -2.816 1.00 85.88 344 SER A O 1
ATOM 2836 N N . TYR A 1 345 ? 3.457 -18.500 -2.940 1.00 81.94 345 TYR A N 1
ATOM 2837 C CA . TYR A 1 345 ? 3.168 -19.868 -3.396 1.00 81.94 345 TYR A CA 1
ATOM 2838 C C . TYR A 1 345 ? 2.432 -20.709 -2.345 1.00 81.94 345 TYR A C 1
ATOM 2840 O O . TYR A 1 345 ? 1.830 -21.728 -2.672 1.00 81.94 345 TYR A O 1
ATOM 2848 N N . THR A 1 346 ? 2.484 -20.295 -1.078 1.00 79.19 346 THR A N 1
ATOM 2849 C CA . THR A 1 346 ? 1.838 -20.982 0.046 1.00 79.19 346 THR A CA 1
ATOM 2850 C C . THR A 1 346 ? 0.423 -20.466 0.338 1.00 79.19 346 THR A C 1
ATOM 2852 O O . THR A 1 346 ? -0.128 -20.793 1.388 1.00 79.19 346 THR A O 1
ATOM 2855 N N . ASN A 1 347 ? -0.168 -19.650 -0.552 1.00 69.56 347 ASN A N 1
ATOM 2856 C CA . ASN A 1 347 ? -1.465 -18.971 -0.367 1.00 69.56 347 ASN A CA 1
ATOM 2857 C C . ASN A 1 347 ? -1.550 -18.112 0.914 1.00 69.56 347 ASN A C 1
ATOM 2859 O O . ASN A 1 347 ? -2.631 -17.860 1.443 1.00 69.56 347 ASN A O 1
ATOM 2863 N N . GLN A 1 348 ? -0.407 -17.655 1.430 1.00 75.19 348 GLN A N 1
ATOM 2864 C CA . GLN A 1 348 ? -0.320 -16.700 2.538 1.00 75.19 348 GLN A CA 1
ATOM 2865 C C . GLN A 1 348 ? -0.118 -15.284 2.010 1.00 75.19 348 GLN A C 1
ATOM 2867 O O . GLN A 1 348 ? 0.863 -14.619 2.348 1.00 75.19 348 GLN A O 1
ATOM 2872 N N . ASP A 1 349 ? -1.033 -14.852 1.157 1.00 85.00 349 ASP A N 1
ATOM 2873 C CA . ASP A 1 349 ? -0.992 -13.521 0.579 1.00 85.00 349 ASP A CA 1
ATOM 2874 C C . ASP A 1 349 ? -1.140 -12.458 1.674 1.00 85.00 349 ASP A C 1
ATOM 2876 O O . ASP A 1 349 ? -1.862 -12.637 2.663 1.00 85.00 349 ASP A O 1
ATOM 2880 N N . VAL A 1 350 ? -0.384 -11.370 1.541 1.00 87.25 350 VAL A N 1
ATOM 2881 C CA . VAL A 1 350 ? -0.364 -10.290 2.529 1.00 87.25 350 VAL A CA 1
ATOM 2882 C C . VAL A 1 350 ? -0.418 -8.947 1.837 1.00 87.25 350 VAL A C 1
ATOM 2884 O O . VAL A 1 350 ? 0.395 -8.661 0.960 1.00 87.25 350 VAL A O 1
ATOM 2887 N N . GLU A 1 351 ? -1.328 -8.098 2.295 1.00 90.19 351 GLU A N 1
ATOM 2888 C CA . GLU A 1 351 ? -1.344 -6.685 1.947 1.00 90.19 351 GLU A CA 1
ATOM 2889 C C . GLU A 1 351 ? -0.698 -5.872 3.070 1.00 90.19 351 GLU A C 1
ATOM 2891 O O . GLU A 1 351 ? -1.056 -6.043 4.237 1.00 90.19 351 GLU A O 1
ATOM 2896 N N . ILE A 1 352 ? 0.252 -5.004 2.719 1.00 88.88 352 ILE A N 1
ATOM 2897 C CA . ILE A 1 352 ? 0.885 -4.062 3.649 1.00 88.88 352 ILE A CA 1
ATOM 2898 C C . ILE A 1 352 ? 1.015 -2.678 3.039 1.00 88.88 352 ILE A C 1
ATOM 2900 O O . ILE A 1 352 ? 1.087 -2.519 1.822 1.00 88.88 352 ILE A O 1
ATOM 2904 N N . TYR A 1 353 ? 1.084 -1.682 3.914 1.00 86.00 353 TYR A N 1
ATOM 2905 C CA . TYR A 1 353 ? 1.390 -0.303 3.565 1.00 86.00 353 TYR A CA 1
ATOM 2906 C C . TYR A 1 353 ? 2.835 -0.005 3.949 1.00 86.00 353 TYR A C 1
ATOM 2908 O O . TYR A 1 353 ? 3.224 -0.228 5.094 1.00 86.00 353 TYR A O 1
ATOM 2916 N N . LEU A 1 354 ? 3.621 0.478 2.991 1.00 86.25 354 LEU A N 1
ATOM 2917 C CA . LEU A 1 354 ? 5.025 0.838 3.172 1.00 86.25 354 LEU A CA 1
ATOM 2918 C C . LEU A 1 354 ? 5.297 2.184 2.511 1.00 86.25 354 LEU A C 1
ATOM 2920 O O . LEU A 1 354 ? 4.740 2.473 1.455 1.00 86.25 354 LEU A O 1
ATOM 2924 N N . ASP A 1 355 ? 6.198 2.979 3.080 1.00 83.81 355 ASP A N 1
ATOM 2925 C CA . ASP A 1 355 ? 6.730 4.133 2.357 1.00 83.81 355 ASP A CA 1
ATOM 2926 C C . ASP A 1 355 ? 7.521 3.693 1.111 1.00 83.81 355 ASP A C 1
ATOM 2928 O O . ASP A 1 355 ? 7.955 2.541 0.989 1.00 83.81 355 ASP A O 1
ATOM 2932 N N . HIS A 1 356 ? 7.729 4.626 0.181 1.00 83.25 356 HIS A N 1
ATOM 2933 C CA . HIS A 1 356 ? 8.413 4.352 -1.082 1.00 83.25 356 HIS A CA 1
ATOM 2934 C C . HIS A 1 356 ? 9.792 3.697 -0.894 1.00 83.25 356 HIS A C 1
ATOM 2936 O O . HIS A 1 356 ? 10.105 2.703 -1.549 1.00 83.25 356 HIS A O 1
ATOM 2942 N N . SER A 1 357 ? 10.592 4.196 0.054 1.00 85.50 357 SER A N 1
ATOM 2943 C CA . SER A 1 357 ? 11.948 3.693 0.301 1.00 85.50 357 SER A CA 1
ATOM 2944 C C . SER A 1 357 ? 11.944 2.248 0.808 1.00 85.50 357 SER A C 1
ATOM 2946 O O . SER A 1 357 ? 12.798 1.440 0.438 1.00 85.50 357 SER A O 1
ATOM 2948 N N . ASN A 1 358 ? 10.957 1.894 1.628 1.00 88.31 358 ASN A N 1
ATOM 2949 C CA . ASN A 1 358 ? 10.785 0.555 2.164 1.00 88.31 358 ASN A CA 1
ATOM 2950 C C . ASN A 1 358 ? 10.218 -0.409 1.112 1.00 88.31 358 ASN A C 1
ATOM 2952 O O . ASN A 1 358 ? 10.610 -1.580 1.096 1.00 88.31 358 ASN A O 1
ATOM 2956 N N . VAL A 1 359 ? 9.386 0.065 0.177 1.00 90.31 359 VAL A N 1
ATOM 2957 C CA . VAL A 1 359 ? 8.989 -0.717 -1.008 1.00 90.31 359 VAL A CA 1
ATOM 2958 C C . VAL A 1 359 ? 10.205 -1.048 -1.874 1.00 90.31 359 VAL A C 1
ATOM 2960 O O . VAL A 1 359 ? 10.417 -2.220 -2.196 1.00 90.31 359 VAL A O 1
ATOM 2963 N N . GLU A 1 360 ? 11.035 -0.055 -2.204 1.00 88.56 360 GLU A N 1
ATOM 2964 C CA . GLU A 1 360 ? 12.252 -0.250 -3.004 1.00 88.56 360 GLU A CA 1
ATOM 2965 C C . GLU A 1 360 ? 13.204 -1.255 -2.355 1.00 88.56 360 GLU A C 1
ATOM 2967 O O . GLU A 1 360 ? 13.581 -2.250 -2.982 1.00 88.56 360 GLU A O 1
ATOM 2972 N N . LYS A 1 361 ? 13.523 -1.057 -1.068 1.00 91.69 361 LYS A N 1
ATOM 2973 C CA . LYS A 1 361 ? 14.370 -1.978 -0.295 1.00 91.69 361 LYS A CA 1
ATOM 2974 C C . LYS A 1 361 ? 13.800 -3.392 -0.263 1.00 91.69 361 LYS A C 1
ATOM 2976 O O . LYS A 1 361 ? 14.560 -4.357 -0.374 1.00 91.69 361 LYS A O 1
ATOM 2981 N N . THR A 1 362 ? 12.481 -3.537 -0.126 1.00 93.31 362 THR A N 1
ATOM 2982 C CA . THR A 1 362 ? 11.819 -4.848 -0.103 1.00 93.31 362 THR A CA 1
ATOM 2983 C C . THR A 1 362 ? 11.949 -5.543 -1.456 1.00 93.31 362 THR A C 1
ATOM 2985 O O . THR A 1 362 ? 12.399 -6.688 -1.510 1.00 93.31 362 THR A O 1
ATOM 2988 N N . LEU A 1 363 ? 11.633 -4.854 -2.558 1.00 93.12 363 LEU A N 1
ATOM 2989 C CA . LEU A 1 363 ? 11.790 -5.381 -3.919 1.00 93.12 363 LEU A CA 1
ATOM 2990 C C . LEU A 1 363 ? 13.241 -5.793 -4.197 1.00 93.12 363 LEU A C 1
ATOM 2992 O O . LEU A 1 363 ? 13.485 -6.907 -4.674 1.00 93.12 363 LEU A O 1
ATOM 2996 N N . GLN A 1 364 ? 14.193 -4.922 -3.852 1.00 93.56 364 GLN A N 1
ATOM 2997 C CA . GLN A 1 364 ? 15.626 -5.140 -4.028 1.00 93.56 364 GLN A CA 1
ATOM 2998 C C . GLN A 1 364 ? 16.093 -6.374 -3.247 1.00 93.56 364 GLN A C 1
ATOM 3000 O O . GLN A 1 364 ? 16.687 -7.293 -3.814 1.00 93.56 364 GLN A O 1
ATOM 3005 N N . THR A 1 365 ? 15.770 -6.433 -1.953 1.00 94.44 365 THR A N 1
ATOM 3006 C CA . THR A 1 365 ? 16.202 -7.512 -1.057 1.00 94.44 365 THR A CA 1
ATOM 3007 C C . THR A 1 365 ? 15.609 -8.848 -1.480 1.00 94.44 365 THR A C 1
ATOM 3009 O O . THR A 1 365 ? 16.335 -9.837 -1.587 1.00 94.44 365 THR A O 1
ATOM 3012 N N . VAL A 1 366 ? 14.309 -8.893 -1.779 1.00 93.75 366 VAL A N 1
ATOM 3013 C CA . VAL A 1 366 ? 13.630 -10.122 -2.208 1.00 93.75 366 VAL A CA 1
ATOM 3014 C C . VAL A 1 366 ? 14.247 -10.640 -3.508 1.00 93.75 366 VAL A C 1
ATOM 3016 O O . VAL A 1 366 ? 14.583 -11.823 -3.597 1.00 93.75 366 VAL A O 1
ATOM 3019 N N . PHE A 1 367 ? 14.479 -9.770 -4.496 1.00 92.81 367 PHE A N 1
ATOM 3020 C CA . PHE A 1 367 ? 15.135 -10.163 -5.743 1.00 92.81 367 PHE A CA 1
ATOM 3021 C C . PHE A 1 367 ? 16.545 -10.707 -5.494 1.00 92.81 367 PHE A C 1
ATOM 3023 O O . PHE A 1 367 ? 16.871 -11.816 -5.932 1.00 92.81 367 PHE A O 1
ATOM 3030 N N . GLN A 1 368 ? 17.364 -9.970 -4.740 1.00 92.56 368 GLN A N 1
ATOM 3031 C CA . GLN A 1 368 ? 18.741 -10.360 -4.456 1.00 92.56 368 GLN A CA 1
ATOM 3032 C C . GLN A 1 368 ? 18.804 -11.711 -3.747 1.00 92.56 368 GLN A C 1
ATOM 3034 O O . GLN A 1 368 ? 19.509 -12.616 -4.192 1.00 92.56 368 GLN A O 1
ATOM 3039 N N . LYS A 1 369 ? 18.029 -11.892 -2.673 1.00 92.50 369 LYS A N 1
ATOM 3040 C CA . LYS A 1 369 ? 18.037 -13.126 -1.876 1.00 92.50 369 LYS A CA 1
ATOM 3041 C C . LYS A 1 369 ? 17.597 -14.337 -2.692 1.00 92.50 369 LYS A C 1
ATOM 3043 O O . LYS A 1 369 ? 18.212 -15.395 -2.567 1.00 92.50 369 LYS A O 1
ATOM 3048 N N . LYS A 1 370 ? 16.619 -14.180 -3.591 1.00 89.44 370 LYS A N 1
ATOM 3049 C CA . LYS A 1 370 ? 16.188 -15.258 -4.495 1.00 89.44 370 LYS A CA 1
ATOM 3050 C C . LYS A 1 370 ? 17.214 -15.584 -5.582 1.00 89.44 370 LYS A C 1
ATOM 3052 O O . LYS A 1 370 ? 17.278 -16.729 -6.028 1.00 89.44 370 LYS A O 1
ATOM 3057 N N . LYS A 1 371 ? 18.002 -14.607 -6.045 1.00 90.75 371 LYS A N 1
ATOM 3058 C CA . LYS A 1 371 ? 18.883 -14.766 -7.217 1.00 90.75 371 LYS A CA 1
ATOM 3059 C C . LYS A 1 371 ? 20.369 -14.967 -6.884 1.00 90.75 371 LYS A C 1
ATOM 3061 O O . LYS A 1 371 ? 21.073 -15.564 -7.696 1.00 90.75 371 LYS A O 1
ATOM 3066 N N . ILE A 1 372 ? 20.844 -14.595 -5.691 1.00 90.25 372 ILE A N 1
ATOM 3067 C CA . ILE A 1 372 ? 22.223 -14.852 -5.219 1.00 90.25 372 ILE A CA 1
ATOM 3068 C C . ILE A 1 372 ? 22.636 -16.333 -5.348 1.00 90.25 372 ILE A C 1
ATOM 3070 O O . ILE A 1 372 ? 23.743 -16.591 -5.830 1.00 90.25 372 ILE A O 1
ATOM 3074 N N . PRO A 1 373 ? 21.795 -17.331 -4.990 1.00 87.44 373 PRO A N 1
ATOM 3075 C CA . PRO A 1 373 ? 22.162 -18.739 -5.161 1.00 87.44 373 PRO A CA 1
ATOM 3076 C C . PRO A 1 373 ? 22.437 -19.121 -6.624 1.00 87.44 373 PRO A C 1
ATOM 3078 O O . PRO A 1 373 ? 23.267 -19.988 -6.897 1.00 87.44 373 PRO A O 1
ATOM 3081 N N . LEU A 1 374 ? 21.769 -18.449 -7.568 1.00 87.38 374 LEU A N 1
ATOM 3082 C CA . LEU A 1 374 ? 21.927 -18.667 -9.006 1.00 87.38 374 LEU A CA 1
ATOM 3083 C C . LEU A 1 374 ? 23.170 -17.958 -9.558 1.00 87.38 374 LEU A C 1
ATOM 3085 O O . LEU A 1 374 ? 23.808 -18.479 -10.471 1.00 87.38 374 LEU A O 1
ATOM 3089 N N . LEU A 1 375 ? 23.559 -16.819 -8.973 1.00 88.25 375 LEU A N 1
ATOM 3090 C CA . LEU A 1 375 ? 24.724 -16.034 -9.395 1.00 88.25 375 LEU A CA 1
ATOM 3091 C C . LEU A 1 375 ? 26.018 -16.861 -9.386 1.00 88.25 375 LEU A C 1
ATOM 3093 O O . LEU A 1 375 ? 26.818 -16.769 -10.315 1.00 88.25 375 LEU A O 1
ATOM 3097 N N . ARG A 1 376 ? 26.196 -17.722 -8.372 1.00 81.25 376 ARG A N 1
ATOM 3098 C CA . ARG A 1 376 ? 27.378 -18.596 -8.249 1.00 81.25 376 ARG A CA 1
ATOM 3099 C C . ARG A 1 376 ? 27.528 -19.554 -9.433 1.00 81.25 376 ARG A C 1
ATOM 3101 O O . ARG A 1 376 ? 28.643 -19.821 -9.863 1.00 81.25 376 ARG A O 1
ATOM 3108 N N . LYS A 1 377 ? 26.407 -20.050 -9.965 1.00 87.06 377 LYS A N 1
ATOM 3109 C CA . LYS A 1 377 ? 26.368 -21.009 -11.082 1.00 87.06 377 LYS A CA 1
ATOM 3110 C C . LYS A 1 377 ? 26.309 -20.325 -12.452 1.00 87.06 377 LYS A C 1
ATOM 3112 O O . LYS A 1 377 ? 26.543 -20.972 -13.469 1.00 87.06 377 LYS A O 1
ATOM 3117 N N . ALA A 1 378 ? 25.988 -19.033 -12.502 1.00 88.94 378 ALA A N 1
ATOM 3118 C CA . ALA A 1 378 ? 25.794 -18.312 -13.750 1.00 88.94 378 ALA A CA 1
ATOM 3119 C C . ALA A 1 378 ? 27.127 -18.037 -14.468 1.00 88.94 378 ALA A C 1
ATOM 3121 O O . ALA A 1 378 ? 28.096 -17.559 -13.867 1.00 88.94 378 ALA A O 1
ATOM 3122 N N . LYS A 1 379 ? 27.169 -18.298 -15.780 1.00 90.00 379 LYS A N 1
ATOM 3123 C CA . LYS A 1 379 ? 28.261 -17.847 -16.657 1.00 90.00 379 LYS A CA 1
ATOM 3124 C C . LYS A 1 379 ? 28.162 -16.333 -16.862 1.00 90.00 379 LYS A C 1
ATOM 3126 O O . LYS A 1 379 ? 27.059 -15.797 -16.956 1.00 90.00 379 LYS A O 1
ATOM 3131 N N . LEU A 1 380 ? 29.305 -15.650 -16.967 1.00 88.88 380 LEU A N 1
ATOM 3132 C CA . LEU A 1 380 ? 29.341 -14.197 -17.176 1.00 88.88 380 LEU A CA 1
ATOM 3133 C C . LEU A 1 380 ? 28.623 -13.787 -18.473 1.00 88.88 380 LEU A C 1
ATOM 3135 O O . LEU A 1 380 ? 27.885 -12.811 -18.476 1.00 88.88 380 LEU A O 1
ATOM 3139 N N . THR A 1 381 ? 28.748 -14.587 -19.534 1.00 88.06 381 THR A N 1
ATOM 3140 C CA . THR A 1 381 ? 28.034 -14.393 -20.807 1.00 88.06 381 THR A CA 1
ATOM 3141 C C . THR A 1 381 ? 26.513 -14.414 -20.645 1.00 88.06 381 THR A C 1
ATOM 3143 O O . THR A 1 381 ? 25.821 -13.600 -21.248 1.00 88.06 381 THR A O 1
ATOM 3146 N N . ASN A 1 382 ? 25.980 -15.295 -19.790 1.00 90.00 382 ASN A N 1
ATOM 3147 C CA . ASN A 1 382 ? 24.537 -15.405 -19.549 1.00 90.00 382 ASN A CA 1
ATOM 3148 C C . ASN A 1 382 ? 24.019 -14.201 -18.750 1.00 90.00 382 ASN A C 1
ATOM 3150 O O . ASN A 1 382 ? 22.923 -13.702 -19.008 1.00 90.00 382 ASN A O 1
ATOM 3154 N N . LEU A 1 383 ? 24.817 -13.718 -17.791 1.00 90.69 383 LEU A N 1
ATOM 3155 C CA . LEU A 1 383 ? 24.510 -12.504 -17.032 1.00 90.69 383 LEU A CA 1
ATOM 3156 C C . LEU A 1 383 ? 24.567 -11.265 -17.924 1.00 90.69 383 LEU A C 1
ATOM 3158 O O . LEU A 1 383 ? 23.654 -10.449 -17.860 1.00 90.69 383 LEU A O 1
ATOM 3162 N N . TYR A 1 384 ? 25.585 -11.153 -18.782 1.00 90.12 384 TYR A N 1
ATOM 3163 C CA . TYR A 1 384 ? 25.691 -10.062 -19.748 1.00 90.12 384 TYR A CA 1
ATOM 3164 C C . TYR A 1 384 ? 24.511 -10.074 -20.722 1.00 90.12 384 TYR A C 1
ATOM 3166 O O . TYR A 1 384 ? 23.868 -9.050 -20.875 1.00 90.12 384 TYR A O 1
ATOM 3174 N N . SER A 1 385 ? 24.136 -11.230 -21.281 1.00 90.69 385 SER A N 1
ATOM 3175 C CA . SER A 1 385 ? 22.936 -11.350 -22.127 1.00 90.69 385 SER A CA 1
ATOM 3176 C C . SER A 1 385 ? 21.660 -10.910 -21.394 1.00 90.69 385 SER A C 1
ATOM 3178 O O . SER A 1 385 ? 20.873 -10.115 -21.913 1.00 90.69 385 SER A O 1
ATOM 3180 N N . SER A 1 386 ? 21.487 -11.344 -20.138 1.00 90.69 386 SER A N 1
ATOM 3181 C CA . SER A 1 386 ? 20.359 -10.917 -19.299 1.00 90.69 386 SER A CA 1
ATOM 3182 C C . SER A 1 386 ? 20.357 -9.404 -19.084 1.00 90.69 386 SER A C 1
ATOM 3184 O O . SER A 1 386 ? 19.305 -8.773 -19.159 1.00 90.69 386 SER A O 1
ATOM 3186 N N . TRP A 1 387 ? 21.528 -8.820 -18.838 1.00 88.38 387 TRP A N 1
ATOM 3187 C CA . TRP A 1 387 ? 21.703 -7.386 -18.652 1.00 88.38 387 TRP A CA 1
ATOM 3188 C C . TRP A 1 387 ? 21.436 -6.600 -19.929 1.00 88.38 387 TRP A C 1
ATOM 3190 O O . TRP A 1 387 ? 20.639 -5.668 -19.891 1.00 88.38 387 TRP A O 1
ATOM 3200 N N . SER A 1 388 ? 21.983 -7.028 -21.067 1.00 90.25 388 SER A N 1
ATOM 3201 C CA . SER A 1 388 ? 21.697 -6.441 -22.374 1.00 90.25 388 SER A CA 1
ATOM 3202 C C . SER A 1 388 ? 20.202 -6.480 -22.682 1.00 90.25 388 SER A C 1
ATOM 3204 O O . SER A 1 388 ? 19.647 -5.495 -23.156 1.00 90.25 388 SER A O 1
ATOM 3206 N N . LYS A 1 389 ? 19.499 -7.569 -22.341 1.00 92.19 389 LYS A N 1
ATOM 3207 C CA . LYS A 1 389 ? 18.034 -7.609 -22.450 1.00 92.19 389 LYS A CA 1
ATOM 3208 C C . LYS A 1 389 ? 17.356 -6.550 -21.573 1.00 92.19 389 LYS A C 1
ATOM 3210 O O . LYS A 1 389 ? 16.479 -5.851 -22.065 1.00 92.19 389 LYS A O 1
ATOM 3215 N N . GLN A 1 390 ? 17.766 -6.385 -20.311 1.00 87.19 390 GLN A N 1
ATOM 3216 C CA . GLN A 1 390 ? 17.191 -5.343 -19.444 1.00 87.19 390 GLN A CA 1
ATOM 3217 C C . GLN A 1 390 ? 17.475 -3.923 -19.955 1.00 87.19 390 GLN A C 1
ATOM 3219 O O . GLN A 1 390 ? 16.599 -3.063 -19.875 1.00 87.19 390 GLN A O 1
ATOM 3224 N N . VAL A 1 391 ? 18.671 -3.685 -20.498 1.00 86.50 391 VAL A N 1
ATOM 3225 C CA . VAL A 1 391 ? 19.038 -2.414 -21.130 1.00 86.50 391 VAL A CA 1
ATOM 3226 C C . VAL A 1 391 ? 18.149 -2.164 -22.347 1.00 86.50 391 VAL A C 1
ATOM 3228 O O . VAL A 1 391 ? 17.533 -1.107 -22.410 1.00 86.50 391 VAL A O 1
ATOM 3231 N N . ASN A 1 392 ? 17.996 -3.141 -23.249 1.00 89.12 392 ASN A N 1
ATOM 3232 C CA . ASN A 1 392 ? 17.076 -3.042 -24.386 1.00 89.12 392 ASN A CA 1
ATOM 3233 C C . ASN A 1 392 ? 15.649 -2.703 -23.938 1.00 89.12 392 ASN A C 1
ATOM 3235 O O . ASN A 1 392 ? 15.063 -1.757 -24.444 1.00 89.12 392 ASN A O 1
ATOM 3239 N N . ASP A 1 393 ? 15.116 -3.407 -22.940 1.00 87.06 393 ASP A N 1
ATOM 3240 C CA . ASP A 1 393 ? 13.772 -3.145 -22.417 1.00 87.06 393 ASP A CA 1
ATOM 3241 C C . ASP A 1 393 ? 13.624 -1.716 -21.864 1.00 87.06 393 ASP A C 1
ATOM 3243 O O . ASP A 1 393 ? 12.629 -1.041 -22.125 1.00 87.06 393 ASP A O 1
ATOM 3247 N N . SER A 1 394 ? 14.620 -1.240 -21.108 1.00 84.81 394 SER A N 1
ATOM 3248 C CA . SER A 1 394 ? 14.649 0.132 -20.584 1.00 84.81 394 SER A CA 1
ATOM 3249 C C . SER A 1 394 ? 14.672 1.164 -21.714 1.00 84.81 394 SER A C 1
ATOM 3251 O O . SER A 1 394 ? 14.040 2.218 -21.632 1.00 84.81 394 SER A O 1
ATOM 3253 N N . LEU A 1 395 ? 15.368 0.854 -22.804 1.00 84.19 395 LEU A N 1
ATOM 3254 C CA . LEU A 1 395 ? 15.430 1.731 -23.961 1.00 84.19 395 LEU A CA 1
ATOM 3255 C C . LEU A 1 395 ? 14.159 1.747 -24.763 1.00 84.19 395 LEU A C 1
ATOM 3257 O O . LEU A 1 395 ? 13.709 2.827 -25.110 1.00 84.19 395 LEU A O 1
ATOM 3261 N N . LEU A 1 396 ? 13.579 0.582 -25.033 1.00 88.56 396 LEU A N 1
ATOM 3262 C CA . LEU A 1 396 ? 12.289 0.498 -25.693 1.00 88.56 396 LEU A CA 1
ATOM 3263 C C . LEU A 1 396 ? 11.254 1.293 -24.905 1.00 88.56 396 LEU A C 1
ATOM 3265 O O . LEU A 1 396 ? 10.531 2.091 -25.494 1.00 88.56 396 LEU A O 1
ATOM 3269 N N . TYR A 1 397 ? 11.253 1.170 -23.573 1.00 85.81 397 TYR A N 1
ATOM 3270 C CA . TYR A 1 397 ? 10.439 2.025 -22.717 1.00 85.81 397 TYR A CA 1
ATOM 3271 C C . TYR A 1 397 ? 10.716 3.509 -22.982 1.00 85.81 397 TYR A C 1
ATOM 3273 O O . TYR A 1 397 ? 9.789 4.235 -23.313 1.00 85.81 397 TYR A O 1
ATOM 3281 N N . ASN A 1 398 ? 11.968 3.965 -22.913 1.00 82.44 398 ASN A N 1
ATOM 3282 C CA . ASN A 1 398 ? 12.310 5.377 -23.123 1.00 82.44 398 ASN A CA 1
ATOM 3283 C C . ASN A 1 398 ? 12.109 5.873 -24.567 1.00 82.44 398 ASN A C 1
ATOM 3285 O O . ASN A 1 398 ? 11.994 7.076 -24.775 1.00 82.44 398 ASN A O 1
ATOM 3289 N N . PHE A 1 399 ? 12.094 4.990 -25.563 1.00 86.69 399 PHE A N 1
ATOM 3290 C CA . PHE A 1 399 ? 11.979 5.347 -26.977 1.00 86.69 399 PHE A CA 1
ATOM 3291 C C . PHE A 1 399 ? 10.533 5.287 -27.473 1.00 86.69 399 PHE A C 1
ATOM 3293 O O . PHE A 1 399 ? 10.160 6.081 -28.325 1.00 86.69 399 PHE A O 1
ATOM 3300 N N . PHE A 1 400 ? 9.709 4.391 -26.923 1.00 89.50 400 PHE A N 1
ATOM 3301 C CA . PHE A 1 400 ? 8.353 4.110 -27.412 1.00 89.50 400 PHE A CA 1
ATOM 3302 C C . PHE A 1 400 ? 7.261 4.196 -26.338 1.00 89.50 400 PHE A C 1
ATOM 3304 O O . PHE A 1 400 ? 6.082 4.280 -26.671 1.00 89.50 400 PHE A O 1
ATOM 3311 N N . GLY A 1 401 ? 7.606 4.206 -25.047 1.00 84.75 401 GLY A N 1
ATOM 3312 C CA . GLY A 1 401 ? 6.628 4.115 -23.955 1.00 84.75 401 GLY A CA 1
ATOM 3313 C C . GLY A 1 401 ? 5.588 5.237 -23.956 1.00 84.75 401 GLY A C 1
ATOM 3314 O O . GLY A 1 401 ? 4.432 5.000 -23.620 1.00 84.75 401 GLY A O 1
ATOM 3315 N N . GLN A 1 402 ? 5.954 6.440 -24.404 1.00 82.44 402 GLN A N 1
ATOM 3316 C CA . GLN A 1 402 ? 5.021 7.564 -24.497 1.00 82.44 402 GLN A CA 1
ATOM 3317 C C . GLN A 1 402 ? 3.918 7.336 -25.537 1.00 82.44 402 GLN A C 1
ATOM 3319 O O . GLN A 1 402 ? 2.807 7.817 -25.338 1.00 82.44 402 GLN A O 1
ATOM 3324 N N . LEU A 1 403 ? 4.185 6.576 -26.604 1.00 87.88 403 LEU A N 1
ATOM 3325 C CA . LEU A 1 403 ? 3.166 6.212 -27.590 1.00 87.88 403 LEU A CA 1
ATOM 3326 C C . LEU A 1 403 ? 2.138 5.253 -26.992 1.00 87.88 403 LEU A C 1
ATOM 3328 O O . LEU A 1 403 ? 0.940 5.438 -27.180 1.00 87.88 403 LEU A O 1
ATOM 3332 N N . VAL A 1 404 ? 2.591 4.289 -26.188 1.00 85.31 404 VAL A N 1
ATOM 3333 C CA . VAL A 1 404 ? 1.689 3.395 -25.448 1.00 85.31 404 VAL A CA 1
ATOM 3334 C C . VAL A 1 404 ? 0.832 4.190 -24.463 1.00 85.31 404 VAL A C 1
ATOM 3336 O O . VAL A 1 404 ? -0.383 4.013 -24.429 1.00 85.31 404 VAL A O 1
ATOM 3339 N N . PHE A 1 405 ? 1.429 5.118 -23.706 1.00 79.75 405 PHE A N 1
ATOM 3340 C CA . PHE A 1 405 ? 0.660 5.999 -22.821 1.00 79.75 405 PHE A CA 1
ATOM 3341 C C . PHE A 1 405 ? -0.353 6.848 -23.582 1.00 79.75 405 PHE A C 1
ATOM 3343 O O . PHE A 1 405 ? -1.491 6.976 -23.140 1.00 79.75 405 PHE A O 1
ATOM 3350 N N . MET A 1 406 ? 0.038 7.374 -24.740 1.00 83.00 406 MET A N 1
ATOM 3351 C CA . MET A 1 406 ? -0.842 8.140 -25.609 1.00 83.00 406 MET A CA 1
ATOM 3352 C C . MET A 1 406 ? -2.040 7.305 -26.081 1.00 83.00 406 MET A C 1
ATOM 3354 O O . MET A 1 406 ? -3.176 7.761 -25.992 1.00 83.00 406 MET A O 1
ATOM 3358 N N . GLN A 1 407 ? -1.813 6.064 -26.514 1.00 83.88 407 GLN A N 1
ATOM 3359 C CA . GLN A 1 407 ? -2.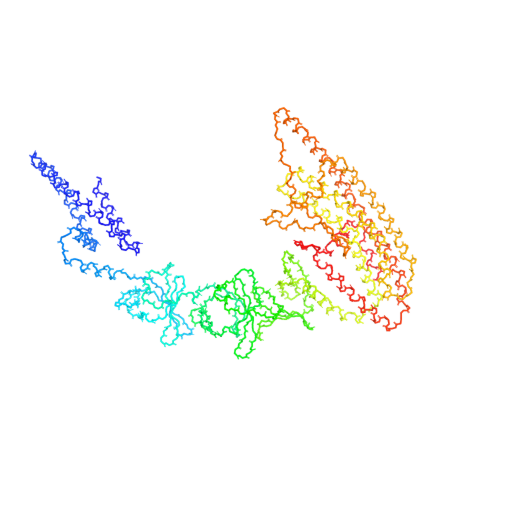882 5.144 -26.907 1.00 83.88 407 GLN A CA 1
ATOM 3360 C C . GLN A 1 407 ? -3.835 4.853 -25.736 1.00 83.88 407 GLN A C 1
ATOM 3362 O O . GLN A 1 407 ? -5.054 4.933 -25.890 1.00 83.88 407 GLN A O 1
ATOM 3367 N N . MET A 1 408 ? -3.290 4.575 -24.547 1.00 79.88 408 MET A N 1
ATOM 3368 C CA . MET A 1 408 ? -4.082 4.322 -23.338 1.00 79.88 408 MET A CA 1
ATOM 3369 C C . MET A 1 408 ? -4.917 5.541 -22.926 1.00 79.88 408 MET A C 1
ATOM 3371 O O . MET A 1 408 ? -6.109 5.398 -22.661 1.00 79.88 408 MET A O 1
ATOM 3375 N N . GLY A 1 409 ? -4.322 6.737 -22.921 1.00 73.44 409 GLY A N 1
ATOM 3376 C CA . GLY A 1 409 ? -5.014 7.976 -22.564 1.00 73.44 409 GLY A CA 1
ATOM 3377 C C . GLY A 1 409 ? -6.109 8.356 -23.564 1.00 73.44 409 GLY A C 1
ATOM 3378 O O . GLY A 1 409 ? -7.186 8.792 -23.167 1.00 73.44 409 GLY A O 1
ATOM 3379 N N . MET A 1 410 ? -5.891 8.136 -24.866 1.00 78.50 410 MET A N 1
ATOM 3380 C CA . MET A 1 410 ? -6.938 8.358 -25.872 1.00 78.50 410 MET A CA 1
ATOM 3381 C C . MET A 1 410 ? -8.108 7.394 -25.701 1.00 78.50 410 MET A C 1
ATOM 3383 O O . MET A 1 410 ? -9.259 7.832 -25.745 1.00 78.50 410 MET A O 1
ATOM 3387 N N . LYS A 1 411 ? -7.827 6.116 -25.432 1.00 79.81 411 LYS A N 1
ATOM 3388 C CA . LYS A 1 411 ? -8.857 5.117 -25.142 1.00 79.81 411 LYS A CA 1
ATOM 3389 C C . LYS A 1 411 ? -9.683 5.495 -23.909 1.00 79.81 411 LYS A C 1
ATOM 3391 O O . LYS A 1 411 ? -10.907 5.442 -23.961 1.00 79.81 411 LYS A O 1
ATOM 3396 N N . GLU A 1 412 ? -9.041 5.963 -22.840 1.00 74.25 412 GLU A N 1
ATOM 3397 C CA . GLU A 1 412 ? -9.736 6.434 -21.635 1.00 74.25 412 GLU A CA 1
ATOM 3398 C C . GLU A 1 412 ? -10.682 7.615 -21.928 1.00 74.25 412 GLU A C 1
ATOM 3400 O O . GLU A 1 412 ? -11.838 7.616 -21.494 1.00 74.25 412 GLU A O 1
ATOM 3405 N N . ILE A 1 413 ? -10.235 8.598 -22.721 1.00 75.56 413 ILE A N 1
ATOM 3406 C CA . ILE A 1 413 ? -11.079 9.729 -23.146 1.00 75.56 413 ILE A CA 1
ATOM 3407 C C . ILE A 1 413 ? -12.272 9.233 -23.981 1.00 75.56 413 ILE A C 1
ATOM 3409 O O . ILE A 1 413 ? -13.405 9.683 -23.782 1.00 75.56 413 ILE A O 1
ATOM 3413 N N . GLN A 1 414 ? -12.040 8.295 -24.902 1.00 76.62 414 GLN A N 1
ATOM 3414 C CA . GLN A 1 414 ? -13.075 7.726 -25.768 1.00 76.62 414 GLN A CA 1
ATOM 3415 C C . GLN A 1 414 ? -14.117 6.914 -24.985 1.00 76.62 414 GLN A C 1
ATOM 3417 O O . GLN A 1 414 ? -15.315 7.039 -25.253 1.00 76.62 414 GLN A O 1
ATOM 3422 N N . GLU A 1 415 ? -13.699 6.140 -23.983 1.00 75.25 415 GLU A N 1
ATOM 3423 C CA . GLU A 1 415 ? -14.567 5.278 -23.166 1.00 75.25 415 GLU A CA 1
ATOM 3424 C C . GLU A 1 415 ? -15.356 6.046 -22.090 1.00 75.25 415 GLU A C 1
ATOM 3426 O O . GLU A 1 415 ? -16.319 5.521 -21.524 1.00 75.25 415 GLU A O 1
ATOM 3431 N N . ASN A 1 416 ? -15.023 7.314 -21.825 1.00 75.19 416 ASN A N 1
ATOM 3432 C CA . ASN A 1 416 ? -15.708 8.108 -20.809 1.00 75.19 416 ASN A CA 1
ATOM 3433 C C . ASN A 1 416 ? -17.169 8.418 -21.196 1.00 75.19 416 ASN A C 1
ATOM 3435 O O . ASN A 1 416 ? -17.460 9.342 -21.959 1.00 75.19 416 ASN A O 1
ATOM 3439 N N . ALA A 1 417 ? -18.116 7.668 -20.632 1.00 70.50 417 ALA A N 1
ATOM 3440 C CA . ALA A 1 417 ? -19.547 7.808 -20.918 1.00 70.50 417 ALA A CA 1
ATOM 3441 C C . ALA A 1 417 ? -20.163 9.150 -20.467 1.00 70.50 417 ALA A C 1
ATOM 3443 O O . ALA A 1 417 ? -21.270 9.483 -20.882 1.00 70.50 417 ALA A O 1
ATOM 3444 N N . LYS A 1 418 ? -19.474 9.928 -19.620 1.00 70.81 418 LYS A N 1
ATOM 3445 C CA . LYS A 1 418 ? -19.991 11.189 -19.058 1.00 70.81 418 LYS A CA 1
ATOM 3446 C C . LYS A 1 418 ? -19.732 12.408 -19.947 1.00 70.81 418 LYS A C 1
ATOM 3448 O O . LYS A 1 418 ? -20.219 13.491 -19.638 1.00 70.81 418 LYS A O 1
ATOM 3453 N N . ILE A 1 419 ? -18.946 12.254 -21.011 1.00 69.44 419 ILE A N 1
ATOM 3454 C CA . ILE A 1 419 ? -18.491 13.351 -21.868 1.00 69.44 419 ILE A CA 1
ATOM 3455 C C . ILE A 1 419 ? -19.069 13.157 -23.276 1.00 69.44 419 ILE A C 1
ATOM 3457 O O . ILE A 1 419 ? -18.988 12.068 -23.841 1.00 69.44 419 ILE A O 1
ATOM 3461 N N . GLY A 1 420 ? -19.653 14.213 -23.850 1.00 74.81 420 GLY A N 1
ATOM 3462 C CA . GLY A 1 420 ? -20.141 14.201 -25.234 1.00 74.81 420 GLY A CA 1
ATOM 3463 C C . GLY A 1 420 ? -19.004 14.109 -26.260 1.00 74.81 420 GLY A C 1
ATOM 3464 O O . GLY A 1 420 ? -17.873 14.510 -25.978 1.00 74.81 420 GLY A O 1
ATOM 3465 N N . GLN A 1 421 ? -19.301 13.609 -27.463 1.00 79.00 421 GLN A N 1
ATOM 3466 C CA . GLN A 1 421 ? -18.292 13.334 -28.497 1.00 79.00 421 GLN A CA 1
ATOM 3467 C C . GLN A 1 421 ? -17.451 14.564 -28.880 1.00 79.00 421 GLN A C 1
ATOM 3469 O O . GLN A 1 421 ? -16.237 14.453 -29.036 1.00 79.00 421 GLN A O 1
ATOM 3474 N N . ASP A 1 422 ? -18.058 15.750 -28.950 1.00 76.12 422 ASP A N 1
ATOM 3475 C CA . ASP A 1 422 ? -17.344 16.989 -29.288 1.00 76.12 422 ASP A CA 1
ATOM 3476 C C . ASP A 1 422 ? -16.273 17.344 -28.248 1.00 76.12 422 ASP A C 1
ATOM 3478 O O . ASP A 1 422 ? -15.148 17.719 -28.585 1.00 76.12 422 ASP A O 1
ATOM 3482 N N . MET A 1 423 ? -16.597 17.171 -26.964 1.00 74.31 423 MET A N 1
ATOM 3483 C CA . MET A 1 423 ? -15.657 17.406 -25.868 1.00 74.31 423 MET A CA 1
ATOM 3484 C C . MET A 1 423 ? -14.566 16.335 -25.824 1.00 74.31 423 MET A C 1
ATOM 3486 O O . MET A 1 423 ? -13.407 16.674 -25.582 1.00 74.31 423 MET A O 1
ATOM 3490 N N . LYS A 1 424 ? -14.894 15.071 -26.131 1.00 75.88 424 LYS A N 1
ATOM 3491 C CA . LYS A 1 424 ? -13.893 14.003 -26.293 1.00 75.88 424 LYS A CA 1
ATOM 3492 C C . LYS A 1 424 ? -12.891 14.347 -27.389 1.00 75.88 424 LYS A C 1
ATOM 3494 O O . LYS A 1 424 ? -11.690 14.331 -27.141 1.00 75.88 424 LYS A O 1
ATOM 3499 N N . ASN A 1 425 ? -13.371 14.749 -28.565 1.00 82.19 425 ASN A N 1
ATOM 3500 C CA . ASN A 1 425 ? -12.513 15.112 -29.692 1.00 82.19 425 ASN A CA 1
ATOM 3501 C C . ASN A 1 425 ? -11.593 16.300 -29.359 1.00 82.19 425 ASN A C 1
ATOM 3503 O O . ASN A 1 425 ? -10.418 16.294 -29.723 1.00 82.19 425 ASN A O 1
ATOM 3507 N N . ARG A 1 426 ? -12.084 17.300 -28.615 1.00 77.06 426 ARG A N 1
ATOM 3508 C CA . ARG A 1 426 ? -11.260 18.432 -28.149 1.00 77.06 426 ARG A CA 1
ATOM 3509 C C . ARG A 1 426 ? -10.220 18.019 -27.103 1.00 77.06 426 ARG A C 1
ATOM 3511 O O . ARG A 1 426 ? -9.110 18.556 -27.113 1.00 77.06 426 ARG A O 1
ATOM 3518 N N . GLN A 1 427 ? -10.537 17.075 -26.217 1.00 74.56 427 GLN A N 1
ATOM 3519 C CA . GLN A 1 427 ? -9.561 16.520 -25.271 1.00 74.56 427 GLN A CA 1
ATOM 3520 C C . GLN A 1 427 ? -8.479 15.716 -25.999 1.00 74.56 427 GLN A C 1
ATOM 3522 O O . GLN A 1 427 ? -7.296 15.959 -25.768 1.00 74.56 427 GLN A O 1
ATOM 3527 N N . ILE A 1 428 ? -8.874 14.853 -26.940 1.00 80.12 428 ILE A N 1
ATOM 3528 C CA . ILE A 1 428 ? -7.957 14.090 -27.796 1.00 80.12 428 ILE A CA 1
ATOM 3529 C C . ILE A 1 428 ? -7.046 15.044 -28.577 1.00 80.12 428 ILE A C 1
ATOM 3531 O O . ILE A 1 428 ? -5.834 14.888 -28.516 1.00 80.12 428 ILE A O 1
ATOM 3535 N N . LEU A 1 429 ? -7.586 16.092 -29.213 1.00 82.00 429 LEU A N 1
ATOM 3536 C CA . LEU A 1 429 ? -6.803 17.105 -29.937 1.00 82.00 429 LEU A CA 1
ATOM 3537 C C . LEU A 1 429 ? -5.646 17.651 -29.093 1.00 82.00 429 LEU A C 1
ATOM 3539 O O . LEU A 1 429 ? -4.487 17.637 -29.511 1.00 82.00 429 LEU A O 1
ATOM 3543 N N . ASN A 1 430 ? -5.975 18.151 -27.901 1.00 76.44 430 ASN A N 1
ATOM 3544 C CA . ASN A 1 430 ? -5.003 18.769 -27.007 1.00 76.44 430 ASN A CA 1
ATOM 3545 C C . ASN A 1 430 ? -3.996 17.739 -26.484 1.00 76.44 430 ASN A C 1
ATOM 3547 O O . ASN A 1 430 ? -2.800 18.031 -26.409 1.00 76.44 430 ASN A O 1
ATOM 3551 N N . TYR A 1 431 ? -4.465 16.528 -26.184 1.00 78.81 431 TYR A N 1
ATOM 3552 C CA . TYR A 1 431 ? -3.622 15.431 -25.736 1.00 78.81 431 TYR A CA 1
ATOM 3553 C C . TYR A 1 431 ? -2.614 15.002 -26.803 1.00 78.81 431 TYR A C 1
ATOM 3555 O O . TYR A 1 431 ? -1.409 14.993 -26.538 1.00 78.81 431 TYR A O 1
ATOM 3563 N N . MET A 1 432 ? -3.076 14.729 -28.027 1.00 82.94 432 MET A N 1
ATOM 3564 C CA . MET A 1 432 ? -2.225 14.321 -29.144 1.00 82.94 432 MET A CA 1
ATOM 3565 C C . MET A 1 432 ? -1.201 15.399 -29.489 1.00 82.94 432 MET A C 1
ATOM 3567 O O . MET A 1 432 ? -0.009 15.111 -29.599 1.00 82.94 432 MET A O 1
ATOM 3571 N N . TYR A 1 433 ? -1.648 16.654 -29.605 1.00 82.69 433 TYR A N 1
ATOM 3572 C CA . TYR A 1 433 ? -0.786 17.766 -29.993 1.00 82.69 433 TYR A CA 1
ATOM 3573 C C . TYR A 1 433 ? 0.399 17.945 -29.039 1.00 82.69 433 TYR A C 1
ATOM 3575 O O . TYR A 1 433 ? 1.539 18.125 -29.475 1.00 82.69 433 TYR A O 1
ATOM 3583 N N . TYR A 1 434 ? 0.152 17.898 -27.728 1.00 80.62 434 TYR A N 1
ATOM 3584 C CA . TYR A 1 434 ? 1.222 18.077 -26.753 1.00 80.62 434 TYR A CA 1
ATOM 3585 C C . TYR A 1 434 ? 2.095 16.842 -26.582 1.00 80.62 434 TYR A C 1
ATOM 3587 O O . TYR A 1 434 ? 3.310 16.992 -26.432 1.00 80.62 434 TYR A O 1
ATOM 3595 N N . THR A 1 435 ? 1.505 15.652 -26.652 1.00 79.81 435 THR A N 1
ATOM 3596 C CA . THR A 1 435 ? 2.230 14.396 -26.457 1.00 79.81 435 THR A CA 1
ATOM 3597 C C . THR A 1 435 ? 3.176 14.118 -27.622 1.00 79.81 435 THR A C 1
ATOM 3599 O O . THR A 1 435 ? 4.344 13.831 -27.386 1.00 79.81 435 THR A O 1
ATOM 3602 N N . ILE A 1 436 ? 2.746 14.322 -28.873 1.00 85.88 436 ILE A N 1
ATOM 3603 C CA . ILE A 1 436 ? 3.598 14.108 -30.057 1.00 85.88 436 ILE A CA 1
ATOM 3604 C C . ILE A 1 436 ? 4.784 15.069 -30.081 1.00 85.88 436 ILE A C 1
ATOM 3606 O O . ILE A 1 436 ? 5.915 14.654 -30.332 1.00 85.88 436 ILE A O 1
ATOM 3610 N N . ARG A 1 437 ? 4.563 16.353 -29.775 1.00 83.12 437 ARG A N 1
ATOM 3611 C CA . ARG A 1 437 ? 5.651 17.343 -29.762 1.00 83.12 437 ARG A CA 1
ATOM 3612 C C . ARG A 1 437 ? 6.706 17.037 -28.707 1.00 83.12 437 ARG A C 1
ATOM 3614 O O . ARG A 1 437 ? 7.890 17.266 -28.953 1.00 83.12 437 ARG A O 1
ATOM 3621 N N . GLU A 1 438 ? 6.284 16.558 -27.541 1.00 78.38 438 GLU A N 1
ATOM 3622 C CA . GLU A 1 438 ? 7.215 16.133 -26.498 1.00 78.38 438 GLU A CA 1
ATOM 3623 C C . GLU A 1 438 ? 7.939 14.847 -26.906 1.00 78.38 438 GLU A C 1
ATOM 3625 O O . GLU A 1 438 ? 9.163 14.769 -26.808 1.00 78.38 438 GLU A O 1
ATOM 3630 N N . HIS A 1 439 ? 7.207 13.894 -27.480 1.00 84.19 439 HIS A N 1
ATOM 3631 C CA . HIS A 1 439 ? 7.769 12.627 -27.914 1.00 84.19 439 HIS A CA 1
ATOM 3632 C C . HIS A 1 439 ? 8.846 12.785 -28.991 1.00 84.19 439 HIS A C 1
ATOM 3634 O O . HIS A 1 439 ? 9.918 12.202 -28.868 1.00 84.19 439 HIS A O 1
ATOM 3640 N N . LYS A 1 440 ? 8.640 13.658 -29.988 1.00 88.12 440 LYS A N 1
ATOM 3641 C CA . LYS A 1 440 ? 9.664 13.992 -31.000 1.00 88.12 440 LYS A CA 1
ATOM 3642 C C . LYS A 1 440 ? 10.995 14.398 -30.360 1.00 88.12 440 LYS A C 1
ATOM 3644 O O . LYS A 1 440 ? 12.048 13.889 -30.732 1.00 88.12 440 LYS A O 1
ATOM 3649 N N . ARG A 1 441 ? 10.943 15.284 -29.358 1.00 82.94 441 ARG A N 1
ATOM 3650 C CA . ARG A 1 441 ? 12.137 15.751 -28.630 1.00 82.94 441 ARG A CA 1
ATOM 3651 C C .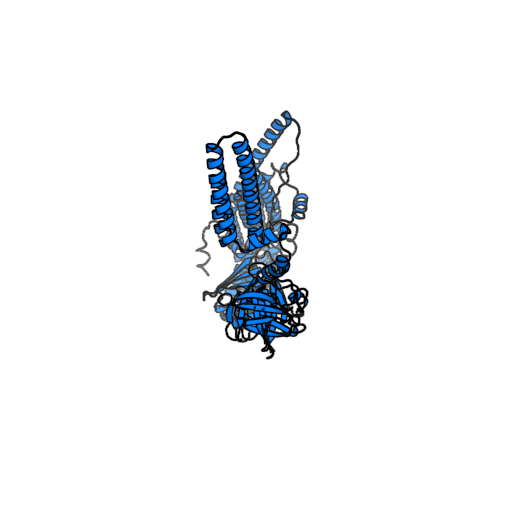 ARG A 1 441 ? 12.792 14.626 -27.842 1.00 82.94 441 ARG A C 1
ATOM 3653 O O . ARG A 1 441 ? 14.017 14.549 -27.783 1.00 82.94 441 ARG A O 1
ATOM 3660 N N . GLN A 1 442 ? 11.980 13.777 -27.222 1.00 81.69 442 GLN A N 1
ATOM 3661 C CA . GLN A 1 442 ? 12.465 12.651 -26.444 1.00 81.69 442 GLN A CA 1
ATOM 3662 C C . GLN A 1 442 ? 13.190 11.625 -27.320 1.00 81.69 442 GLN A C 1
ATOM 3664 O O . GLN A 1 442 ? 14.310 11.245 -26.984 1.00 81.69 442 GLN A O 1
ATOM 3669 N N . VAL A 1 443 ? 12.596 11.209 -28.439 1.00 87.06 443 VAL A N 1
ATOM 3670 C CA . VAL A 1 443 ? 13.183 10.220 -29.357 1.00 87.06 443 VAL A CA 1
ATOM 3671 C C . VAL A 1 443 ? 14.528 10.719 -29.896 1.00 87.06 443 VAL A C 1
ATOM 3673 O O . VAL A 1 443 ? 15.517 9.987 -29.832 1.00 87.06 443 VAL A O 1
ATOM 3676 N N . ASP A 1 444 ? 14.619 11.989 -30.307 1.00 84.06 444 ASP A N 1
ATOM 3677 C CA . ASP A 1 444 ? 15.883 12.601 -30.747 1.00 84.06 444 ASP A CA 1
ATOM 3678 C C . ASP A 1 444 ? 16.950 12.604 -29.649 1.00 84.06 444 ASP A C 1
ATOM 3680 O O . ASP A 1 444 ? 18.118 12.265 -29.884 1.00 84.06 444 ASP A O 1
ATOM 3684 N N . ARG A 1 445 ? 16.551 12.977 -28.427 1.00 83.69 445 ARG A N 1
ATOM 3685 C CA . ARG A 1 445 ? 17.447 13.007 -27.271 1.00 83.69 445 ARG A CA 1
ATOM 3686 C C . ARG A 1 445 ? 17.965 11.612 -26.950 1.00 83.69 445 ARG A C 1
ATOM 3688 O O . ARG A 1 445 ? 19.170 11.456 -26.770 1.00 83.69 445 ARG A O 1
ATOM 3695 N N . VAL A 1 446 ? 17.086 10.611 -26.891 1.00 82.50 446 VAL A N 1
ATOM 3696 C CA . VAL A 1 446 ? 17.470 9.225 -26.600 1.00 82.50 446 VAL A CA 1
ATOM 3697 C C . VAL A 1 446 ? 18.374 8.695 -27.710 1.00 82.50 446 VAL A C 1
ATOM 3699 O O . VAL A 1 446 ? 19.456 8.211 -27.399 1.00 82.50 446 VAL A O 1
ATOM 3702 N N . ALA A 1 447 ? 18.017 8.867 -28.986 1.00 86.75 447 ALA A N 1
ATOM 3703 C CA . ALA A 1 447 ? 18.838 8.426 -30.117 1.00 86.75 447 ALA A CA 1
ATOM 3704 C C . ALA A 1 447 ? 20.266 9.001 -30.088 1.00 86.75 447 ALA A C 1
ATOM 3706 O O . ALA A 1 447 ? 21.220 8.305 -30.434 1.00 86.75 447 ALA A O 1
ATOM 3707 N N . THR A 1 448 ? 20.413 10.252 -29.643 1.00 83.19 448 THR A N 1
ATOM 3708 C CA . THR A 1 448 ? 21.703 10.956 -29.601 1.00 83.19 448 THR A CA 1
ATOM 3709 C C . THR A 1 448 ? 22.510 10.639 -28.340 1.00 83.19 448 THR A C 1
ATOM 3711 O O . THR A 1 448 ? 23.707 10.380 -28.419 1.00 83.19 448 THR A O 1
ATOM 3714 N N . GLN A 1 449 ? 21.878 10.672 -27.162 1.00 83.38 449 GLN A N 1
ATOM 3715 C CA . GLN A 1 449 ? 22.575 10.596 -25.871 1.00 83.38 449 GLN A CA 1
ATOM 3716 C C . GLN A 1 449 ? 22.777 9.161 -25.387 1.00 83.38 449 GLN A C 1
ATOM 3718 O O . GLN A 1 449 ? 23.750 8.877 -24.684 1.00 83.38 449 GLN A O 1
ATOM 3723 N N . PHE A 1 450 ? 21.871 8.246 -25.740 1.00 84.00 450 PHE A N 1
ATOM 3724 C CA . PHE A 1 450 ? 21.913 6.884 -25.226 1.00 84.00 450 PHE A CA 1
ATOM 3725 C C . PHE A 1 450 ? 23.204 6.128 -25.580 1.00 84.00 450 PHE A C 1
ATOM 3727 O O . PHE A 1 450 ? 23.794 5.555 -24.666 1.00 84.00 450 PHE A O 1
ATOM 3734 N N . PRO A 1 451 ? 23.691 6.122 -26.834 1.00 86.69 451 PRO A N 1
ATOM 3735 C CA . PRO A 1 451 ? 24.895 5.370 -27.189 1.00 86.69 451 PRO A CA 1
ATOM 3736 C C . PRO A 1 451 ? 26.118 5.799 -26.372 1.00 86.69 451 PRO A C 1
ATOM 3738 O O . PRO A 1 451 ? 26.886 4.955 -25.921 1.00 86.69 451 PRO A O 1
ATOM 3741 N N . GLN A 1 452 ? 26.243 7.100 -26.090 1.00 81.81 452 GLN A N 1
ATOM 3742 C CA . GLN A 1 452 ? 27.304 7.647 -25.241 1.00 81.81 452 GLN A CA 1
ATOM 3743 C C . GLN A 1 452 ? 27.137 7.251 -23.768 1.00 81.81 452 GLN A C 1
ATOM 3745 O O . GLN A 1 452 ? 28.118 6.957 -23.085 1.00 81.81 452 GLN A O 1
ATOM 3750 N N . MET A 1 453 ? 25.900 7.237 -23.258 1.00 81.94 453 MET A N 1
ATOM 3751 C CA . MET A 1 453 ? 25.607 6.748 -21.907 1.00 81.94 453 MET A CA 1
ATOM 3752 C C . MET A 1 453 ? 25.945 5.259 -21.777 1.00 81.94 453 MET A C 1
ATOM 3754 O O . MET A 1 453 ? 26.577 4.857 -20.802 1.00 81.94 453 MET A O 1
ATOM 3758 N N . LEU A 1 454 ? 25.554 4.454 -22.769 1.00 82.50 454 LEU A N 1
ATOM 3759 C CA . LEU A 1 454 ? 25.823 3.022 -22.812 1.00 82.50 454 LEU A CA 1
ATOM 3760 C C . LEU A 1 454 ? 27.321 2.742 -22.858 1.00 82.50 454 LEU A C 1
ATOM 3762 O O . LEU A 1 454 ? 27.787 1.900 -22.101 1.00 82.50 454 LEU A O 1
ATOM 3766 N N . TRP A 1 455 ? 28.070 3.480 -23.678 1.00 81.88 455 TRP A N 1
ATOM 3767 C CA . TRP A 1 455 ? 29.526 3.388 -23.725 1.00 81.88 455 TRP A CA 1
ATOM 3768 C C . TRP A 1 455 ? 30.143 3.602 -22.338 1.00 81.88 455 TRP A C 1
ATOM 3770 O O . TRP A 1 455 ? 30.874 2.751 -21.841 1.00 81.88 455 TRP A O 1
ATOM 3780 N N . LYS A 1 456 ? 29.756 4.674 -21.636 1.00 80.69 456 LYS A N 1
ATOM 3781 C CA . LYS A 1 456 ? 30.243 4.947 -20.272 1.00 80.69 456 LYS A CA 1
ATOM 3782 C C . LYS A 1 456 ? 29.862 3.859 -19.264 1.00 80.69 45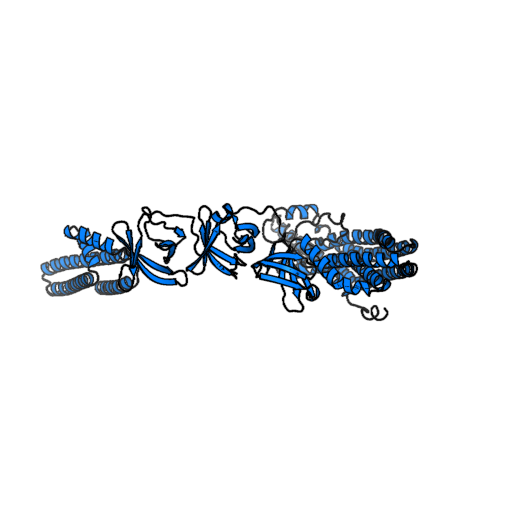6 LYS A C 1
ATOM 3784 O O . LYS A 1 456 ? 30.661 3.536 -18.387 1.00 80.69 456 LYS A O 1
ATOM 3789 N N . GLU A 1 457 ? 28.650 3.316 -19.348 1.00 76.31 457 GLU A N 1
ATOM 3790 C CA . GLU A 1 457 ? 28.180 2.281 -18.420 1.00 76.31 457 GLU A CA 1
ATOM 3791 C C . GLU A 1 457 ? 28.799 0.907 -18.688 1.00 76.31 457 GLU A C 1
ATOM 3793 O O . GLU A 1 457 ? 29.216 0.228 -17.745 1.00 76.31 457 GLU A O 1
ATOM 3798 N N . GLU A 1 458 ? 28.909 0.507 -19.955 1.00 80.00 458 GLU A N 1
ATOM 3799 C CA . GLU A 1 458 ? 29.578 -0.729 -20.354 1.00 80.00 458 GLU A CA 1
ATOM 3800 C C . GLU A 1 458 ? 31.092 -0.650 -20.109 1.00 80.00 458 GLU A C 1
ATOM 3802 O O . GLU A 1 458 ? 31.691 -1.661 -19.750 1.00 80.00 458 GLU A O 1
ATOM 3807 N N . GLY A 1 459 ? 31.715 0.531 -20.206 1.00 75.69 459 GLY A N 1
ATOM 3808 C CA . GLY A 1 459 ? 33.147 0.723 -19.937 1.00 75.69 459 GLY A CA 1
ATOM 3809 C C . GLY A 1 459 ? 33.543 0.448 -18.487 1.00 75.69 459 GLY A C 1
ATOM 3810 O O . GLY A 1 459 ? 34.689 0.112 -18.201 1.00 75.69 459 GLY A O 1
ATOM 3811 N N . LYS A 1 460 ? 32.580 0.498 -17.559 1.00 76.06 460 LYS A N 1
ATOM 3812 C CA . LYS A 1 460 ? 32.770 0.063 -16.164 1.00 76.06 460 LYS A CA 1
ATOM 3813 C C . LYS A 1 460 ? 32.799 -1.466 -16.012 1.00 76.06 460 LYS A C 1
ATOM 3815 O O . LYS A 1 460 ? 33.162 -1.955 -14.947 1.00 76.06 460 LYS A O 1
ATOM 3820 N N . LEU A 1 461 ? 32.352 -2.212 -17.025 1.00 76.75 461 LEU A N 1
ATOM 3821 C CA . LEU A 1 461 ? 32.225 -3.675 -17.018 1.00 76.75 461 LEU A CA 1
ATOM 3822 C C . LEU A 1 461 ? 33.210 -4.370 -17.961 1.00 76.75 461 LEU A C 1
ATOM 3824 O O . LEU A 1 461 ? 33.668 -5.469 -17.661 1.00 76.75 461 LEU A O 1
ATOM 3828 N N . LEU A 1 462 ? 33.503 -3.756 -19.107 1.00 78.38 462 LEU A N 1
ATOM 3829 C CA . LEU A 1 462 ? 34.304 -4.330 -20.181 1.00 78.38 462 LEU A CA 1
ATOM 3830 C C . LEU A 1 462 ? 35.566 -3.486 -20.403 1.00 78.38 462 LEU A C 1
ATOM 3832 O O . LEU A 1 462 ? 35.444 -2.310 -20.748 1.00 78.38 462 LEU A O 1
ATOM 3836 N N . PRO A 1 463 ? 36.776 -4.054 -20.264 1.00 67.94 463 PRO A N 1
ATOM 3837 C CA . PRO A 1 463 ? 37.990 -3.385 -20.706 1.00 67.94 463 PRO A CA 1
ATOM 3838 C C . PRO A 1 463 ? 38.042 -3.338 -22.241 1.00 67.94 463 PRO A C 1
ATOM 3840 O O . PRO A 1 463 ? 37.538 -4.239 -22.912 1.00 67.94 463 PRO A O 1
ATOM 3843 N N . ASN A 1 464 ? 38.699 -2.311 -22.788 1.00 71.38 464 ASN A N 1
ATOM 3844 C CA . ASN A 1 464 ? 38.986 -2.153 -24.223 1.00 71.38 464 ASN A CA 1
ATOM 3845 C C . ASN A 1 464 ? 37.739 -2.133 -25.119 1.00 71.38 464 ASN A C 1
ATOM 3847 O O . ASN A 1 464 ? 37.572 -2.952 -26.023 1.00 71.38 464 ASN A O 1
ATOM 3851 N N . GLN A 1 465 ? 36.851 -1.178 -24.862 1.00 75.06 465 GLN A N 1
ATOM 3852 C CA . GLN A 1 465 ? 35.677 -0.968 -25.699 1.00 75.06 465 GLN A CA 1
ATOM 3853 C C . GLN A 1 465 ? 36.028 -0.260 -27.001 1.00 75.06 465 GLN A C 1
ATOM 3855 O O . GLN A 1 465 ? 36.791 0.702 -27.002 1.00 75.06 465 GLN A O 1
ATOM 3860 N N . ASP A 1 466 ? 35.408 -0.702 -28.089 1.00 81.56 466 ASP A N 1
ATOM 3861 C CA . ASP A 1 466 ? 35.519 -0.039 -29.383 1.00 81.56 466 ASP A CA 1
ATOM 3862 C C . ASP A 1 466 ? 34.439 1.050 -29.505 1.00 81.56 466 ASP A C 1
ATOM 3864 O O . ASP A 1 466 ? 33.243 0.745 -29.580 1.00 81.56 466 ASP A O 1
ATOM 3868 N N . GLU A 1 467 ? 34.866 2.315 -29.479 1.00 86.19 467 GLU A N 1
ATOM 3869 C CA . GLU A 1 467 ? 34.011 3.505 -29.607 1.00 86.19 467 GLU A CA 1
ATOM 3870 C C . GLU A 1 467 ? 33.202 3.482 -30.915 1.00 86.19 467 GLU A C 1
ATOM 3872 O O . GLU A 1 467 ? 32.017 3.827 -30.917 1.00 86.19 467 GLU A O 1
ATOM 3877 N N . ILE A 1 468 ? 33.780 2.931 -31.991 1.00 89.56 468 ILE A N 1
ATOM 3878 C CA . ILE A 1 468 ? 33.157 2.836 -33.321 1.00 89.56 468 ILE A CA 1
ATOM 3879 C C . ILE A 1 468 ? 31.835 2.054 -33.258 1.00 89.56 468 ILE A C 1
ATOM 3881 O O . ILE A 1 468 ? 30.889 2.340 -33.997 1.00 89.56 468 ILE A O 1
ATOM 3885 N N . ILE A 1 469 ? 31.720 1.067 -32.362 1.00 89.94 469 ILE A N 1
ATOM 3886 C CA . ILE A 1 469 ? 30.480 0.295 -32.190 1.00 89.94 469 ILE A CA 1
ATOM 3887 C C . ILE A 1 469 ? 29.339 1.196 -31.693 1.00 89.94 469 ILE A C 1
ATOM 3889 O O . ILE A 1 469 ? 28.197 1.034 -32.135 1.00 89.94 469 ILE A O 1
ATOM 3893 N N . TYR A 1 470 ? 29.629 2.145 -30.801 1.00 90.25 470 TYR A N 1
ATOM 3894 C CA . TYR A 1 470 ? 28.632 3.058 -30.240 1.00 90.25 470 TYR A CA 1
ATOM 3895 C C . TYR A 1 470 ? 28.290 4.197 -31.198 1.00 90.25 470 TYR A C 1
ATOM 3897 O O . TYR A 1 470 ? 27.123 4.576 -31.285 1.00 90.25 470 TYR A O 1
ATOM 3905 N N . GLU A 1 471 ? 29.254 4.673 -31.986 1.00 90.88 471 GLU A N 1
ATOM 3906 C CA . GLU A 1 471 ? 28.987 5.603 -33.088 1.00 90.88 471 GLU A CA 1
ATOM 3907 C C . GLU A 1 471 ? 28.037 4.976 -34.120 1.00 90.88 471 GLU A C 1
ATOM 3909 O O . GLU A 1 471 ? 27.030 5.577 -34.494 1.00 90.88 471 GLU A O 1
ATOM 3914 N N . GLN A 1 472 ? 28.283 3.719 -34.516 1.00 92.25 472 GLN A N 1
ATOM 3915 C CA . GLN A 1 472 ? 27.398 2.979 -35.425 1.00 92.25 472 GLN A CA 1
ATOM 3916 C C . GLN A 1 472 ? 25.990 2.796 -34.848 1.00 92.25 472 GLN A C 1
ATOM 3918 O O . GLN A 1 472 ? 25.000 2.903 -35.578 1.00 92.25 472 GLN A O 1
ATOM 3923 N N . LEU A 1 473 ? 25.892 2.502 -33.548 1.00 92.00 473 LEU A N 1
ATOM 3924 C CA . LEU A 1 473 ? 24.616 2.434 -32.842 1.00 92.00 473 LEU A CA 1
ATOM 3925 C C . LEU A 1 473 ? 23.897 3.788 -32.918 1.00 92.00 473 LEU A C 1
ATOM 3927 O O . LEU A 1 473 ? 22.736 3.832 -33.322 1.00 92.00 473 LEU A O 1
ATOM 3931 N N . GLN A 1 474 ? 24.593 4.887 -32.624 1.00 92.81 474 GLN A N 1
ATOM 3932 C CA . GLN A 1 474 ? 24.043 6.240 -32.691 1.00 92.81 474 GLN A CA 1
ATOM 3933 C C . GLN A 1 474 ? 23.519 6.593 -34.079 1.00 92.81 474 GLN A C 1
ATOM 3935 O O . GLN A 1 474 ? 22.370 7.015 -34.199 1.00 92.81 474 GLN A O 1
ATOM 3940 N N . THR A 1 475 ? 24.301 6.372 -35.138 1.00 94.81 475 THR A N 1
ATOM 3941 C CA . THR A 1 475 ? 23.863 6.655 -36.513 1.00 94.81 475 THR A CA 1
ATOM 3942 C C . THR A 1 475 ? 22.571 5.915 -36.855 1.00 94.81 475 THR A C 1
ATOM 3944 O O . THR A 1 475 ? 21.648 6.495 -37.434 1.00 94.81 475 THR A O 1
ATOM 3947 N N . LYS A 1 476 ? 22.472 4.638 -36.466 1.00 94.12 476 LYS A N 1
ATOM 3948 C CA . LYS A 1 476 ? 21.280 3.825 -36.726 1.00 94.12 476 LYS A CA 1
ATOM 3949 C C . LYS A 1 476 ? 20.066 4.300 -35.929 1.00 94.12 476 LYS A C 1
ATOM 3951 O O . LYS A 1 476 ? 18.985 4.401 -36.502 1.00 94.12 476 LYS A O 1
ATOM 3956 N N . LEU A 1 477 ? 20.235 4.647 -34.651 1.00 92.06 477 LEU A N 1
ATOM 3957 C CA . LEU A 1 477 ? 19.143 5.171 -33.824 1.00 92.06 477 LEU A CA 1
ATOM 3958 C C . LEU A 1 477 ? 18.665 6.551 -34.287 1.00 92.06 477 LEU A C 1
ATOM 3960 O O . LEU A 1 477 ? 17.464 6.802 -34.306 1.00 92.06 477 LEU A O 1
ATOM 3964 N N . VAL A 1 478 ? 19.574 7.429 -34.717 1.00 93.69 478 VAL A N 1
ATOM 3965 C CA . VAL A 1 478 ? 19.220 8.736 -35.297 1.00 93.69 478 VAL A CA 1
ATOM 3966 C C . VAL A 1 478 ? 18.459 8.556 -36.609 1.00 93.69 478 VAL A C 1
ATOM 3968 O O . VAL A 1 478 ? 17.459 9.232 -36.840 1.00 93.69 478 VAL A O 1
ATOM 3971 N N . THR A 1 479 ? 18.876 7.601 -37.444 1.00 94.44 479 THR A N 1
ATOM 3972 C CA . THR A 1 479 ? 18.153 7.258 -38.679 1.00 94.44 479 THR A CA 1
ATOM 3973 C C . THR A 1 479 ? 16.742 6.753 -38.374 1.00 94.44 479 THR A C 1
ATOM 3975 O O . THR A 1 479 ? 15.788 7.166 -39.030 1.00 94.44 479 THR A O 1
ATOM 3978 N N . LEU A 1 480 ? 16.595 5.898 -37.358 1.00 92.88 480 LEU A N 1
ATOM 3979 C CA . LEU A 1 480 ? 15.295 5.408 -36.905 1.00 92.88 480 LEU A CA 1
ATOM 3980 C C . LEU A 1 480 ? 14.413 6.548 -36.366 1.00 92.88 480 LEU A C 1
ATOM 3982 O O . LEU A 1 480 ? 13.252 6.646 -36.758 1.00 92.88 480 LEU A O 1
ATOM 3986 N N . SER A 1 481 ? 14.976 7.452 -35.551 1.00 93.25 481 SER A N 1
ATOM 3987 C CA . SER A 1 481 ? 14.279 8.661 -35.085 1.00 93.25 481 SER A CA 1
ATOM 3988 C C . SER A 1 481 ? 13.759 9.480 -36.265 1.00 93.25 481 SER A C 1
ATOM 3990 O O . SER A 1 481 ? 12.578 9.816 -36.323 1.00 93.25 481 SER A O 1
ATOM 3992 N N . ALA A 1 482 ? 14.607 9.731 -37.267 1.00 92.44 482 ALA A N 1
ATOM 3993 C CA . ALA A 1 482 ? 14.237 10.498 -38.453 1.00 92.44 482 ALA A CA 1
ATOM 3994 C C . ALA A 1 482 ? 13.102 9.845 -39.264 1.00 92.44 482 ALA A C 1
ATOM 3996 O O . ALA A 1 482 ? 12.291 10.556 -39.857 1.00 92.44 482 ALA A O 1
ATOM 3997 N N . GLN A 1 483 ? 13.018 8.510 -39.291 1.00 92.06 483 GLN A N 1
ATOM 3998 C CA . GLN A 1 483 ? 11.884 7.803 -39.896 1.00 92.06 483 GLN A CA 1
ATOM 3999 C C . GLN A 1 483 ? 10.600 8.028 -39.090 1.00 92.06 483 GLN A C 1
ATOM 4001 O O . GLN A 1 483 ? 9.590 8.421 -39.669 1.00 92.06 483 GLN A O 1
ATOM 4006 N N . MET A 1 484 ? 10.655 7.878 -37.764 1.00 92.00 484 MET A N 1
ATOM 4007 C CA . MET A 1 484 ? 9.508 8.119 -36.879 1.00 92.00 484 MET A CA 1
ATOM 4008 C C . MET A 1 484 ? 9.011 9.566 -36.940 1.00 92.00 484 MET A C 1
ATOM 4010 O O . MET A 1 484 ? 7.805 9.809 -36.941 1.00 92.00 484 MET A O 1
ATOM 4014 N N . GLN A 1 485 ? 9.923 10.536 -37.069 1.00 91.25 485 GLN A N 1
ATOM 4015 C CA . GLN A 1 485 ? 9.559 11.943 -37.227 1.00 91.25 485 GLN A CA 1
ATOM 4016 C C . GLN A 1 485 ? 8.629 12.196 -38.411 1.00 91.25 485 GLN A C 1
ATOM 4018 O O . GLN A 1 485 ? 7.783 13.082 -38.316 1.00 91.25 485 GLN A O 1
ATOM 4023 N N . ARG A 1 486 ? 8.738 11.418 -39.497 1.00 91.75 486 ARG A N 1
ATOM 4024 C CA . ARG A 1 486 ? 7.843 11.555 -40.655 1.00 91.75 486 ARG A CA 1
ATOM 4025 C C . ARG A 1 486 ? 6.398 11.248 -40.268 1.00 91.75 486 ARG A C 1
ATOM 4027 O O . ARG A 1 486 ? 5.530 12.071 -40.536 1.00 91.75 486 ARG A O 1
ATOM 4034 N N . HIS A 1 487 ? 6.164 10.159 -39.541 1.00 92.94 487 HIS A N 1
ATOM 4035 C CA . HIS A 1 487 ? 4.828 9.807 -39.048 1.00 92.94 487 HIS A CA 1
ATOM 4036 C C . HIS A 1 487 ? 4.317 10.785 -37.989 1.00 92.94 487 HIS A C 1
ATOM 4038 O O . HIS A 1 487 ? 3.148 11.162 -37.996 1.00 92.94 487 HIS A O 1
ATOM 4044 N N . PHE A 1 488 ? 5.191 11.290 -37.116 1.00 93.50 488 PHE A N 1
ATOM 4045 C CA . PHE A 1 488 ? 4.798 12.352 -36.187 1.00 93.50 488 PHE A CA 1
ATOM 4046 C C . PHE A 1 488 ? 4.377 13.630 -36.914 1.00 93.50 488 PHE A C 1
ATOM 4048 O O . PHE A 1 488 ? 3.413 14.278 -36.512 1.00 93.50 488 PHE A O 1
ATOM 4055 N N . THR A 1 489 ? 5.064 13.979 -38.000 1.00 92.81 489 THR A N 1
ATOM 4056 C CA . THR A 1 489 ? 4.695 15.111 -38.850 1.00 92.81 489 THR A CA 1
ATOM 4057 C C . THR A 1 489 ? 3.391 14.866 -39.610 1.00 92.81 489 THR A C 1
ATOM 4059 O O . THR A 1 489 ? 2.623 15.809 -39.770 1.00 92.81 489 THR A O 1
ATOM 4062 N N . GLU A 1 490 ? 3.079 13.637 -40.025 1.00 91.94 490 GLU A N 1
ATOM 4063 C CA . GLU A 1 490 ? 1.769 13.296 -40.606 1.00 91.94 490 GLU A CA 1
ATOM 4064 C C . GLU A 1 490 ? 0.629 13.580 -39.620 1.00 91.94 490 GLU A C 1
ATOM 4066 O O . GLU A 1 490 ? -0.339 14.259 -39.977 1.00 91.94 490 GLU A O 1
ATOM 4071 N N . ILE A 1 491 ? 0.788 13.162 -38.361 1.00 92.88 491 ILE A N 1
ATOM 4072 C CA . ILE A 1 491 ? -0.206 13.427 -37.319 1.00 92.88 491 ILE A CA 1
ATOM 4073 C C . ILE A 1 491 ? -0.283 14.930 -37.008 1.00 92.88 491 ILE A C 1
ATOM 4075 O O . ILE A 1 491 ? -1.374 15.495 -36.967 1.00 92.88 491 ILE A O 1
ATOM 4079 N N . GLU A 1 492 ? 0.849 15.625 -36.850 1.00 89.44 492 GLU A N 1
ATOM 4080 C CA . GLU A 1 492 ? 0.861 17.084 -36.650 1.00 89.44 492 GLU A CA 1
ATOM 4081 C C . GLU A 1 492 ? 0.156 17.818 -37.800 1.00 89.44 492 GLU A C 1
ATOM 4083 O O . GLU A 1 492 ? -0.637 18.725 -37.552 1.00 89.44 492 GLU A O 1
ATOM 4088 N N . ASN A 1 493 ? 0.388 17.402 -39.047 1.00 90.81 493 ASN A N 1
ATOM 4089 C CA . ASN A 1 493 ? -0.249 17.985 -40.224 1.00 90.81 493 ASN A CA 1
ATOM 4090 C C . ASN A 1 493 ? -1.762 17.750 -40.252 1.00 90.81 493 ASN A C 1
ATOM 4092 O O . ASN A 1 493 ? -2.499 18.618 -40.722 1.00 90.81 493 ASN A O 1
ATOM 4096 N N . ALA A 1 494 ? -2.239 16.617 -39.729 1.00 91.69 494 ALA A N 1
ATOM 4097 C CA . ALA A 1 494 ? -3.666 16.381 -39.536 1.00 91.69 494 ALA A CA 1
ATOM 4098 C C . ALA A 1 494 ? -4.266 17.317 -38.470 1.00 91.69 494 ALA A C 1
ATOM 4100 O O . ALA A 1 494 ? -5.399 17.764 -38.628 1.00 91.69 494 ALA A O 1
ATOM 4101 N N . LEU A 1 495 ? -3.501 17.673 -37.432 1.00 88.88 495 LEU A N 1
ATOM 4102 C CA . LEU A 1 495 ? -3.950 18.547 -36.340 1.00 88.88 495 LEU A CA 1
ATOM 4103 C C . LEU A 1 495 ? -3.794 20.053 -36.633 1.00 88.88 495 LEU A C 1
ATOM 4105 O O . LEU A 1 495 ? -4.505 20.860 -36.037 1.00 88.88 495 LEU A O 1
ATOM 4109 N N . LEU A 1 496 ? -2.892 20.461 -37.535 1.00 86.69 496 LEU A N 1
ATOM 4110 C CA . LEU A 1 496 ? -2.609 21.871 -37.867 1.00 86.69 496 LEU A CA 1
ATOM 4111 C C . LEU A 1 496 ? -3.864 22.712 -38.196 1.00 86.69 496 LEU A C 1
ATOM 4113 O O . LEU A 1 496 ? -3.982 23.828 -37.671 1.00 86.69 496 LEU A O 1
ATOM 4117 N N . PRO A 1 497 ? -4.831 22.213 -38.994 1.00 87.88 497 PRO A N 1
ATOM 4118 C CA . PRO A 1 497 ? -6.076 22.931 -39.283 1.00 87.88 497 PRO A CA 1
ATOM 4119 C C . PRO A 1 497 ? -6.945 23.212 -38.048 1.00 87.88 497 PRO A C 1
ATOM 4121 O O . PRO A 1 497 ? -7.825 24.068 -38.106 1.00 87.88 497 PRO A O 1
ATOM 4124 N N . LEU A 1 498 ? -6.689 22.527 -36.927 1.00 84.88 498 LEU A N 1
ATOM 4125 C CA . LEU A 1 498 ? -7.390 22.679 -35.651 1.00 84.88 498 LEU A CA 1
ATOM 4126 C C . LEU A 1 498 ? -6.651 23.575 -34.649 1.00 84.88 498 LEU A C 1
ATOM 4128 O O . LEU A 1 498 ? -7.007 23.599 -33.473 1.00 84.88 498 LEU A O 1
ATOM 4132 N N . SER A 1 499 ? -5.643 24.337 -35.085 1.00 78.69 499 SER A N 1
ATOM 4133 C CA . SER A 1 499 ? -4.863 25.236 -34.215 1.00 78.69 499 SER A CA 1
ATOM 4134 C C . SER A 1 499 ? -5.710 26.188 -33.358 1.00 78.69 499 SER A C 1
ATOM 4136 O O . SER A 1 499 ? -5.334 26.478 -32.224 1.00 78.69 499 SER A O 1
ATOM 4138 N N . PHE A 1 500 ? -6.876 26.613 -33.853 1.00 75.06 500 PHE A N 1
ATOM 4139 C CA . PHE A 1 500 ? -7.835 27.450 -33.122 1.00 75.06 500 PHE A CA 1
ATOM 4140 C C . PHE A 1 500 ? -8.451 26.762 -31.886 1.00 75.06 500 PHE A C 1
ATOM 4142 O O . PHE A 1 500 ? -8.861 27.443 -30.951 1.00 75.06 500 PHE A O 1
ATOM 4149 N N . ALA A 1 501 ? -8.508 25.426 -31.867 1.00 75.19 501 ALA A N 1
ATOM 4150 C CA . ALA A 1 501 ? -9.095 24.615 -30.798 1.00 75.19 501 ALA A CA 1
ATOM 4151 C C . ALA A 1 501 ? -8.048 24.055 -29.807 1.00 75.19 501 ALA A C 1
ATOM 4153 O O . ALA A 1 501 ? -8.402 23.347 -28.858 1.00 75.19 501 ALA A O 1
ATOM 4154 N N . ILE A 1 502 ? -6.764 24.382 -30.002 1.00 74.88 502 ILE A N 1
ATOM 4155 C CA . ILE A 1 502 ? -5.667 24.005 -29.102 1.00 74.88 502 ILE A CA 1
ATOM 4156 C C . ILE A 1 502 ? -5.562 25.028 -27.966 1.00 74.88 502 ILE A C 1
ATOM 4158 O O . ILE A 1 502 ? -5.417 26.231 -28.184 1.00 74.88 502 ILE A O 1
ATOM 4162 N N . ILE A 1 503 ? -5.591 24.545 -26.729 1.00 68.25 503 ILE A N 1
ATOM 4163 C CA . ILE A 1 503 ? -5.581 25.362 -25.519 1.00 68.25 503 ILE A CA 1
ATOM 4164 C C . ILE A 1 503 ? -4.141 25.603 -25.081 1.00 68.25 503 ILE A C 1
ATOM 4166 O O . ILE A 1 503 ? -3.441 24.639 -24.794 1.00 68.25 503 ILE A O 1
ATOM 4170 N N . PRO A 1 504 ? -3.688 26.863 -24.941 1.00 63.44 504 PRO A N 1
ATOM 4171 C CA . PRO A 1 504 ? -2.326 27.159 -24.510 1.00 63.44 504 PRO A CA 1
ATOM 4172 C C . PRO A 1 504 ? -1.978 26.537 -23.146 1.00 63.44 504 PRO A C 1
ATOM 4174 O O . PRO A 1 504 ? -2.689 26.777 -22.170 1.00 63.44 504 PRO A O 1
ATOM 4177 N N . LYS A 1 505 ? -0.824 25.852 -23.050 1.00 56.69 505 LYS A N 1
ATOM 4178 C CA . LYS A 1 505 ? -0.326 25.186 -21.821 1.00 56.69 505 LYS A CA 1
ATOM 4179 C C . LYS A 1 505 ? -0.491 26.007 -20.532 1.00 56.69 505 LYS A C 1
ATOM 4181 O O . LYS A 1 505 ? -1.020 25.499 -19.556 1.00 56.69 505 LYS A O 1
ATOM 4186 N N . LYS A 1 506 ? -0.151 27.305 -20.554 1.00 53.69 506 LYS A N 1
ATOM 4187 C CA . LYS A 1 506 ? -0.246 28.200 -19.378 1.00 53.69 506 LYS A CA 1
ATOM 4188 C C . LYS A 1 506 ? -1.648 28.270 -18.750 1.00 53.69 506 LYS A C 1
ATOM 4190 O O . LYS A 1 506 ? -1.756 28.522 -17.557 1.00 53.69 506 LYS A O 1
ATOM 4195 N N . LYS A 1 507 ? -2.712 28.084 -19.542 1.00 47.25 507 LYS A N 1
ATOM 4196 C CA . LYS A 1 507 ? -4.100 28.083 -19.048 1.00 47.25 507 LYS A CA 1
ATOM 4197 C C . LYS A 1 507 ? -4.482 26.745 -18.405 1.00 47.25 507 LYS A C 1
ATOM 4199 O O . LYS A 1 507 ? -5.292 26.727 -17.487 1.00 47.25 507 LYS A O 1
ATOM 4204 N N . ILE A 1 508 ? -3.874 25.643 -18.846 1.00 52.25 508 ILE A N 1
ATOM 4205 C CA . ILE A 1 508 ? -4.083 24.302 -18.280 1.00 52.25 508 ILE A CA 1
ATOM 4206 C C . ILE A 1 508 ? -3.511 24.256 -16.854 1.00 52.25 508 ILE A C 1
ATOM 4208 O O . ILE A 1 508 ? -4.214 23.881 -15.919 1.00 52.25 508 ILE A O 1
ATOM 4212 N N . ASP A 1 509 ? -2.294 24.774 -16.666 1.00 43.75 509 ASP A N 1
ATOM 4213 C CA . ASP A 1 509 ? -1.589 24.763 -15.373 1.00 43.75 509 ASP A CA 1
ATOM 4214 C C . ASP A 1 509 ? -2.289 25.599 -14.280 1.00 43.75 509 ASP A C 1
ATOM 4216 O O . ASP A 1 509 ? -2.227 25.271 -13.098 1.00 43.75 509 ASP A O 1
ATOM 4220 N N . GLN A 1 510 ? -2.993 26.671 -14.659 1.00 41.69 510 GLN A N 1
ATOM 4221 C CA . GLN A 1 510 ? -3.705 27.554 -13.721 1.00 41.69 510 GLN A CA 1
ATOM 4222 C C . GLN A 1 510 ? -5.030 26.969 -13.212 1.00 41.69 510 GLN A C 1
ATOM 4224 O O . GLN A 1 510 ? -5.492 27.349 -12.138 1.00 41.69 510 GLN A O 1
ATOM 4229 N N . THR A 1 511 ? -5.641 26.048 -13.960 1.00 40.06 511 THR A N 1
ATOM 4230 C CA . THR A 1 511 ? -6.967 25.497 -13.631 1.00 40.06 511 THR A CA 1
ATOM 4231 C C . THR A 1 511 ? -6.872 24.379 -12.582 1.00 40.06 511 THR A C 1
ATOM 4233 O O . THR A 1 511 ? -7.771 24.230 -11.759 1.00 40.06 511 THR A O 1
ATOM 4236 N N . ASN A 1 512 ? -5.743 23.663 -12.534 1.00 41.91 512 ASN A N 1
ATOM 4237 C CA . ASN A 1 512 ? -5.509 22.556 -11.597 1.00 41.91 512 ASN A CA 1
ATOM 4238 C C . ASN A 1 512 ? -5.232 22.996 -10.145 1.00 41.91 512 ASN A C 1
ATOM 4240 O O . ASN A 1 512 ? -5.411 22.201 -9.228 1.00 41.91 512 ASN A O 1
ATOM 4244 N N . ASN A 1 513 ? -4.846 24.253 -9.899 1.00 39.91 513 ASN A N 1
ATOM 4245 C CA . ASN A 1 513 ? -4.494 24.715 -8.548 1.00 39.91 513 ASN A CA 1
ATOM 4246 C C . ASN A 1 513 ? -5.702 25.083 -7.657 1.00 39.91 513 ASN A C 1
ATOM 4248 O O . ASN A 1 513 ? -5.514 25.281 -6.459 1.00 39.91 513 ASN A O 1
ATOM 4252 N N . ASN A 1 514 ? -6.927 25.167 -8.197 1.00 33.75 514 ASN A N 1
ATOM 4253 C CA . ASN A 1 514 ? -8.078 25.759 -7.489 1.00 33.75 514 ASN A CA 1
ATOM 4254 C C . ASN A 1 514 ? -9.256 24.805 -7.184 1.00 33.75 514 ASN A C 1
ATOM 4256 O O . ASN A 1 514 ? -10.247 25.260 -6.615 1.00 33.75 514 ASN A O 1
ATOM 4260 N N . SER A 1 515 ? -9.200 23.508 -7.512 1.00 35.88 515 SER A N 1
ATOM 4261 C CA . SER A 1 515 ? -10.310 22.569 -7.247 1.00 35.88 515 SER A CA 1
ATOM 4262 C C . SER A 1 515 ? -9.976 21.529 -6.170 1.00 35.88 515 SER A C 1
ATOM 4264 O O . SER A 1 515 ? -9.329 20.518 -6.432 1.00 35.88 515 SER A O 1
ATOM 4266 N N . THR A 1 516 ? -10.484 21.744 -4.958 1.00 32.38 516 THR A N 1
ATOM 4267 C CA . THR A 1 516 ? -10.480 20.796 -3.835 1.00 32.38 516 THR A CA 1
ATOM 4268 C C . THR A 1 516 ? -11.719 19.884 -3.875 1.00 32.38 516 THR A C 1
ATOM 4270 O O . THR A 1 516 ? -12.658 20.063 -3.107 1.00 32.38 516 THR A O 1
ATOM 4273 N N . SER A 1 517 ? -11.755 18.879 -4.761 1.00 26.77 517 SER A N 1
ATOM 4274 C CA . SER A 1 517 ? -12.715 17.761 -4.640 1.00 26.77 517 SER A CA 1
ATOM 4275 C C . SER A 1 517 ? -12.284 16.517 -5.430 1.00 26.77 517 SER A C 1
ATOM 4277 O O . SER A 1 517 ? -12.261 16.574 -6.652 1.00 26.77 517 SER A O 1
ATOM 4279 N N . ASN A 1 518 ? -11.979 15.412 -4.732 1.00 25.66 518 ASN A N 1
ATOM 4280 C CA . ASN A 1 518 ? -12.035 13.971 -5.089 1.00 25.66 518 ASN A CA 1
ATOM 4281 C C . ASN A 1 518 ? -11.788 13.446 -6.532 1.00 25.66 518 ASN A C 1
ATOM 4283 O O . ASN A 1 518 ? -12.011 12.263 -6.779 1.00 25.66 518 ASN A O 1
ATOM 4287 N N . TYR A 1 519 ? -11.248 14.235 -7.454 1.00 25.12 519 TYR A N 1
ATOM 4288 C CA . TYR A 1 519 ? -10.610 13.783 -8.692 1.00 25.12 519 TYR A CA 1
ATOM 4289 C C . TYR A 1 519 ? -9.123 14.131 -8.605 1.00 25.12 519 TYR A C 1
ATOM 4291 O O . TYR A 1 519 ? -8.641 15.090 -9.200 1.00 25.12 519 TYR A O 1
ATOM 4299 N N . VAL A 1 520 ? -8.387 13.358 -7.805 1.00 27.28 520 VAL A N 1
ATOM 4300 C CA . VAL A 1 520 ? -6.918 13.382 -7.809 1.00 27.28 520 VAL A CA 1
ATOM 4301 C C . VAL A 1 520 ? -6.458 12.600 -9.040 1.00 27.28 520 VAL A C 1
ATOM 4303 O O . VAL A 1 520 ? -6.184 11.408 -8.963 1.00 27.28 520 VAL A O 1
ATOM 4306 N N . ALA A 1 521 ? -6.464 13.267 -10.190 1.00 28.25 521 ALA A N 1
ATOM 4307 C CA . ALA A 1 521 ? -5.828 12.809 -11.424 1.00 28.25 521 ALA A CA 1
ATOM 4308 C C . ALA A 1 521 ? -5.528 14.017 -12.327 1.00 28.25 521 ALA A C 1
ATOM 4310 O O . ALA A 1 521 ? -6.046 14.102 -13.433 1.00 28.25 521 ALA A O 1
ATOM 4311 N N . ALA A 1 522 ? -4.776 15.001 -11.823 1.00 33.12 522 ALA A N 1
ATOM 4312 C CA . ALA A 1 522 ? -4.185 16.082 -12.625 1.00 33.12 522 ALA A CA 1
ATOM 4313 C C . ALA A 1 522 ? -3.308 16.985 -11.743 1.00 33.12 522 ALA A C 1
ATOM 4315 O O . ALA A 1 522 ? -3.689 18.096 -11.381 1.00 33.12 522 ALA A O 1
ATOM 4316 N N . GLY A 1 523 ? -2.128 16.500 -11.367 1.00 23.61 523 GLY A N 1
ATOM 4317 C CA . GLY A 1 523 ? -1.133 17.290 -10.649 1.00 23.61 523 GLY A CA 1
ATOM 4318 C C . GLY A 1 523 ? 0.248 17.051 -11.242 1.00 23.61 523 GLY A C 1
ATOM 4319 O O . GLY A 1 523 ? 0.790 15.971 -11.078 1.00 23.61 523 GLY A O 1
ATOM 4320 N N . ALA A 1 524 ? 0.790 18.083 -11.896 1.00 26.27 524 ALA A N 1
ATOM 4321 C CA . ALA A 1 524 ? 2.173 18.228 -12.368 1.00 26.27 524 ALA A CA 1
ATOM 4322 C C . ALA A 1 524 ? 2.621 17.428 -13.615 1.00 26.27 524 ALA A C 1
ATOM 4324 O O . ALA A 1 524 ? 3.420 16.506 -13.517 1.00 26.27 524 ALA A O 1
ATOM 4325 N N . ILE A 1 525 ? 2.281 17.914 -14.821 1.00 33.16 525 ILE A N 1
ATOM 4326 C CA . ILE A 1 525 ? 3.109 17.670 -16.022 1.00 33.16 525 ILE A CA 1
ATOM 4327 C C . ILE A 1 525 ? 3.569 18.992 -16.625 1.00 33.16 525 ILE A C 1
ATOM 4329 O O . ILE A 1 525 ? 3.090 19.468 -17.651 1.00 33.16 525 ILE A O 1
ATOM 4333 N N . ALA A 1 526 ? 4.565 19.577 -15.972 1.00 26.31 526 ALA A N 1
ATOM 4334 C CA . ALA A 1 526 ? 5.429 20.574 -16.573 1.00 26.31 526 ALA A CA 1
ATOM 4335 C C . ALA A 1 526 ? 6.835 20.421 -15.976 1.00 26.31 526 ALA A C 1
ATOM 4337 O O . ALA A 1 526 ? 7.128 20.937 -14.905 1.00 26.31 526 ALA A O 1
ATOM 4338 N N . GLY A 1 527 ? 7.720 19.706 -16.679 1.00 25.75 527 GLY A N 1
ATOM 4339 C CA . GLY A 1 527 ? 9.161 19.954 -16.552 1.00 25.75 527 GLY A CA 1
ATOM 4340 C C . GLY A 1 527 ? 10.041 18.962 -15.783 1.00 25.75 527 GLY A C 1
ATOM 4341 O O . GLY A 1 527 ? 11.175 19.327 -15.493 1.00 25.75 527 GLY A O 1
ATOM 4342 N N . LEU A 1 528 ? 9.625 17.719 -15.510 1.00 27.27 528 LEU A N 1
ATOM 4343 C CA . LEU A 1 528 ? 10.516 16.711 -14.890 1.00 27.27 528 LEU A CA 1
ATOM 4344 C C . LEU A 1 528 ? 11.132 15.681 -15.858 1.00 27.27 528 LEU A C 1
ATOM 4346 O O . LEU A 1 528 ? 11.811 14.757 -15.423 1.00 27.27 528 LEU A O 1
ATOM 4350 N N . GLY A 1 529 ? 11.049 15.902 -17.174 1.00 27.94 529 GLY A N 1
ATOM 4351 C CA . GLY A 1 529 ? 11.862 15.163 -18.158 1.00 27.94 529 GLY A CA 1
ATOM 4352 C C . GLY A 1 529 ? 13.363 15.516 -18.137 1.00 27.94 529 GLY A C 1
ATOM 4353 O O . GLY A 1 529 ? 14.160 14.946 -18.888 1.00 27.94 529 GLY A O 1
ATOM 4354 N N . LEU A 1 530 ? 13.787 16.475 -17.303 1.00 30.67 530 LEU A N 1
ATOM 4355 C CA . LEU A 1 530 ? 15.157 16.997 -17.332 1.00 30.67 530 LEU A CA 1
ATOM 4356 C C . LEU A 1 530 ? 16.132 16.317 -16.364 1.00 30.67 530 LEU A C 1
ATOM 4358 O O . LEU A 1 530 ? 17.321 16.325 -16.671 1.00 30.67 530 LEU A O 1
ATOM 4362 N N . LEU A 1 531 ? 15.683 15.673 -15.278 1.00 27.98 531 LEU A N 1
ATOM 4363 C CA . LEU A 1 531 ? 16.616 15.163 -14.256 1.00 27.98 531 LEU A CA 1
ATOM 4364 C C . LEU A 1 531 ? 16.702 13.631 -14.128 1.00 27.98 531 LEU A C 1
ATOM 4366 O O . LEU A 1 531 ? 17.695 13.150 -13.594 1.00 27.98 531 LEU A O 1
ATOM 4370 N N . THR A 1 532 ? 15.757 12.850 -14.670 1.00 33.47 532 THR A N 1
ATOM 4371 C CA . THR A 1 532 ? 15.780 11.369 -14.545 1.00 33.47 532 THR A CA 1
ATOM 4372 C C . THR A 1 532 ? 15.581 10.593 -15.854 1.00 33.47 532 THR A C 1
ATOM 4374 O O . THR A 1 532 ? 15.596 9.366 -15.844 1.00 33.47 532 THR A O 1
ATOM 4377 N N . GLY A 1 533 ? 15.415 11.272 -16.997 1.00 31.48 533 GLY A N 1
ATOM 4378 C CA . GLY A 1 533 ? 15.225 10.612 -18.299 1.00 31.48 533 GLY A CA 1
ATOM 4379 C C . GLY A 1 533 ? 13.898 9.850 -18.459 1.00 31.48 533 GLY A C 1
ATOM 4380 O O . GLY A 1 533 ? 13.799 9.014 -19.349 1.00 31.48 533 GLY A O 1
ATOM 4381 N N . GLY A 1 534 ? 12.897 10.111 -17.608 1.00 33.34 534 GLY A N 1
ATOM 4382 C CA . GLY A 1 534 ? 11.599 9.428 -17.619 1.00 33.34 534 GLY A CA 1
ATOM 4383 C C . GLY A 1 534 ? 10.501 10.108 -18.450 1.00 33.34 534 GLY A C 1
ATOM 4384 O O . GLY A 1 534 ? 10.494 11.325 -18.628 1.00 33.34 534 GLY A O 1
ATOM 4385 N N . ILE A 1 535 ? 9.563 9.277 -18.920 1.00 41.59 535 ILE A N 1
ATOM 4386 C CA . ILE A 1 535 ? 8.290 9.615 -19.582 1.00 41.59 535 ILE A CA 1
ATOM 4387 C C . ILE A 1 535 ? 7.237 9.892 -18.506 1.00 41.59 535 ILE A C 1
ATOM 4389 O O . ILE A 1 535 ? 7.004 9.008 -17.684 1.00 41.59 535 ILE A O 1
ATOM 4393 N N . ALA A 1 536 ? 6.592 11.059 -18.537 1.00 35.38 536 ALA A N 1
ATOM 4394 C CA . ALA A 1 536 ? 5.415 11.365 -17.718 1.00 35.38 536 ALA A CA 1
ATOM 4395 C C . ALA A 1 536 ? 4.178 11.533 -18.630 1.00 35.38 536 ALA A C 1
ATOM 4397 O O . ALA A 1 536 ? 4.204 12.409 -19.508 1.00 35.38 536 ALA A O 1
ATOM 4398 N N . PRO A 1 537 ? 3.135 10.689 -18.520 1.00 35.12 537 PRO A N 1
ATOM 4399 C CA . PRO A 1 537 ? 1.839 10.926 -19.151 1.00 35.12 537 PRO A CA 1
ATOM 4400 C C . PRO A 1 537 ? 1.247 12.300 -18.808 1.00 35.12 537 PRO A C 1
ATOM 4402 O O . PRO A 1 537 ? 1.080 12.651 -17.653 1.00 35.12 537 PRO A O 1
ATOM 4405 N N . ILE A 1 538 ? 0.832 13.077 -19.813 1.00 37.31 538 ILE A N 1
ATOM 4406 C CA . ILE A 1 538 ? 0.062 14.309 -19.582 1.00 37.31 538 ILE A CA 1
ATOM 4407 C C . ILE A 1 538 ? -1.343 13.928 -19.073 1.00 37.31 538 ILE A C 1
ATOM 4409 O O . ILE A 1 538 ? -2.234 13.648 -19.870 1.00 37.31 538 ILE A O 1
ATOM 4413 N N . ALA A 1 539 ? -1.562 13.929 -17.759 1.00 33.97 539 ALA A N 1
ATOM 4414 C CA . ALA A 1 539 ? -2.886 13.848 -17.150 1.00 33.97 539 ALA A CA 1
ATOM 4415 C C . ALA A 1 539 ? -3.707 15.108 -17.490 1.00 33.97 539 ALA A C 1
ATOM 4417 O O . ALA A 1 539 ? -3.550 16.166 -16.874 1.00 33.97 539 ALA A O 1
ATOM 4418 N N . ILE A 1 540 ? -4.582 15.013 -18.496 1.00 34.62 540 ILE A N 1
ATOM 4419 C CA . ILE A 1 540 ? -5.558 16.062 -18.805 1.00 34.62 540 ILE A CA 1
ATOM 4420 C C . ILE A 1 540 ? -6.774 15.871 -17.894 1.00 34.62 540 ILE A C 1
ATOM 4422 O O . ILE A 1 540 ? -7.757 15.227 -18.254 1.00 34.62 540 ILE A O 1
ATOM 4426 N N . GLY A 1 541 ? -6.699 16.456 -16.698 1.00 32.00 541 GLY A N 1
ATOM 4427 C CA . GLY A 1 541 ? -7.877 16.722 -15.875 1.00 32.00 541 GLY A CA 1
ATOM 4428 C C . GLY A 1 541 ? -8.858 17.615 -16.636 1.00 32.00 541 GLY A C 1
ATOM 4429 O O . GLY A 1 541 ? -8.444 18.493 -17.394 1.00 32.00 541 GLY A O 1
ATOM 4430 N N . ALA A 1 542 ? -10.153 17.340 -16.467 1.00 31.56 542 ALA A N 1
ATOM 4431 C CA . ALA A 1 542 ? -11.281 17.922 -17.191 1.00 31.56 542 ALA A CA 1
ATOM 4432 C C . ALA A 1 542 ? -11.070 19.384 -17.636 1.00 31.56 542 ALA A C 1
ATOM 4434 O O . ALA A 1 542 ? -11.238 20.332 -16.869 1.00 31.56 542 ALA A O 1
ATOM 4435 N N . ILE A 1 543 ? -10.762 19.569 -18.921 1.00 34.56 543 ILE A N 1
ATOM 4436 C CA . ILE A 1 543 ? -10.799 20.880 -19.565 1.00 34.56 543 ILE A CA 1
ATOM 4437 C C . ILE A 1 543 ? -12.272 21.275 -19.726 1.00 34.56 543 ILE A C 1
ATOM 4439 O O . ILE A 1 543 ? -12.898 21.020 -20.752 1.00 34.56 543 ILE A O 1
ATOM 4443 N N . THR A 1 544 ? -12.840 21.894 -18.698 1.00 35.16 544 THR A N 1
ATOM 4444 C CA . THR A 1 544 ? -14.112 22.625 -18.772 1.00 35.16 544 THR A CA 1
ATOM 4445 C C . THR A 1 544 ? -13.795 24.105 -18.897 1.00 35.16 544 THR A C 1
ATOM 4447 O O . THR A 1 544 ? -13.677 24.813 -17.903 1.00 35.16 544 THR A O 1
ATOM 4450 N N . ALA A 1 545 ? -13.606 24.584 -20.126 1.00 35.97 545 ALA A N 1
ATOM 4451 C CA . ALA A 1 545 ? -13.381 26.005 -20.364 1.00 35.97 545 ALA A CA 1
ATOM 4452 C C . ALA A 1 545 ? -13.957 26.468 -21.703 1.00 35.97 545 ALA A C 1
ATOM 4454 O O . ALA A 1 545 ? -13.197 26.957 -22.527 1.00 35.97 545 ALA A O 1
ATOM 4455 N N . MET A 1 546 ? -15.275 26.351 -21.915 1.00 32.09 546 MET A N 1
ATOM 4456 C CA . MET A 1 546 ? -16.003 27.201 -22.873 1.00 32.09 546 MET A CA 1
ATOM 4457 C C . MET A 1 546 ? -17.472 27.372 -22.458 1.00 32.09 546 MET A C 1
ATOM 4459 O O . MET A 1 546 ? -18.332 26.583 -22.827 1.00 32.09 546 MET A O 1
ATOM 4463 N N . SER A 1 547 ? -17.777 28.442 -21.723 1.00 35.25 547 SER A N 1
ATOM 4464 C CA . SER A 1 547 ? -19.090 29.083 -21.822 1.00 35.25 547 SER A CA 1
ATOM 4465 C C . SER A 1 547 ? -18.957 30.559 -21.484 1.00 35.25 547 SER A C 1
ATOM 4467 O O . SER A 1 547 ? -18.799 30.910 -20.317 1.00 35.25 547 SER A O 1
ATOM 4469 N N . THR A 1 548 ? -19.004 31.421 -22.493 1.00 29.91 548 THR A N 1
ATOM 4470 C CA . THR A 1 548 ? -19.800 32.659 -22.473 1.00 29.91 548 THR A CA 1
ATOM 4471 C C . THR A 1 548 ? -19.581 33.403 -23.780 1.00 29.91 548 THR A C 1
ATOM 4473 O O . THR A 1 548 ? -18.516 33.964 -23.988 1.00 29.91 548 THR A O 1
ATOM 4476 N N . TYR A 1 549 ? -20.604 33.452 -24.631 1.00 30.52 549 TYR A N 1
ATOM 4477 C CA . TYR A 1 549 ? -21.031 34.717 -25.225 1.00 30.52 549 TYR A CA 1
ATOM 4478 C C . TYR A 1 549 ? -22.488 34.594 -25.684 1.00 30.52 549 TYR A C 1
ATOM 4480 O O . TYR A 1 549 ? -22.795 33.922 -26.660 1.00 30.52 549 TYR A O 1
ATOM 4488 N N . ASN A 1 550 ? -23.389 35.235 -24.937 1.00 33.62 550 ASN A N 1
ATOM 4489 C CA . ASN A 1 550 ? -24.749 35.529 -25.378 1.00 33.62 550 ASN A CA 1
ATOM 4490 C C . ASN A 1 550 ? -24.733 36.885 -26.096 1.00 33.62 550 ASN A C 1
ATOM 4492 O O . ASN A 1 550 ? -24.264 37.864 -25.518 1.00 33.62 550 ASN A O 1
ATOM 4496 N N . SER A 1 551 ? -25.303 36.972 -27.296 1.00 37.53 551 SER A N 1
ATOM 4497 C CA . SER A 1 551 ? -26.357 37.952 -27.626 1.00 37.53 551 SER A CA 1
ATOM 4498 C C . SER A 1 551 ? -26.884 37.740 -29.054 1.00 37.53 551 SER A C 1
ATOM 4500 O O . SER A 1 551 ? -26.163 37.281 -29.926 1.00 37.53 551 SER A O 1
ATOM 4502 N N . ASP A 1 552 ? -28.173 38.052 -29.229 1.00 41.72 552 ASP A N 1
ATOM 4503 C CA . ASP A 1 552 ? -29.015 38.077 -30.438 1.00 41.72 552 ASP A CA 1
ATOM 4504 C C . ASP A 1 552 ? -29.396 36.768 -31.157 1.00 41.72 552 ASP A C 1
ATOM 4506 O O . ASP A 1 552 ? -28.574 36.023 -31.675 1.00 41.72 552 ASP A O 1
ATOM 4510 N N . LYS A 1 553 ? -30.713 36.538 -31.300 1.00 48.72 553 LYS A N 1
ATOM 4511 C CA . LYS A 1 553 ? -31.331 35.356 -31.946 1.00 48.72 553 LYS A CA 1
ATOM 4512 C C . LYS A 1 553 ? -30.871 35.094 -33.392 1.00 48.72 553 LYS A C 1
ATOM 4514 O O . LYS A 1 553 ? -30.860 33.943 -33.814 1.00 48.72 553 LYS A O 1
ATOM 4519 N N . ASN A 1 554 ? -30.450 36.121 -34.136 1.00 46.09 554 ASN A N 1
ATOM 4520 C CA . ASN A 1 554 ? -29.862 35.952 -35.475 1.00 46.09 554 ASN A CA 1
ATOM 4521 C C . ASN A 1 554 ? -28.351 35.653 -35.429 1.00 46.09 554 ASN A C 1
ATOM 4523 O O . ASN A 1 554 ? -27.830 34.990 -36.324 1.00 46.09 554 ASN A O 1
ATOM 4527 N N . GLN A 1 555 ? -27.648 36.086 -34.377 1.00 50.78 555 GLN A N 1
ATOM 4528 C CA . GLN A 1 555 ? -26.260 35.699 -34.120 1.00 50.78 555 GLN A CA 1
ATOM 4529 C C . GLN A 1 555 ? -26.165 34.298 -33.512 1.00 50.78 555 GLN A C 1
ATOM 4531 O O . GLN A 1 555 ? -25.205 33.609 -33.810 1.00 50.78 555 GLN A O 1
ATOM 4536 N N . GLN A 1 556 ? -27.173 33.829 -32.770 1.00 55.09 556 GLN A N 1
ATOM 4537 C CA . GLN A 1 556 ? -27.237 32.463 -32.242 1.00 55.09 556 GLN A CA 1
ATOM 4538 C C . GLN A 1 556 ? -27.311 31.411 -33.349 1.00 55.09 556 GLN A C 1
ATOM 4540 O O . GLN A 1 556 ? -26.600 30.424 -33.267 1.00 55.09 556 GLN A O 1
ATOM 4545 N N . ALA A 1 557 ? -28.090 31.627 -34.414 1.00 57.31 557 ALA A N 1
ATOM 4546 C CA . ALA A 1 557 ? -28.117 30.704 -35.553 1.00 57.31 557 ALA A CA 1
ATOM 4547 C C . ALA A 1 557 ? -26.796 30.722 -36.348 1.00 57.31 557 ALA A C 1
ATOM 4549 O O . ALA A 1 557 ? -26.341 29.689 -36.832 1.00 57.31 557 ALA A O 1
ATOM 4550 N N . LEU A 1 558 ? -26.147 31.888 -36.470 1.00 56.38 558 LEU A N 1
ATOM 4551 C CA . LEU A 1 558 ? -24.826 32.014 -37.100 1.00 56.38 558 LEU A CA 1
ATOM 4552 C C . LEU A 1 558 ? -23.702 31.436 -36.228 1.00 56.38 558 LEU A C 1
ATOM 4554 O O . LEU A 1 558 ? -22.754 30.877 -36.768 1.00 56.38 558 LEU A O 1
ATOM 4558 N N . GLN A 1 559 ? -23.803 31.559 -34.905 1.00 59.00 559 GLN A N 1
ATOM 4559 C CA . GLN A 1 559 ? -22.902 30.950 -33.927 1.00 59.00 559 GLN A CA 1
ATOM 4560 C C . GLN A 1 559 ? -23.103 29.442 -33.894 1.00 59.00 559 GLN A C 1
ATOM 4562 O O . GLN A 1 559 ? -22.128 28.735 -34.047 1.00 59.00 559 GLN A O 1
ATOM 4567 N N . GLN A 1 560 ? -24.339 28.944 -33.857 1.00 65.12 560 GLN A N 1
ATOM 4568 C CA . GLN A 1 560 ? -24.641 27.515 -33.964 1.00 65.12 560 GLN A CA 1
ATOM 4569 C C . GLN A 1 560 ? -24.103 26.922 -35.266 1.00 65.12 560 GLN A C 1
ATOM 4571 O O . GLN A 1 560 ? -23.402 25.926 -35.221 1.00 65.12 560 GLN A O 1
ATOM 4576 N N . ASN A 1 561 ? -24.318 27.573 -36.415 1.00 67.00 561 ASN A N 1
ATOM 4577 C CA . ASN A 1 561 ? -23.740 27.111 -37.682 1.00 67.00 561 ASN A CA 1
ATOM 4578 C C . ASN A 1 561 ? -22.202 27.166 -37.693 1.00 67.00 561 ASN A C 1
ATOM 4580 O O . ASN A 1 561 ? -21.558 26.335 -38.332 1.00 67.00 561 ASN A O 1
ATOM 4584 N N . ARG A 1 562 ? -21.586 28.151 -37.023 1.00 70.38 562 ARG A N 1
ATOM 4585 C CA . ARG A 1 562 ? -20.124 28.220 -36.872 1.00 70.38 562 ARG A CA 1
ATOM 4586 C C . ARG A 1 562 ? -19.611 27.121 -35.952 1.00 70.38 562 ARG A C 1
ATOM 4588 O O . ARG A 1 562 ? -18.671 26.444 -36.343 1.00 70.38 562 ARG A O 1
ATOM 4595 N N . ASP A 1 563 ? -20.251 26.906 -34.813 1.00 72.00 563 ASP A N 1
ATOM 4596 C CA . ASP A 1 563 ? -19.915 25.887 -33.824 1.00 72.00 563 ASP A CA 1
ATOM 4597 C C . ASP A 1 563 ? -20.108 24.481 -34.408 1.00 72.00 563 ASP A C 1
ATOM 4599 O O . ASP A 1 563 ? -19.250 23.621 -34.238 1.00 72.00 563 ASP A O 1
ATOM 4603 N N . GLU A 1 564 ? -21.174 24.255 -35.180 1.00 75.50 564 GLU A N 1
ATOM 4604 C CA . GLU A 1 564 ? -21.408 23.019 -35.931 1.00 75.50 564 GLU A CA 1
ATOM 4605 C C . GLU A 1 564 ? -20.329 22.799 -36.996 1.00 75.50 564 GLU A C 1
ATOM 4607 O O . GLU A 1 564 ? -19.765 21.711 -37.089 1.00 75.50 564 GLU A O 1
ATOM 4612 N N . ASN A 1 565 ? -19.971 23.827 -37.770 1.00 78.25 565 ASN A N 1
ATOM 4613 C CA . ASN A 1 565 ? -18.915 23.727 -38.781 1.00 78.25 565 ASN A CA 1
ATOM 4614 C C . ASN A 1 565 ? -17.528 23.520 -38.140 1.00 78.25 565 ASN A C 1
ATOM 4616 O O . ASN A 1 565 ? -16.717 22.733 -38.630 1.00 78.25 565 ASN A O 1
ATOM 4620 N N . GLU A 1 566 ? -17.251 24.175 -37.013 1.00 81.19 566 GLU A N 1
ATOM 4621 C CA . GLU A 1 566 ? -16.047 23.955 -36.213 1.00 81.19 566 GLU A CA 1
ATOM 4622 C C . GLU A 1 566 ? -16.006 22.542 -35.628 1.00 81.19 566 GLU A C 1
ATOM 4624 O O . GLU A 1 566 ? -14.967 21.890 -35.717 1.00 81.19 566 GLU A O 1
ATOM 4629 N N . ASN A 1 567 ? -17.118 22.030 -35.099 1.00 81.38 567 ASN A N 1
ATOM 4630 C CA . ASN A 1 567 ? -17.206 20.669 -34.575 1.00 81.38 567 ASN A CA 1
ATOM 4631 C C . ASN A 1 567 ? -17.061 19.626 -35.688 1.00 81.38 567 ASN A C 1
ATOM 4633 O O . ASN A 1 567 ? -16.340 18.650 -35.500 1.00 81.38 567 ASN A O 1
ATOM 4637 N N . LEU A 1 568 ? -17.639 19.848 -36.874 1.00 84.31 568 LEU A N 1
ATOM 4638 C CA . LEU A 1 568 ? -17.436 18.987 -38.045 1.00 84.31 568 LEU A CA 1
ATOM 4639 C C . LEU A 1 568 ? -15.969 18.973 -38.491 1.00 84.31 568 LEU A C 1
ATOM 4641 O O . LEU A 1 568 ? -15.420 17.903 -38.760 1.00 84.31 568 LEU A O 1
ATOM 4645 N N . LYS A 1 569 ? -15.306 20.137 -38.515 1.00 85.75 569 LYS A N 1
ATOM 4646 C CA . LYS A 1 569 ? -13.864 20.229 -38.793 1.00 85.75 569 LYS A CA 1
ATOM 4647 C C . LYS A 1 569 ? -13.048 19.487 -37.742 1.00 85.75 569 LYS A C 1
ATOM 4649 O O . LYS A 1 569 ? -12.190 18.689 -38.110 1.00 85.75 569 LYS A O 1
ATOM 4654 N N . ILE A 1 570 ? -13.317 19.723 -36.457 1.00 86.38 570 ILE A N 1
ATOM 4655 C CA . ILE A 1 570 ? -12.650 19.030 -35.348 1.00 86.38 570 ILE A CA 1
ATOM 4656 C C . ILE A 1 570 ? -12.832 17.526 -35.502 1.00 86.38 570 ILE A C 1
ATOM 4658 O O . ILE A 1 570 ? -11.851 16.795 -35.457 1.00 86.38 570 ILE A O 1
ATOM 4662 N N . ASN A 1 571 ? -14.054 17.069 -35.756 1.00 87.62 571 ASN A N 1
ATOM 4663 C CA . ASN A 1 571 ? -14.358 15.659 -35.914 1.00 87.62 571 ASN A CA 1
ATOM 4664 C C . ASN A 1 571 ? -13.570 15.032 -37.073 1.00 87.62 571 ASN A C 1
ATOM 4666 O O . ASN A 1 571 ? -12.896 14.025 -36.874 1.00 87.62 571 ASN A O 1
ATOM 4670 N N . PHE A 1 572 ? -13.588 15.656 -38.254 1.00 90.81 572 PHE A N 1
ATOM 4671 C CA . PHE A 1 572 ? -12.879 15.167 -39.437 1.00 90.81 572 PHE A CA 1
ATOM 4672 C C . PHE A 1 572 ? -11.359 15.090 -39.228 1.00 90.81 572 PHE A C 1
ATOM 4674 O O . PHE A 1 572 ? -10.739 14.059 -39.484 1.00 90.81 572 PHE A O 1
ATOM 4681 N N . TYR A 1 573 ? -10.747 16.174 -38.747 1.00 92.25 573 TYR A N 1
ATOM 4682 C CA . TYR A 1 573 ? -9.295 16.234 -38.576 1.00 92.25 573 TYR A CA 1
ATOM 4683 C C . TYR A 1 573 ? -8.801 15.393 -37.392 1.00 92.25 573 TYR A C 1
ATOM 4685 O O . TYR A 1 573 ? -7.689 14.873 -37.457 1.00 92.25 573 TYR A O 1
ATOM 4693 N N . ILE A 1 574 ? -9.623 15.195 -36.354 1.00 92.31 574 ILE A N 1
ATOM 4694 C CA . ILE A 1 574 ? -9.307 14.262 -35.266 1.00 92.31 574 ILE A CA 1
ATOM 4695 C C . ILE A 1 574 ? -9.374 12.819 -35.733 1.00 92.31 574 ILE A C 1
ATOM 4697 O O . ILE A 1 574 ? -8.440 12.083 -35.444 1.00 92.31 574 ILE A O 1
ATOM 4701 N N . HIS A 1 575 ? -10.393 12.427 -36.502 1.00 91.94 575 HIS A N 1
ATOM 4702 C CA . HIS A 1 575 ? -10.427 11.090 -37.101 1.00 91.94 575 HIS A CA 1
ATOM 4703 C C . HIS A 1 575 ? -9.191 10.847 -37.967 1.00 91.94 575 HIS A C 1
ATOM 4705 O O . HIS A 1 575 ? -8.496 9.862 -37.769 1.00 91.94 575 HIS A O 1
ATOM 4711 N N . LYS A 1 576 ? -8.825 11.805 -38.827 1.00 93.50 576 LYS A N 1
ATOM 4712 C CA . LYS A 1 576 ? -7.605 11.699 -39.638 1.00 93.50 576 LYS A CA 1
ATOM 4713 C C . LYS A 1 576 ? -6.331 11.552 -38.791 1.00 93.50 576 LYS A C 1
ATOM 4715 O O . LYS A 1 576 ? -5.435 10.797 -39.157 1.00 93.50 576 LYS A O 1
ATOM 4720 N N . ALA A 1 577 ? -6.225 12.296 -37.689 1.00 93.94 577 ALA A N 1
ATOM 4721 C CA . ALA A 1 577 ? -5.079 12.211 -36.789 1.00 93.94 577 ALA A CA 1
ATOM 4722 C C . ALA A 1 577 ? -5.032 10.870 -36.042 1.00 93.94 577 ALA A C 1
ATOM 4724 O O . ALA A 1 577 ? -3.950 10.300 -35.911 1.00 93.94 577 ALA A O 1
ATOM 4725 N N . LEU A 1 578 ? -6.186 10.373 -35.587 1.00 92.62 578 LEU A N 1
ATOM 4726 C CA . LEU A 1 578 ? -6.332 9.057 -34.970 1.00 92.62 578 LEU A CA 1
ATOM 4727 C C . LEU A 1 578 ? -5.959 7.953 -35.958 1.00 92.62 578 LEU A C 1
ATOM 4729 O O . LEU A 1 578 ? -5.100 7.156 -35.623 1.00 92.62 578 LEU A O 1
ATOM 4733 N N . ASP A 1 579 ? -6.455 7.988 -37.197 1.00 93.75 579 ASP A N 1
ATOM 4734 C CA . ASP A 1 579 ? -6.102 7.008 -38.233 1.00 93.75 579 ASP A CA 1
ATOM 4735 C C . ASP A 1 579 ? -4.583 6.969 -38.491 1.00 93.75 579 ASP A C 1
ATOM 4737 O O . ASP A 1 579 ? -3.982 5.902 -38.612 1.00 93.75 579 ASP A O 1
ATOM 4741 N N . SER A 1 580 ? -3.928 8.137 -38.555 1.00 94.44 580 SER A N 1
ATOM 4742 C CA . SER A 1 580 ? -2.464 8.212 -38.689 1.00 94.44 580 SER A CA 1
ATOM 4743 C C . SER A 1 580 ? -1.730 7.674 -37.457 1.00 94.44 580 SER A C 1
ATOM 4745 O O . SER A 1 580 ? -0.680 7.045 -37.591 1.00 94.44 580 SER A O 1
ATOM 4747 N N . PHE A 1 581 ? -2.263 7.913 -36.258 1.00 94.44 581 PHE A N 1
ATOM 4748 C CA . PHE A 1 581 ? -1.698 7.381 -35.024 1.00 94.44 581 PHE A CA 1
ATOM 4749 C C . PHE A 1 581 ? -1.895 5.865 -34.907 1.00 94.44 581 PHE A C 1
ATOM 4751 O O . PHE A 1 581 ? -0.951 5.164 -34.560 1.00 94.44 581 PHE A O 1
ATOM 4758 N N . ASP A 1 582 ? -3.070 5.350 -35.250 1.00 92.19 582 ASP A N 1
ATOM 4759 C CA . ASP A 1 582 ? -3.376 3.922 -35.243 1.00 92.19 582 ASP A CA 1
ATOM 4760 C C . ASP A 1 582 ? -2.515 3.192 -36.278 1.00 92.19 582 ASP A C 1
ATOM 4762 O O . ASP A 1 582 ? -1.923 2.164 -35.970 1.00 92.19 582 ASP A O 1
ATOM 4766 N N . HIS A 1 583 ? -2.299 3.774 -37.464 1.00 92.38 583 HIS A N 1
ATOM 4767 C CA . HIS A 1 583 ? -1.328 3.238 -38.422 1.00 92.38 583 HIS A CA 1
ATOM 4768 C C . HIS A 1 583 ? 0.100 3.193 -37.849 1.00 92.38 583 HIS A C 1
ATOM 4770 O O . HIS A 1 583 ? 0.803 2.186 -37.993 1.00 92.38 583 HIS A O 1
ATOM 4776 N N . LEU A 1 584 ? 0.534 4.259 -37.167 1.00 93.31 584 LEU A N 1
ATOM 4777 C CA . LEU A 1 584 ? 1.827 4.281 -36.487 1.00 93.31 584 LEU A CA 1
ATOM 4778 C C . LEU A 1 584 ? 1.915 3.174 -35.425 1.00 93.31 584 LEU A C 1
ATOM 4780 O O . LEU A 1 584 ? 2.928 2.479 -35.377 1.00 93.31 584 LEU A O 1
ATOM 4784 N N . MET A 1 585 ? 0.886 3.005 -34.596 1.00 91.69 585 MET A N 1
ATOM 4785 C CA . MET A 1 585 ? 0.868 2.019 -33.515 1.00 91.69 585 MET A CA 1
ATOM 4786 C C . MET A 1 585 ? 0.779 0.590 -34.038 1.00 91.69 585 MET A C 1
ATOM 4788 O O . MET A 1 585 ? 1.599 -0.237 -33.667 1.00 91.69 585 MET A O 1
ATOM 4792 N N . ASP A 1 586 ? -0.158 0.290 -34.925 1.00 88.94 586 ASP A N 1
ATOM 4793 C CA . ASP A 1 586 ? -0.459 -1.091 -35.300 1.00 88.94 586 ASP A CA 1
ATOM 4794 C C . ASP A 1 586 ? 0.475 -1.615 -36.395 1.00 88.94 586 ASP A C 1
ATOM 4796 O O . ASP A 1 586 ? 0.745 -2.813 -36.461 1.00 88.94 586 ASP A O 1
ATOM 4800 N N . THR A 1 587 ? 0.988 -0.728 -37.258 1.00 88.69 587 THR A N 1
ATOM 4801 C CA . THR A 1 587 ? 1.808 -1.122 -38.417 1.00 88.69 587 THR A CA 1
ATOM 4802 C C . THR A 1 587 ? 3.284 -0.782 -38.236 1.00 88.69 587 THR A C 1
ATOM 4804 O O . THR A 1 587 ? 4.152 -1.627 -38.468 1.00 88.69 587 THR A O 1
ATOM 4807 N N . MET A 1 588 ? 3.599 0.451 -37.832 1.00 92.12 588 MET A N 1
ATOM 4808 C CA . MET A 1 588 ? 4.983 0.942 -37.862 1.00 92.12 588 MET A CA 1
ATOM 4809 C C . MET A 1 588 ? 5.751 0.680 -36.565 1.00 92.12 588 MET A C 1
ATOM 4811 O O . MET A 1 588 ? 6.947 0.385 -36.611 1.00 92.12 588 MET A O 1
ATOM 4815 N N . LEU A 1 589 ? 5.088 0.736 -35.408 1.00 91.44 589 LEU A N 1
ATOM 4816 C CA . LEU A 1 589 ? 5.711 0.496 -34.110 1.00 91.44 589 LEU A CA 1
ATOM 4817 C C . LEU A 1 589 ? 6.342 -0.905 -34.007 1.00 91.44 589 LEU A C 1
ATOM 4819 O O . LEU A 1 589 ? 7.511 -0.954 -33.619 1.00 91.44 589 LEU A O 1
ATOM 4823 N N . PRO A 1 590 ? 5.693 -2.022 -34.414 1.00 91.25 590 PRO A N 1
ATOM 4824 C CA . PRO A 1 590 ? 6.335 -3.342 -34.405 1.00 91.25 590 PRO A CA 1
ATOM 4825 C C . PRO A 1 590 ? 7.633 -3.372 -35.217 1.00 91.25 590 PRO A C 1
ATOM 4827 O O . PRO A 1 590 ? 8.656 -3.900 -34.771 1.00 91.25 590 PRO A O 1
ATOM 4830 N N . TYR A 1 591 ? 7.616 -2.754 -36.403 1.00 91.69 591 TYR A N 1
ATOM 4831 C CA . TYR A 1 591 ? 8.794 -2.644 -37.257 1.00 91.69 591 TYR A CA 1
ATOM 4832 C C . TYR A 1 591 ? 9.911 -1.849 -36.565 1.00 91.69 591 TYR A C 1
ATOM 4834 O O . TYR A 1 591 ? 11.058 -2.305 -36.530 1.00 91.69 591 TYR A O 1
ATOM 4842 N N . TYR A 1 592 ? 9.591 -0.698 -35.968 1.00 93.38 592 TYR A N 1
ATOM 4843 C CA . TYR A 1 592 ? 10.573 0.135 -35.276 1.00 93.38 592 TYR A CA 1
ATOM 4844 C C . TYR A 1 592 ? 11.153 -0.527 -34.031 1.00 93.38 592 TYR A C 1
ATOM 4846 O O . TYR A 1 592 ? 12.365 -0.463 -33.832 1.00 93.38 592 TYR A O 1
ATOM 4854 N N . VAL A 1 593 ? 10.328 -1.210 -33.237 1.00 93.31 593 VAL A N 1
ATOM 4855 C CA . VAL A 1 593 ? 10.771 -1.985 -32.071 1.00 93.31 593 VAL A CA 1
ATOM 4856 C C . VAL A 1 593 ? 11.762 -3.066 -32.503 1.00 93.31 593 VAL A C 1
ATOM 4858 O O . VAL A 1 593 ? 12.855 -3.158 -31.943 1.00 93.31 593 VAL A O 1
ATOM 4861 N N . ASN A 1 594 ? 11.445 -3.821 -33.558 1.00 91.81 594 ASN A N 1
ATOM 4862 C CA . ASN A 1 594 ? 12.328 -4.863 -34.080 1.00 91.81 594 ASN A CA 1
ATOM 4863 C C . ASN A 1 594 ? 13.656 -4.289 -34.616 1.00 91.81 594 ASN A C 1
ATOM 4865 O O . ASN A 1 594 ? 14.736 -4.777 -34.279 1.00 91.81 594 ASN A O 1
ATOM 4869 N N . GLN A 1 595 ? 13.610 -3.212 -35.410 1.00 92.12 595 GLN A N 1
ATOM 4870 C CA . GLN A 1 595 ? 14.819 -2.549 -35.920 1.00 92.12 595 GLN A CA 1
ATOM 4871 C C . GLN A 1 595 ? 15.693 -1.985 -34.796 1.00 92.12 595 GLN A C 1
ATOM 4873 O O . GLN A 1 595 ? 16.920 -2.136 -34.833 1.00 92.12 595 GLN A O 1
ATOM 4878 N N . PHE A 1 596 ? 15.072 -1.371 -33.785 1.00 93.00 596 PHE A N 1
ATOM 4879 C CA . PHE A 1 596 ? 15.754 -0.858 -32.603 1.00 93.00 596 PHE A CA 1
ATOM 4880 C C . PHE A 1 596 ? 16.480 -1.990 -31.870 1.00 93.00 596 PHE A C 1
ATOM 4882 O O . PHE A 1 596 ? 17.698 -1.928 -31.680 1.00 93.00 596 PHE A O 1
ATOM 4889 N N . SER A 1 597 ? 15.759 -3.055 -31.511 1.00 93.19 597 SER A N 1
ATOM 4890 C CA . SER A 1 597 ? 16.322 -4.175 -30.757 1.00 93.19 597 SER A CA 1
ATOM 4891 C C . SER A 1 597 ? 17.405 -4.917 -31.533 1.00 93.19 597 SER A C 1
ATOM 4893 O O . SER A 1 597 ? 18.473 -5.169 -30.979 1.00 93.19 597 SER A O 1
ATOM 4895 N N . ASN A 1 598 ? 17.218 -5.183 -32.828 1.00 92.81 598 ASN A N 1
ATOM 4896 C CA . ASN A 1 598 ? 18.255 -5.802 -33.663 1.00 92.81 598 ASN A CA 1
ATOM 4897 C C . ASN A 1 598 ? 19.519 -4.944 -33.744 1.00 92.81 598 ASN A C 1
ATOM 4899 O O . ASN A 1 598 ? 20.640 -5.462 -33.696 1.00 92.81 598 ASN A O 1
ATOM 4903 N N . THR A 1 599 ? 19.347 -3.627 -33.846 1.00 92.31 599 THR A N 1
ATOM 4904 C CA . THR A 1 599 ? 20.456 -2.674 -33.858 1.00 92.31 599 THR A CA 1
ATOM 4905 C C . THR A 1 599 ? 21.223 -2.709 -32.536 1.00 92.31 599 THR A C 1
ATOM 4907 O O . THR A 1 599 ? 22.448 -2.856 -32.549 1.00 92.31 599 THR A O 1
ATOM 4910 N N . TYR A 1 600 ? 20.515 -2.642 -31.407 1.00 93.00 600 TYR A N 1
ATOM 4911 C CA . TYR A 1 600 ? 21.117 -2.705 -30.079 1.00 93.00 600 TYR A CA 1
ATOM 4912 C C . TYR A 1 600 ? 21.814 -4.051 -29.824 1.00 93.00 600 TYR A C 1
ATOM 4914 O O . TYR A 1 600 ? 22.993 -4.079 -29.469 1.00 93.00 600 TYR A O 1
ATOM 4922 N N . TYR A 1 601 ? 21.144 -5.179 -30.074 1.00 92.75 601 TYR A N 1
ATOM 4923 C CA . TYR A 1 601 ? 21.722 -6.506 -29.847 1.00 92.75 601 TYR A CA 1
ATOM 4924 C C . TYR A 1 601 ? 22.924 -6.787 -30.746 1.00 92.75 601 TYR A C 1
ATOM 4926 O O . TYR A 1 601 ? 23.866 -7.453 -30.319 1.00 92.75 601 TYR A O 1
ATOM 4934 N N . SER A 1 602 ? 22.949 -6.239 -31.963 1.00 91.44 602 SER A N 1
ATOM 4935 C CA . SER A 1 602 ? 24.133 -6.307 -32.823 1.00 91.44 602 SER A CA 1
ATOM 4936 C C . SER A 1 602 ? 25.335 -5.599 -32.193 1.00 91.44 602 SER A C 1
ATOM 4938 O O . SER A 1 602 ? 26.448 -6.123 -32.258 1.00 91.44 602 SER A O 1
ATOM 4940 N N . ALA A 1 603 ? 25.127 -4.435 -31.569 1.00 90.81 603 ALA A N 1
ATOM 4941 C CA . ALA A 1 603 ? 26.176 -3.718 -30.845 1.00 90.81 603 ALA A CA 1
ATOM 4942 C C . ALA A 1 603 ? 26.619 -4.494 -29.592 1.00 90.81 603 ALA A C 1
ATOM 4944 O O . ALA A 1 603 ? 27.807 -4.787 -29.445 1.00 90.81 603 ALA A O 1
ATOM 4945 N N . ALA A 1 604 ? 25.669 -4.933 -28.760 1.00 89.94 604 ALA A N 1
ATOM 4946 C CA . ALA A 1 604 ? 25.946 -5.707 -27.548 1.00 89.94 604 ALA A CA 1
ATOM 4947 C C . ALA A 1 604 ? 26.692 -7.021 -27.850 1.00 89.94 604 ALA A C 1
ATOM 4949 O O . ALA A 1 604 ? 27.645 -7.378 -27.164 1.00 89.94 604 ALA A O 1
ATOM 4950 N N . LYS A 1 605 ? 26.333 -7.733 -28.928 1.00 89.75 605 LYS A N 1
ATOM 4951 C CA . LYS A 1 605 ? 27.020 -8.966 -29.351 1.00 89.75 605 LYS A CA 1
ATOM 4952 C C . LYS A 1 605 ? 28.468 -8.715 -29.769 1.00 89.75 605 LYS A C 1
ATOM 4954 O O . LYS A 1 605 ? 29.328 -9.558 -29.514 1.00 89.75 605 LYS A O 1
ATOM 4959 N N . LYS A 1 606 ? 28.749 -7.582 -30.421 1.00 89.50 606 LYS A N 1
ATOM 4960 C CA . LYS A 1 606 ? 30.127 -7.198 -30.756 1.00 89.50 606 LYS A CA 1
ATOM 4961 C C . LYS A 1 606 ? 30.925 -6.899 -29.483 1.00 89.50 606 LYS A C 1
ATOM 4963 O O . LYS A 1 606 ? 32.029 -7.419 -29.356 1.00 89.50 606 LYS A O 1
ATOM 4968 N N . GLN A 1 607 ? 30.343 -6.166 -28.529 1.00 85.94 607 GLN A N 1
ATOM 4969 C CA . GLN A 1 607 ? 30.979 -5.853 -27.240 1.00 85.94 607 GLN A CA 1
ATOM 4970 C C . GLN A 1 607 ? 31.193 -7.091 -26.359 1.00 85.94 607 GLN A C 1
ATOM 4972 O O . GLN A 1 607 ? 32.226 -7.218 -25.706 1.00 85.94 607 GLN A O 1
ATOM 4977 N N . ALA A 1 608 ? 30.283 -8.068 -26.404 1.00 87.00 608 ALA A N 1
ATOM 4978 C CA . ALA A 1 608 ? 30.388 -9.312 -25.641 1.00 87.00 608 ALA A CA 1
ATOM 4979 C C . ALA A 1 608 ? 31.671 -10.114 -25.932 1.00 87.00 608 ALA A C 1
ATOM 4981 O O . ALA A 1 608 ? 32.085 -10.918 -25.099 1.00 87.00 608 ALA A O 1
ATOM 4982 N N . ARG A 1 609 ? 32.331 -9.901 -27.082 1.00 84.81 609 ARG A N 1
ATOM 4983 C CA . ARG A 1 609 ? 33.633 -10.524 -27.392 1.00 84.81 609 ARG A CA 1
ATOM 4984 C C . ARG A 1 609 ? 34.710 -10.138 -26.375 1.00 84.81 609 ARG A C 1
ATOM 4986 O O . ARG A 1 609 ? 35.534 -10.977 -26.023 1.00 84.81 609 ARG A O 1
ATOM 4993 N N . ASN A 1 610 ? 34.635 -8.928 -25.822 1.00 83.81 610 ASN A N 1
ATOM 4994 C CA . ASN A 1 610 ? 35.565 -8.431 -24.807 1.00 83.81 610 ASN A CA 1
ATOM 4995 C C . ASN A 1 610 ? 35.400 -9.130 -23.447 1.00 83.81 610 ASN A C 1
ATOM 4997 O O . ASN A 1 610 ? 36.263 -9.018 -22.585 1.00 83.81 610 ASN A O 1
ATOM 5001 N N . LEU A 1 611 ? 34.329 -9.905 -23.240 1.00 83.00 611 LEU A N 1
ATOM 5002 C CA . LEU A 1 611 ? 34.184 -10.733 -22.037 1.00 83.00 611 LEU A CA 1
ATOM 5003 C C . LEU A 1 611 ? 35.153 -11.919 -22.022 1.00 83.00 611 LEU A C 1
ATOM 5005 O O . LEU A 1 611 ? 35.477 -12.422 -20.949 1.00 83.00 611 LEU A O 1
ATOM 5009 N N . GLN A 1 612 ? 35.590 -12.389 -23.194 1.00 78.56 612 GLN A N 1
ATOM 5010 C CA . GLN A 1 612 ? 36.475 -13.553 -23.316 1.00 78.56 612 GLN A CA 1
ATOM 5011 C C . GLN A 1 612 ? 37.919 -13.238 -22.910 1.00 78.56 612 GLN A C 1
ATOM 5013 O O . GLN A 1 612 ? 38.682 -14.153 -22.620 1.00 78.56 612 GLN A O 1
ATOM 5018 N N . THR A 1 613 ? 38.291 -11.957 -22.875 1.00 80.44 613 THR A N 1
ATOM 5019 C CA . THR A 1 613 ? 39.645 -11.487 -22.548 1.00 80.44 613 THR A CA 1
ATOM 5020 C C . THR A 1 613 ? 39.809 -11.114 -21.070 1.00 80.44 613 THR A C 1
ATOM 5022 O O . THR A 1 613 ? 40.880 -10.669 -20.659 1.00 80.44 613 THR A O 1
ATOM 5025 N N . LEU A 1 614 ? 38.763 -11.294 -20.254 1.00 82.44 614 LEU A N 1
ATOM 5026 C CA . LEU A 1 614 ? 38.773 -10.970 -18.828 1.00 82.44 614 LEU A CA 1
ATOM 5027 C C . LEU A 1 614 ? 39.541 -12.006 -17.996 1.00 82.44 614 LEU A C 1
ATOM 5029 O O . LEU A 1 614 ? 39.355 -13.211 -18.146 1.00 82.44 614 LEU A O 1
ATOM 5033 N N . GLN A 1 615 ? 40.339 -11.517 -17.044 1.00 81.12 615 GLN A N 1
ATOM 5034 C CA . GLN A 1 615 ? 40.972 -12.337 -16.004 1.00 81.12 615 GLN A CA 1
ATOM 5035 C C . GLN A 1 615 ? 39.958 -12.779 -14.932 1.00 81.12 615 GLN A C 1
ATOM 5037 O O . GLN A 1 615 ? 38.920 -12.140 -14.753 1.00 81.12 615 GLN A O 1
ATOM 5042 N N . GLU A 1 616 ? 40.266 -13.842 -14.182 1.00 78.31 616 GLU A N 1
ATOM 5043 C CA . GLU A 1 616 ? 39.343 -14.485 -13.228 1.00 78.31 616 GLU A CA 1
ATOM 5044 C C . GLU A 1 616 ? 38.815 -13.536 -12.131 1.00 78.31 616 GLU A C 1
ATOM 5046 O O . GLU A 1 616 ? 37.602 -13.462 -11.907 1.00 78.31 616 GLU A O 1
ATOM 5051 N N . ASP A 1 617 ? 39.682 -12.715 -11.533 1.00 77.44 617 ASP A N 1
ATOM 5052 C CA . ASP A 1 617 ? 39.276 -11.704 -10.543 1.00 77.44 617 ASP A CA 1
ATOM 5053 C C . ASP A 1 617 ? 38.345 -10.636 -11.143 1.00 77.44 617 ASP A C 1
ATOM 5055 O O . ASP A 1 617 ? 37.385 -10.183 -10.506 1.00 77.44 617 ASP A O 1
ATOM 5059 N N . SER A 1 618 ? 38.584 -10.254 -12.401 1.00 82.75 618 SER A N 1
ATOM 5060 C CA . SER A 1 618 ? 37.735 -9.310 -13.135 1.00 82.75 618 SER A CA 1
ATOM 5061 C C . SER A 1 618 ? 36.391 -9.929 -13.522 1.00 82.75 618 SER A C 1
ATOM 5063 O O . SER A 1 618 ? 35.380 -9.223 -13.545 1.00 82.75 618 SER A O 1
ATOM 5065 N N . ILE A 1 619 ? 36.335 -11.245 -13.756 1.00 85.12 619 ILE A N 1
ATOM 5066 C CA . ILE A 1 619 ? 35.082 -11.979 -13.980 1.00 85.12 619 ILE A CA 1
ATOM 5067 C C . ILE A 1 619 ? 34.211 -11.918 -12.724 1.00 85.12 619 ILE A C 1
ATOM 5069 O O . ILE A 1 619 ? 33.033 -11.571 -12.825 1.00 85.12 619 ILE A O 1
ATOM 5073 N N . ALA A 1 620 ? 34.764 -12.216 -11.544 1.00 85.25 620 ALA A N 1
ATOM 5074 C CA . ALA A 1 620 ? 34.004 -12.203 -10.293 1.00 85.25 620 ALA A CA 1
ATOM 5075 C C . ALA A 1 620 ? 33.416 -10.813 -9.992 1.00 85.25 620 ALA A C 1
ATOM 5077 O O . ALA A 1 620 ? 32.216 -10.699 -9.725 1.00 85.25 620 ALA A O 1
ATOM 5078 N N . LYS A 1 621 ? 34.224 -9.751 -10.131 1.00 87.06 621 LYS A N 1
ATOM 5079 C CA . LYS A 1 621 ? 33.771 -8.356 -9.978 1.00 87.06 621 LYS A CA 1
ATOM 5080 C C . LYS A 1 621 ? 32.673 -7.993 -10.981 1.00 87.06 621 LYS A C 1
ATOM 5082 O O . LYS A 1 621 ? 31.646 -7.441 -10.591 1.00 87.06 621 LYS A O 1
ATOM 5087 N N . SER A 1 622 ? 32.841 -8.368 -12.250 1.00 87.19 622 SER A N 1
ATOM 5088 C CA . SER A 1 622 ? 31.854 -8.092 -13.303 1.00 87.19 622 SER A CA 1
ATOM 5089 C C . SER A 1 622 ? 30.526 -8.809 -13.057 1.00 87.19 622 SER A C 1
ATOM 5091 O O . SER A 1 622 ? 29.467 -8.224 -13.275 1.00 87.19 622 SER A O 1
ATOM 5093 N N . LYS A 1 623 ? 30.549 -10.051 -12.547 1.00 90.25 623 LYS A N 1
ATOM 5094 C CA . LYS A 1 623 ? 29.320 -10.775 -12.178 1.00 90.25 623 LYS A CA 1
ATOM 5095 C C . LYS A 1 623 ? 28.524 -10.030 -11.106 1.00 90.25 623 LYS A C 1
ATOM 5097 O O . LYS A 1 623 ? 27.310 -9.913 -11.248 1.00 90.25 623 LYS A O 1
ATOM 5102 N N . VAL A 1 624 ? 29.189 -9.535 -10.058 1.00 88.88 624 VAL A N 1
ATOM 5103 C CA . VAL A 1 624 ? 28.537 -8.777 -8.975 1.00 88.88 624 VAL A CA 1
ATOM 5104 C C . VAL A 1 624 ? 27.983 -7.452 -9.502 1.00 88.88 624 VAL A C 1
ATOM 5106 O O . VAL A 1 624 ? 26.803 -7.178 -9.314 1.00 88.88 624 VAL A O 1
ATOM 5109 N N . ALA A 1 625 ? 28.779 -6.694 -10.259 1.00 87.62 625 ALA A N 1
ATOM 5110 C CA . ALA A 1 625 ? 28.351 -5.412 -10.817 1.00 87.62 625 ALA A CA 1
ATOM 5111 C C . ALA A 1 625 ? 27.176 -5.544 -11.807 1.00 87.62 625 ALA A C 1
ATOM 5113 O O . ALA A 1 625 ? 26.296 -4.685 -11.857 1.00 87.62 625 ALA A O 1
ATOM 5114 N N . ILE A 1 626 ? 27.134 -6.613 -12.612 1.00 88.94 626 ILE A N 1
ATOM 5115 C CA . ILE A 1 626 ? 25.979 -6.905 -13.474 1.00 88.94 626 ILE A CA 1
ATOM 5116 C C . ILE A 1 626 ? 24.763 -7.293 -12.625 1.00 88.94 626 ILE A C 1
ATOM 5118 O O . ILE A 1 626 ? 23.648 -6.864 -12.911 1.00 88.94 626 ILE A O 1
ATOM 5122 N N . PHE A 1 627 ? 24.959 -8.093 -11.578 1.00 91.06 627 PHE A N 1
ATOM 5123 C CA . PHE A 1 627 ? 23.880 -8.534 -10.699 1.00 91.06 627 PHE A CA 1
ATOM 5124 C C . PHE A 1 627 ? 23.197 -7.382 -9.950 1.00 91.06 627 PHE A C 1
ATOM 5126 O O . PHE A 1 627 ? 21.968 -7.352 -9.860 1.00 91.06 627 PHE A O 1
ATOM 5133 N N . GLU A 1 628 ? 23.973 -6.418 -9.456 1.00 87.06 628 GLU A N 1
ATOM 5134 C CA . GLU A 1 628 ? 23.453 -5.197 -8.832 1.00 87.06 628 GLU A CA 1
ATOM 5135 C C . GLU A 1 628 ? 22.596 -4.405 -9.824 1.00 87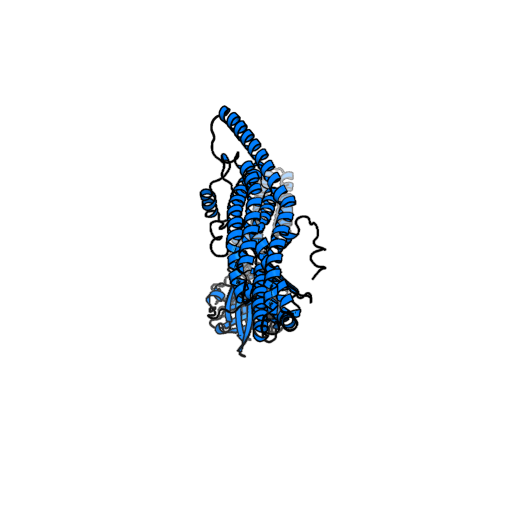.06 628 GLU A C 1
ATOM 5137 O O . GLU A 1 628 ? 21.418 -4.179 -9.562 1.00 87.06 628 GLU A O 1
ATOM 5142 N N . ARG A 1 629 ? 23.103 -4.147 -11.036 1.00 86.56 629 ARG A N 1
ATOM 5143 C CA . ARG A 1 629 ? 22.332 -3.461 -12.089 1.00 86.56 629 ARG A CA 1
ATOM 5144 C C . ARG A 1 629 ? 21.059 -4.204 -12.494 1.00 86.56 629 ARG A C 1
ATOM 5146 O O . ARG A 1 629 ? 20.033 -3.583 -12.752 1.00 86.56 629 ARG A O 1
ATOM 5153 N N . LEU A 1 630 ? 21.101 -5.536 -12.575 1.00 87.12 630 LEU A N 1
ATOM 5154 C CA . LEU A 1 630 ? 19.908 -6.354 -12.833 1.00 87.12 630 LEU A CA 1
ATOM 5155 C C . LEU A 1 630 ? 18.864 -6.196 -11.722 1.00 87.12 630 LEU A C 1
ATOM 5157 O O . LEU A 1 630 ? 17.667 -6.220 -12.004 1.00 87.12 630 LEU A O 1
ATOM 5161 N N . THR A 1 631 ? 19.316 -6.030 -10.479 1.00 86.88 631 THR A N 1
ATOM 5162 C CA . THR A 1 631 ? 18.438 -5.753 -9.342 1.00 86.88 631 THR A CA 1
ATOM 5163 C C . THR A 1 631 ? 17.794 -4.376 -9.487 1.00 86.88 631 THR A C 1
ATOM 5165 O O . THR A 1 631 ? 16.579 -4.264 -9.343 1.00 86.88 631 THR A O 1
ATOM 5168 N N . ASP A 1 632 ? 18.567 -3.353 -9.849 1.00 85.31 632 ASP A N 1
ATOM 5169 C CA . ASP A 1 632 ? 18.050 -1.994 -10.044 1.00 85.31 632 ASP A CA 1
ATOM 5170 C C . ASP A 1 632 ? 17.019 -1.947 -11.180 1.00 85.31 632 ASP A C 1
ATOM 5172 O O . ASP A 1 632 ? 15.937 -1.378 -11.024 1.00 85.31 632 ASP A O 1
ATOM 5176 N N . PHE A 1 633 ? 17.289 -2.629 -12.301 1.00 84.50 633 PHE A N 1
ATOM 5177 C CA . PHE A 1 633 ? 16.316 -2.771 -13.388 1.00 84.50 633 PHE A CA 1
ATOM 5178 C C . PHE A 1 633 ? 15.041 -3.479 -12.942 1.00 84.50 633 PHE A C 1
ATOM 5180 O O . PHE A 1 633 ? 13.952 -3.083 -13.358 1.00 84.50 633 PHE A O 1
ATOM 5187 N N . TYR A 1 634 ? 15.156 -4.514 -12.108 1.00 87.38 634 TYR A N 1
ATOM 5188 C CA . TYR A 1 634 ? 13.990 -5.194 -11.558 1.00 87.38 634 TYR A CA 1
ATOM 5189 C C . TYR A 1 634 ? 13.143 -4.237 -10.712 1.00 87.38 634 TYR A C 1
ATOM 5191 O O . TYR A 1 634 ? 11.950 -4.113 -10.978 1.00 87.38 634 TYR A O 1
ATOM 5199 N N . VAL A 1 635 ? 13.746 -3.518 -9.758 1.00 85.12 635 VAL A N 1
ATOM 5200 C CA . VAL A 1 635 ? 13.034 -2.543 -8.911 1.00 85.12 635 VAL A CA 1
ATOM 5201 C C . VAL A 1 635 ? 12.359 -1.482 -9.780 1.00 85.12 635 VAL A C 1
ATOM 5203 O O . VAL A 1 635 ? 11.144 -1.308 -9.705 1.00 85.12 635 VAL A O 1
ATOM 5206 N N . MET A 1 636 ? 13.112 -0.866 -10.695 1.00 84.00 636 MET A N 1
ATOM 5207 C CA . MET A 1 636 ? 12.610 0.162 -11.609 1.00 84.00 636 MET A CA 1
ATOM 5208 C C . MET A 1 636 ? 11.410 -0.318 -12.441 1.00 84.00 636 MET A C 1
ATOM 5210 O O . MET A 1 636 ? 10.508 0.465 -12.733 1.00 84.00 636 MET A O 1
ATOM 5214 N N . LYS A 1 637 ? 11.400 -1.590 -12.856 1.00 83.12 637 LYS A N 1
ATOM 5215 C CA . LYS A 1 637 ? 10.313 -2.177 -13.650 1.00 83.12 637 LYS A CA 1
ATOM 5216 C C . LYS A 1 637 ? 9.043 -2.441 -12.847 1.00 83.12 637 LYS A C 1
ATOM 5218 O O . LYS A 1 637 ? 7.959 -2.371 -13.428 1.00 83.12 637 LYS A O 1
ATOM 5223 N N . GLN A 1 638 ? 9.183 -2.758 -11.559 1.00 85.12 638 GLN A N 1
ATOM 5224 C CA . GLN A 1 638 ? 8.059 -3.059 -10.670 1.00 85.12 638 GLN A CA 1
ATOM 5225 C C . GLN A 1 638 ? 7.394 -1.805 -10.103 1.00 85.12 638 GLN A C 1
ATOM 5227 O O . GLN A 1 638 ? 6.185 -1.832 -9.866 1.00 85.12 638 GLN A O 1
ATOM 5232 N N . LEU A 1 639 ? 8.158 -0.726 -9.905 1.00 81.62 639 LEU A N 1
ATOM 5233 C CA . LEU A 1 639 ? 7.628 0.534 -9.392 1.00 81.62 639 LEU A CA 1
ATOM 5234 C C . LEU A 1 639 ? 6.609 1.168 -10.360 1.00 81.62 639 LEU A C 1
ATOM 5236 O O . LEU A 1 639 ? 6.739 1.014 -11.583 1.00 81.62 639 LEU A O 1
ATOM 5240 N N . PRO A 1 640 ? 5.602 1.889 -9.836 1.00 75.81 640 PRO A N 1
ATOM 5241 C CA . PRO A 1 640 ? 4.631 2.593 -10.659 1.00 75.81 640 PRO A CA 1
ATOM 5242 C C . PRO A 1 640 ? 5.309 3.705 -11.461 1.00 75.81 640 PRO A C 1
ATOM 5244 O O . PRO A 1 640 ? 6.319 4.263 -11.033 1.00 75.81 640 PRO A O 1
ATOM 5247 N N . VAL A 1 641 ? 4.761 4.020 -12.635 1.00 70.50 641 VAL A N 1
ATOM 5248 C CA . VAL A 1 641 ? 5.297 5.098 -13.482 1.00 70.50 641 VAL A CA 1
ATOM 5249 C C . VAL A 1 641 ? 4.893 6.477 -12.969 1.00 70.50 641 VAL A C 1
ATOM 5251 O O . VAL A 1 641 ? 5.686 7.408 -13.075 1.00 70.50 641 VAL A O 1
ATOM 5254 N N . GLU A 1 642 ? 3.698 6.591 -12.387 1.00 64.06 642 GLU A N 1
ATOM 5255 C CA . GLU A 1 642 ? 3.165 7.834 -11.828 1.00 64.06 642 GLU A CA 1
ATOM 5256 C C . GLU A 1 642 ? 2.375 7.584 -10.547 1.00 64.06 642 GLU A C 1
ATOM 5258 O O . GLU A 1 642 ? 1.779 6.517 -10.357 1.00 64.06 642 GLU A O 1
ATOM 5263 N N . ASP A 1 643 ? 2.329 8.603 -9.692 1.00 57.12 643 ASP A N 1
ATOM 5264 C CA . ASP A 1 643 ? 1.488 8.624 -8.502 1.00 57.12 643 ASP A CA 1
ATOM 5265 C C . ASP A 1 643 ? 0.009 8.537 -8.891 1.00 57.12 643 ASP A C 1
ATOM 5267 O O . ASP A 1 643 ? -0.496 9.257 -9.751 1.00 57.12 643 ASP A O 1
ATOM 5271 N N . GLY A 1 644 ? -0.700 7.610 -8.260 1.00 55.91 644 GLY A N 1
ATOM 5272 C CA . GLY A 1 644 ? -2.115 7.357 -8.491 1.00 55.91 644 GLY A CA 1
ATOM 5273 C C . GLY A 1 644 ? -2.469 6.343 -9.573 1.00 55.91 644 GLY A C 1
ATOM 5274 O O . GLY A 1 644 ? -3.636 5.927 -9.622 1.00 55.91 644 GLY A O 1
ATOM 5275 N N . TYR A 1 645 ? -1.487 5.872 -10.348 1.00 62.66 645 TYR A N 1
ATOM 5276 C CA . TYR A 1 645 ? -1.654 4.825 -11.353 1.00 62.66 645 TYR A CA 1
ATOM 5277 C C . TYR A 1 645 ? -0.840 3.573 -11.008 1.00 62.66 645 TYR A C 1
ATOM 5279 O O . TYR A 1 645 ? 0.384 3.584 -11.007 1.00 62.66 645 TYR A O 1
ATOM 5287 N N . ALA A 1 646 ? -1.510 2.427 -10.851 1.00 64.69 646 ALA A N 1
ATOM 5288 C CA . ALA A 1 646 ? -0.869 1.123 -10.611 1.00 64.69 646 ALA A CA 1
ATOM 5289 C C . ALA A 1 646 ? -0.213 0.496 -11.872 1.00 64.69 646 ALA A C 1
ATOM 5291 O O . ALA A 1 646 ? -0.003 -0.724 -11.962 1.00 64.69 646 ALA A O 1
ATOM 5292 N N . ILE A 1 647 ? 0.054 1.304 -12.902 1.00 72.88 647 ILE A N 1
ATOM 5293 C CA . ILE A 1 647 ? 0.754 0.873 -14.113 1.00 72.88 647 ILE A CA 1
ATOM 5294 C C . ILE A 1 647 ? 2.251 1.009 -13.852 1.00 72.88 647 ILE A C 1
ATOM 5296 O O . ILE A 1 647 ? 2.744 2.088 -13.536 1.00 72.88 647 ILE A O 1
ATOM 5300 N N . ASN A 1 648 ? 2.973 -0.097 -13.995 1.00 79.56 648 ASN A N 1
ATOM 5301 C CA . ASN A 1 648 ? 4.422 -0.137 -13.864 1.00 79.56 648 ASN A CA 1
ATOM 5302 C C . ASN A 1 648 ? 5.092 -0.214 -15.244 1.00 79.56 648 ASN A C 1
ATOM 5304 O O . ASN A 1 648 ? 4.445 -0.508 -16.257 1.00 79.56 648 ASN A O 1
ATOM 5308 N N . LYS A 1 649 ? 6.404 0.041 -15.295 1.00 82.62 649 LYS A N 1
ATOM 5309 C CA . LYS A 1 649 ? 7.147 0.041 -16.567 1.00 82.62 649 LYS A CA 1
ATOM 5310 C C . LYS A 1 649 ? 7.133 -1.328 -17.239 1.00 82.62 649 LYS A C 1
ATOM 5312 O O . LYS A 1 649 ? 7.134 -1.393 -18.463 1.00 82.62 649 LYS A O 1
ATOM 5317 N N . GLU A 1 650 ? 7.086 -2.419 -16.469 1.00 85.12 650 GLU A N 1
ATOM 5318 C CA . GLU A 1 650 ? 7.007 -3.770 -17.031 1.00 85.12 650 GLU A CA 1
ATOM 5319 C C . GLU A 1 650 ? 5.765 -3.966 -17.906 1.00 85.12 650 GLU A C 1
ATOM 5321 O O . GLU A 1 650 ? 5.882 -4.502 -19.007 1.00 85.12 650 GLU A O 1
ATOM 5326 N N . LYS A 1 651 ? 4.590 -3.504 -17.459 1.00 85.06 651 LYS A N 1
ATOM 5327 C CA . LYS A 1 651 ? 3.361 -3.568 -18.264 1.00 85.06 651 LYS A CA 1
ATOM 5328 C C . LYS A 1 651 ? 3.508 -2.796 -19.574 1.00 85.06 651 LYS A C 1
ATOM 5330 O O . LYS A 1 651 ? 3.145 -3.326 -20.615 1.00 85.06 651 LYS A O 1
ATOM 5335 N N . ILE A 1 652 ? 4.091 -1.597 -19.533 1.00 85.19 652 ILE A N 1
ATOM 5336 C CA . ILE A 1 652 ? 4.324 -0.781 -20.735 1.00 85.19 652 ILE A CA 1
ATOM 5337 C C . ILE A 1 652 ? 5.282 -1.478 -21.700 1.00 85.19 652 ILE A C 1
ATOM 5339 O O . ILE A 1 652 ? 4.992 -1.570 -22.886 1.00 85.19 652 ILE A O 1
ATOM 5343 N N . ILE A 1 653 ? 6.392 -2.020 -21.194 1.00 87.50 653 ILE A N 1
ATOM 5344 C CA . ILE A 1 653 ? 7.355 -2.776 -22.005 1.00 87.50 653 ILE A CA 1
ATOM 5345 C C . ILE A 1 653 ? 6.673 -3.973 -22.674 1.00 87.50 653 ILE A C 1
ATOM 5347 O O . ILE A 1 653 ? 6.866 -4.197 -23.864 1.00 87.50 653 ILE A O 1
ATOM 5351 N N . ARG A 1 654 ? 5.835 -4.715 -21.940 1.00 87.81 654 ARG A N 1
ATOM 5352 C CA . ARG A 1 654 ? 5.054 -5.818 -22.518 1.00 87.81 654 ARG A CA 1
ATOM 5353 C C . ARG A 1 654 ? 4.104 -5.331 -23.609 1.00 87.81 654 ARG A C 1
ATOM 5355 O O . ARG A 1 654 ? 4.027 -5.988 -24.635 1.00 87.81 654 ARG A O 1
ATOM 5362 N N . SER A 1 655 ? 3.437 -4.192 -23.431 1.00 85.81 655 SER A N 1
ATOM 5363 C CA . SER A 1 655 ? 2.585 -3.610 -24.477 1.00 85.81 655 SER A CA 1
ATOM 5364 C C . SER A 1 655 ? 3.374 -3.225 -25.731 1.00 85.81 655 SER A C 1
ATOM 5366 O O . SER A 1 655 ? 2.888 -3.462 -26.827 1.00 85.81 655 SER A O 1
ATOM 5368 N N . ILE A 1 656 ? 4.597 -2.697 -25.586 1.00 88.69 656 ILE A N 1
ATOM 5369 C CA . ILE A 1 656 ? 5.478 -2.391 -26.728 1.00 88.69 656 ILE A CA 1
ATOM 5370 C C . ILE A 1 656 ? 5.757 -3.665 -27.544 1.00 88.69 656 ILE A C 1
ATOM 5372 O O . ILE A 1 656 ? 5.664 -3.636 -28.770 1.00 88.69 656 ILE A O 1
ATOM 5376 N N . TYR A 1 657 ? 6.049 -4.785 -26.871 1.00 83.44 657 TYR A N 1
ATOM 5377 C CA . TYR A 1 657 ? 6.290 -6.078 -27.526 1.00 83.44 657 TYR A CA 1
ATOM 5378 C C . TYR A 1 657 ? 5.015 -6.766 -28.050 1.00 83.44 657 TYR A C 1
ATOM 5380 O O . TYR A 1 657 ? 5.084 -7.455 -29.059 1.00 83.44 657 TYR A O 1
ATOM 5388 N N . ALA A 1 658 ? 3.863 -6.578 -27.394 1.00 72.44 658 ALA A N 1
ATOM 5389 C CA . ALA A 1 658 ? 2.597 -7.249 -27.716 1.00 72.44 658 ALA A CA 1
ATOM 5390 C C . ALA A 1 658 ? 1.851 -6.664 -28.932 1.00 72.44 658 ALA A C 1
ATOM 5392 O O . ALA A 1 658 ? 0.825 -7.208 -29.344 1.00 72.44 658 ALA A O 1
ATOM 5393 N N . THR A 1 659 ? 2.346 -5.567 -29.505 1.00 57.28 659 THR A N 1
ATOM 5394 C CA . THR A 1 659 ? 1.887 -5.031 -30.794 1.00 57.28 659 THR A CA 1
ATOM 5395 C C . THR A 1 659 ? 2.050 -6.119 -31.873 1.00 57.28 659 THR A C 1
ATOM 5397 O O . THR A 1 659 ? 3.099 -6.765 -31.879 1.00 57.28 659 THR A O 1
ATOM 5400 N N . PRO A 1 660 ? 1.048 -6.390 -32.740 1.00 40.44 660 PRO A N 1
ATOM 5401 C CA . PRO A 1 660 ? 0.885 -7.679 -33.414 1.00 40.44 660 PRO A CA 1
ATOM 5402 C C . PRO A 1 660 ? 2.173 -8.198 -34.054 1.00 40.44 660 PRO A C 1
ATOM 5404 O O . PRO A 1 660 ? 2.813 -7.549 -34.881 1.00 40.44 660 PRO A O 1
ATOM 5407 N N . THR A 1 661 ? 2.551 -9.387 -33.608 1.00 35.50 661 THR A N 1
ATOM 5408 C CA . THR A 1 661 ? 3.824 -10.043 -33.857 1.00 35.50 661 THR A CA 1
ATOM 5409 C C . THR A 1 661 ? 3.967 -10.525 -35.298 1.00 35.50 661 THR A C 1
ATOM 5411 O O . THR A 1 661 ? 3.091 -11.171 -35.867 1.00 35.50 661 THR A O 1
ATOM 5414 N N . LEU A 1 662 ? 5.170 -10.343 -35.839 1.00 31.86 662 LEU A N 1
ATOM 5415 C CA . LEU A 1 662 ? 5.835 -11.406 -36.584 1.00 31.86 662 LEU A CA 1
ATOM 5416 C C . LEU A 1 662 ? 7.028 -11.858 -35.729 1.00 31.86 662 LEU A C 1
ATOM 5418 O O . LEU A 1 662 ? 8.029 -11.153 -35.625 1.00 31.86 662 LEU A O 1
ATOM 5422 N N . ASN A 1 663 ? 6.880 -13.052 -35.148 1.00 33.59 663 ASN A N 1
ATOM 5423 C CA . ASN A 1 663 ? 7.912 -13.917 -34.561 1.00 33.59 663 ASN A CA 1
ATOM 5424 C C . ASN A 1 663 ? 8.499 -13.541 -33.185 1.00 33.59 663 ASN A C 1
ATOM 5426 O O . ASN A 1 663 ? 9.653 -13.130 -33.085 1.00 33.59 663 ASN A O 1
ATOM 5430 N N . GLU A 1 664 ? 7.772 -13.854 -32.106 1.00 36.06 664 GLU A N 1
ATOM 5431 C CA . GLU A 1 664 ? 8.392 -14.080 -30.784 1.00 36.06 664 GLU A CA 1
ATOM 5432 C C . GLU A 1 664 ? 9.063 -15.469 -30.665 1.00 36.06 664 GLU A C 1
ATOM 5434 O O . GLU A 1 664 ? 9.951 -15.646 -29.833 1.00 36.06 664 GLU A O 1
ATOM 5439 N N . GLU A 1 665 ? 8.741 -16.439 -31.533 1.00 31.80 665 GLU A N 1
ATOM 5440 C CA . GLU A 1 665 ? 9.291 -17.807 -31.435 1.00 31.80 665 GLU A CA 1
ATOM 5441 C C . GLU A 1 665 ? 10.714 -17.970 -32.011 1.00 31.80 665 GLU A C 1
ATOM 5443 O O . GLU A 1 665 ? 11.460 -18.832 -31.561 1.00 31.80 665 GLU A O 1
ATOM 5448 N N . ASN A 1 666 ? 11.184 -17.090 -32.906 1.00 34.06 666 ASN A N 1
ATOM 5449 C CA . ASN A 1 666 ? 12.509 -17.255 -33.537 1.00 34.06 666 ASN A CA 1
ATOM 5450 C C . ASN A 1 666 ? 13.684 -16.578 -32.803 1.00 34.06 666 ASN A C 1
ATOM 5452 O O . ASN A 1 666 ? 14.833 -16.777 -33.189 1.00 34.06 666 ASN A O 1
ATOM 5456 N N . LEU A 1 667 ? 13.444 -15.779 -31.757 1.00 39.12 667 LEU A N 1
ATOM 5457 C CA . LEU A 1 667 ? 14.527 -15.101 -31.018 1.00 39.12 667 LEU A CA 1
ATOM 5458 C C . LEU A 1 667 ? 14.954 -15.834 -29.737 1.00 39.12 667 LEU A C 1
ATOM 5460 O O . LEU A 1 667 ? 16.008 -15.516 -29.183 1.00 39.12 667 LEU A O 1
ATOM 5464 N N . LEU A 1 668 ? 14.169 -16.815 -29.278 1.00 34.16 668 LEU A N 1
ATOM 5465 C CA . LEU A 1 668 ? 14.427 -17.549 -28.035 1.00 34.16 668 LEU A CA 1
ATOM 5466 C C . LEU A 1 668 ? 14.945 -18.980 -28.243 1.00 34.16 668 LEU A C 1
ATOM 5468 O O . LEU A 1 668 ? 15.523 -19.526 -27.310 1.00 34.16 668 LEU A O 1
ATOM 5472 N N . GLU A 1 669 ? 14.834 -19.564 -29.440 1.00 26.53 669 GLU A N 1
ATOM 5473 C CA . GLU A 1 669 ? 15.319 -20.933 -29.705 1.00 26.53 669 GLU A CA 1
ATOM 5474 C C . GLU A 1 669 ? 16.746 -21.012 -30.286 1.00 26.53 669 GLU A C 1
ATOM 5476 O O . GLU A 1 669 ? 17.243 -22.100 -30.563 1.00 26.53 669 GLU A O 1
ATOM 5481 N N . THR A 1 670 ? 17.462 -19.889 -30.434 1.00 32.78 670 THR A N 1
ATOM 5482 C CA . THR A 1 670 ? 18.875 -19.891 -30.885 1.00 32.78 670 THR A CA 1
ATOM 5483 C C . THR A 1 670 ? 19.874 -19.295 -29.884 1.00 32.78 670 THR A C 1
ATOM 5485 O O . THR A 1 670 ? 20.891 -18.735 -30.304 1.00 32.78 670 THR A O 1
ATOM 5488 N N . TYR A 1 671 ? 19.624 -19.421 -28.572 1.00 31.72 671 TYR A N 1
ATOM 5489 C CA . TYR A 1 671 ? 20.589 -19.043 -27.524 1.00 31.72 671 TYR A CA 1
ATOM 5490 C C . TYR A 1 671 ? 20.656 -20.015 -26.347 1.00 31.72 671 TYR A C 1
ATOM 5492 O O . TYR A 1 671 ? 19.617 -20.230 -25.688 1.00 31.72 671 TYR A O 1
#

Sequence (671 aa):
MKNRELEVAVESLANYASMKQSTIDVIEDVEILFSSIRAEVEQFTNSIRQAGRKGNRDKVNELRKEQRQLEKLATKLSRTFPDAALYTNYRNGTLNQSKKSLENVIRNYQSIYAKLVITNGSTFKELPVLIKEEQQELTVTLEENHKKILSIQPSDNLFISKREILFFNSTGHPYYLIFNNKIPLNLSTYNVLKDYYFHSATTVYGTIGTKRFKGEKISFLLGNQDIYIFHNFYEVFSFKISQLKRMQQIGKEELSCQFKSATNEVSFVSFTKVPKQLQDLLQDTVEKLDMVMVNEEPYLFSLEKQGLHFYQSTNYRKLIQYSDIQSIVILDNRQENMKIHLKSYTNQDVEIYLDHSNVEKTLQTVFQKKKIPLLRKAKLTNLYSSWSKQVNDSLLYNFFGQLVFMQMGMKEIQENAKIGQDMKNRQILNYMYYTIREHKRQVDRVATQFPQMLWKEEGKLLPNQDEIIYEQLQTKLVTLSAQMQRHFTEIENALLPLSFAIIPKKKIDQTNNNSTSNYVAAGAIAGLGLLTGGIAPIAIGAITAMSTYNSDKNQQALQQNRDENENLKINFYIHKALDSFDHLMDTMLPYYVNQFSNTYYSAAKKQARNLQTLQEDSIAKSKVAIFERLTDFYVMKQLPVEDGYAINKEKIIRSIYATPTLNEENLLETY